Protein AF-A0ABD2CRI9-F1 (afdb_monomer)

Foldseek 3Di:
DVVVVVVVVVVVVVVVVVVVVVVVPPDQDAPCLLCVVLQVLCQVLLLEFDQPPPPRTDLVVSVVVNVVNLVVLVVLVVVLCCVPVVVPDDDPLNVLVVVLVVLLSVLLVVSNVLSSVCNVVVVVLSVLLRVLQVLLVVLPFDRDCVVLSVVLVVLVVVVVVVLVVLVVLLVVLCVVVVDPPVVVVSSVSVSVSVVSSVSSVSSSLSSLLSSLVSLLVSLLSLLVSLLVLLPPALPVLVVVVVVVVVVVVDDDDDDDDDDDDDDDPPPDPDPVVSNVVSVVSLVSSLVSLVSSLVSLVSSLVSLVVSLASCLQSLVSLLVSLLSLLLSLVLVLVVLVVVVPDDDPSSVSSNVSSVSSNVVSLVSLCSQLDSQASSLVSSVVSLVSLVSVVVHPDDPSVVVSSVVSNVVCVVRRRFRHNVPPDTSHVVVSVVSVVSSVVSNVVSVVVVVVVVVVVQPDQPLNLCVVLLVLCLVLLLASVQSPDPDRPVVVSVVVSVVVLVVLVVLLVVCLVCVVLVPPDDDDPVVNVVVNVVLVVLNVLSVVSSVVSNVCVVVVVVVVVVVSVVVVVCVVVVPSQPSVVLSVVLVVVVVVVVVVLVVVLVVLLVVCVVRPDDPVNSVSVSCSPSSSVSSVVSVVSSVVSVVVSVVSVVVSVVVVVVVVVVVVVVVPD

Secondary structure (DSSP, 8-state):
-HHHHHHHHHHHHHHHHHHHHHHHHS-PPPHHHHHHHHHHHHHHTTSS--BSSTT-B-HHHHHHHHHHHHHHHHHHHHHHHHHHHTTS---HHHHHHHHHHHHHHHHHHHHHHHHHHHHHHHHHHHHHHHHHHHHHHHTTPPP-HHHHHHHHHHHHHHHHHHHHHHHHHHHHHHHHTT--HHHHHHHHHHHHHHHHHHHHHHHHHHHHHHHHHHHHHHHHHHHHHHHHHHTS-HHHHHHHHHHHHHHTT------------------PPPHHHHHHHHHHHHHHHHHHHHHHHHHHHHHHHHHHHHHHHHHHHHHHHHHHHHHHHHHHHHHHHHHHHHTTS--THHHHHHHHHHHHHHHHHHHHHHHHHHHHHHHHHHHHHHHHHHHHTTS---HHHHHHHHHHHHHHHHS----EETTTEE-SHHHHHHHHHHHHHHHHHHHHHHHHHHHHHH---HHHHHHHHHHHHHHTTSS-GGGSSSS--HHHHHHHHHHHHHHHHHHHHHHHTTGGGT--SS--HHHHHHHHHHHHHHHHHHHHHHHHHHHHHHHHHHHHHHHHHHHHHHHHTT----HHHHHHHHHHHHHHHHHHHHHHHHHHHHHHTTS---HHHHHHHHHHHHHHHHHHHHHHHHHHHHHHHHHHHHHHHHHHHHHHHHHHHTT--

Organism: Vespula maculifrons (NCBI:txid7453)

Sequence (665 aa):
MRNLIERLRKQENVRDMFRSDKIKYERKKSIRDVLRPIYILGIIFGLRVFEFPRSRSRPILSFLYSMSLFSLYHVGWIYQKERIYGTGIFNLSSTVTYIISITQQVSVFIILIMGLYQSKSSKLFVTKINEIDKTLQVLGSSASFNSIYKKTIMNIIITIFYLFFLFTIIIVQIILLKKIIYESFIIYFSLMIYIYIFMIEFIFIIEFFTIIRCIKSEFRRANELLSDINVLPISSIALELLEHKEADGSLSIERSLPVDSKKIFIARPSNTSRLQVASHKINRSRRLLRTIRQVHLELYRISKSYSNMYGIQISLEMAISVLSNIYLLYNLYITFEEKTENNSNLIFDFIIFILCCLQYILKIFVINYICDKTTKEAERTSEIIHTFYGQNTDFEIKKEVEIFSLQMMQCRTAYTAFGLYNFNCKHICSCIGIITTYMVIMIQKIQNSFKMFRSKELQQSVRPLIIANSIVCTGLLEYFIERPIRTIGFVYIICFLISYTTLIFGFMNKINIFIEVQTTKIAEIISKLYYFLNAFLYIITIFAGFARRKKVKLFMEQLIICTRGFDELNISTNYYSLFRYQCIIGTILIFIILGIIVANVVWLSKINCDNVLKLLLHFCEDYPLIVTIINDFTFVFWIRQVNHFIYNTTSQNLLNNNMWSQIDI

Radius of gyration: 43.71 Å; Cα contacts (8 Å, |Δi|>4): 404; chains: 1; bounding box: 104×65×162 Å

pLDDT: mean 74.83, std 16.06, range [27.27, 95.38]

Nearest PDB structures (foldseek):
  8x84-assembly1_A  TM=8.296E-01  e=2.182E-11  Drosophila melanogaster
  8jm9-assembly1_A  TM=8.268E-01  e=7.823E-11  Drosophila melanogaster
  8zdz-assembly1_A  TM=8.477E-01  e=2.569E-10  Drosophila mojavensis
  8uvu-assembly1_A  TM=7.762E-01  e=8.815E-10  Bombyx mori
  8vv3-assembly1_A  TM=7.686E-01  e=2.194E-08  Bombyx mori

Solvent-accessible surface area (backbone atoms only — not comparable to full-atom values): 36832 Å² total; per-residue (Å²): 111,70,73,56,54,53,51,50,53,52,50,49,53,50,52,49,48,54,50,51,52,55,62,72,65,58,75,82,49,47,73,67,64,49,45,44,67,54,52,54,50,26,40,77,74,27,30,30,56,42,55,72,63,84,92,37,76,36,59,67,64,27,48,54,51,25,51,50,54,51,49,56,48,49,53,51,48,52,56,50,46,50,71,74,58,64,81,74,72,85,45,73,66,59,50,52,54,47,55,52,52,51,53,51,53,54,48,51,52,50,50,34,56,49,32,44,66,41,43,64,56,52,52,56,50,54,51,52,52,51,52,50,51,51,53,43,40,75,76,68,48,80,87,65,42,54,63,53,31,55,54,52,53,49,53,53,51,51,50,54,51,49,52,52,51,53,52,49,52,51,51,51,51,50,61,76,63,69,61,55,73,76,59,49,55,55,53,53,52,52,48,53,50,49,51,52,53,51,48,54,55,47,49,53,48,53,49,54,53,52,52,50,49,50,56,33,52,52,39,46,52,49,41,52,59,53,52,60,54,69,71,52,68,54,42,65,57,50,49,56,53,49,59,50,56,57,58,77,70,66,86,88,82,90,84,84,90,88,82,89,78,97,71,82,88,71,81,69,83,57,70,68,59,57,55,50,52,51,51,52,50,53,53,48,49,49,52,50,52,55,51,44,50,50,49,51,51,51,52,37,52,51,49,47,54,49,24,61,72,48,14,63,62,53,48,51,52,47,53,51,33,48,55,50,38,40,52,38,54,50,51,48,50,52,55,56,67,62,58,83,54,100,53,80,67,58,57,58,55,46,52,51,40,51,55,53,39,50,51,36,53,50,50,53,46,54,59,16,49,54,38,33,55,32,32,53,45,55,52,46,46,53,59,57,55,57,58,55,74,80,45,72,59,58,71,69,52,49,52,51,50,51,54,46,51,53,46,49,71,73,55,65,64,65,45,27,40,83,77,77,48,58,44,21,66,68,46,49,54,49,53,51,49,54,38,52,53,54,44,51,54,53,51,54,52,49,54,55,52,50,53,61,62,74,61,56,55,69,70,67,59,49,42,66,60,41,52,55,36,37,75,59,50,36,53,48,55,66,76,82,40,103,62,70,61,67,63,60,57,51,50,49,44,50,54,47,51,52,52,51,53,52,49,49,55,58,44,68,75,50,48,73,77,70,64,76,73,86,75,57,76,64,52,57,52,50,51,55,49,50,56,51,52,44,54,50,52,41,54,49,48,30,52,51,28,53,72,42,38,67,58,55,50,53,53,50,55,51,49,53,52,53,49,52,54,35,56,76,66,69,50,86,71,68,54,63,61,58,37,51,50,50,52,55,51,50,51,53,52,51,51,50,53,50,49,52,52,50,53,49,51,60,60,54,66,76,49,100,65,59,67,70,59,53,55,54,49,52,52,65,66,50,45,45,54,54,43,50,54,52,51,53,51,51,51,54,49,53,54,49,51,53,50,53,52,50,51,55,53,49,54,48,51,52,53,49,51,52,53,55,64,67,68,79,119

Mean predicted aligned error: 18.67 Å

Structure (mmCIF, N/CA/C/O backbone):
data_AF-A0ABD2CRI9-F1
#
_entry.id   AF-A0ABD2CRI9-F1
#
loop_
_atom_site.group_PDB
_atom_site.id
_atom_site.type_symbol
_atom_site.label_atom_id
_atom_site.label_alt_id
_atom_site.label_comp_id
_atom_site.label_asym_id
_atom_site.label_entity_id
_atom_site.label_seq_id
_atom_site.pdbx_PDB_ins_code
_atom_site.Cartn_x
_atom_site.Cartn_y
_atom_site.Cartn_z
_atom_site.occupancy
_atom_site.B_iso_or_equiv
_atom_site.auth_seq_id
_atom_site.auth_comp_id
_atom_site.auth_asym_id
_atom_site.auth_atom_id
_atom_site.pdbx_PDB_model_num
ATOM 1 N N . MET A 1 1 ? 17.116 34.432 51.203 1.00 52.91 1 MET A N 1
ATOM 2 C CA . MET A 1 1 ? 16.705 33.045 50.878 1.00 52.91 1 MET A CA 1
ATOM 3 C C . MET A 1 1 ? 15.185 32.828 50.988 1.00 52.91 1 MET A C 1
ATOM 5 O O . MET A 1 1 ? 14.593 32.461 49.983 1.00 52.91 1 MET A O 1
ATOM 9 N N . ARG A 1 2 ? 14.516 33.145 52.117 1.00 60.41 2 ARG A N 1
ATOM 10 C CA . ARG A 1 2 ? 13.034 33.055 52.259 1.00 60.41 2 ARG A CA 1
ATOM 11 C C . ARG A 1 2 ? 12.238 33.766 51.152 1.00 60.41 2 ARG A C 1
ATOM 13 O O . ARG A 1 2 ? 11.397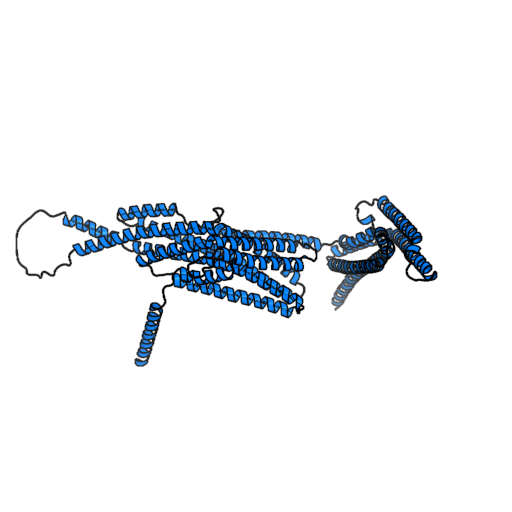 33.138 50.523 1.00 60.41 2 ARG A O 1
ATOM 20 N N . ASN A 1 3 ? 12.585 35.015 50.832 1.00 59.34 3 ASN A N 1
ATOM 21 C CA . ASN A 1 3 ? 11.898 35.782 49.778 1.00 59.34 3 ASN A CA 1
ATOM 22 C C . ASN A 1 3 ? 12.065 35.187 48.367 1.00 59.34 3 ASN A C 1
AT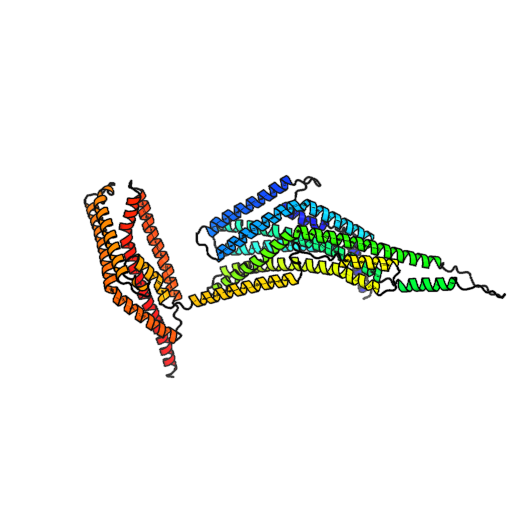OM 24 O O . ASN A 1 3 ? 11.233 35.424 47.495 1.00 59.34 3 ASN A O 1
ATOM 28 N N . LEU A 1 4 ? 13.133 34.418 48.126 1.00 58.12 4 LEU A N 1
ATOM 29 C CA . LEU A 1 4 ? 13.359 33.744 46.845 1.00 58.12 4 LEU A CA 1
ATOM 30 C C . LEU A 1 4 ? 12.463 32.502 46.729 1.00 58.12 4 LEU A C 1
ATOM 32 O O . LEU A 1 4 ? 11.813 32.303 45.708 1.00 58.12 4 LEU A O 1
ATOM 36 N N . ILE A 1 5 ? 12.366 31.724 47.812 1.00 67.56 5 ILE A N 1
ATOM 37 C CA . ILE A 1 5 ? 11.506 30.536 47.908 1.00 67.56 5 ILE A CA 1
ATOM 38 C C . ILE A 1 5 ? 10.031 30.924 47.747 1.00 67.56 5 ILE A C 1
ATOM 40 O O . ILE A 1 5 ? 9.283 30.257 47.040 1.00 67.56 5 ILE A O 1
ATOM 44 N N . GLU A 1 6 ? 9.611 32.041 48.336 1.00 74.50 6 GLU A N 1
ATOM 45 C CA . GLU A 1 6 ? 8.224 32.505 48.263 1.00 74.50 6 GLU A CA 1
ATOM 46 C C . GLU A 1 6 ? 7.835 33.016 46.863 1.00 74.50 6 GLU A C 1
ATOM 48 O O . GLU A 1 6 ? 6.714 32.790 46.399 1.00 74.50 6 GLU A O 1
ATOM 53 N N . ARG A 1 7 ? 8.781 33.629 46.135 1.00 64.88 7 ARG A N 1
ATOM 54 C CA . ARG A 1 7 ? 8.595 34.010 44.723 1.00 64.88 7 ARG A CA 1
ATOM 55 C C . ARG A 1 7 ? 8.519 32.793 43.802 1.00 64.88 7 ARG A C 1
ATOM 57 O O . ARG A 1 7 ? 7.672 32.779 42.912 1.00 64.88 7 ARG A O 1
ATOM 64 N N . LEU A 1 8 ? 9.344 31.771 44.038 1.00 60.62 8 LEU A N 1
ATOM 65 C CA . LEU A 1 8 ? 9.296 30.513 43.285 1.00 60.62 8 LEU A CA 1
ATOM 66 C C . LEU A 1 8 ? 7.974 29.769 43.522 1.00 60.62 8 LEU A C 1
ATOM 68 O O . LEU A 1 8 ? 7.332 29.355 42.561 1.00 60.62 8 LEU A O 1
ATOM 72 N N . ARG A 1 9 ? 7.493 29.724 44.771 1.00 68.12 9 ARG A N 1
ATOM 73 C CA . ARG A 1 9 ? 6.205 29.107 45.129 1.00 68.12 9 ARG A CA 1
ATOM 74 C C . ARG A 1 9 ? 5.009 29.836 44.508 1.00 68.12 9 ARG A C 1
ATOM 76 O O . ARG A 1 9 ? 4.066 29.201 44.045 1.00 68.12 9 ARG A O 1
ATOM 83 N N . LYS A 1 10 ? 5.052 31.174 44.442 1.00 70.31 10 LYS A N 1
ATOM 84 C CA . LYS A 1 10 ? 4.047 31.968 43.711 1.00 70.31 10 LYS A CA 1
ATOM 85 C C . LYS A 1 10 ? 4.099 31.711 42.204 1.00 70.31 10 LYS A C 1
ATOM 87 O O . LYS A 1 10 ? 3.044 31.609 41.590 1.00 70.31 10 LYS A O 1
ATOM 92 N N . GLN A 1 11 ? 5.285 31.578 41.607 1.00 63.31 11 GLN A N 1
ATOM 93 C CA . GLN A 1 11 ? 5.413 31.257 40.181 1.00 63.31 11 GLN A CA 1
ATOM 94 C C . GLN A 1 11 ? 4.920 29.845 39.842 1.00 63.31 11 GLN A C 1
ATOM 96 O O . GLN A 1 11 ? 4.283 29.682 38.804 1.00 63.31 11 GLN A O 1
ATOM 101 N N . GLU A 1 12 ? 5.162 28.851 40.699 1.00 64.69 12 GLU A N 1
ATOM 102 C CA . GLU A 1 12 ? 4.596 27.502 40.554 1.00 64.69 12 GLU A CA 1
ATOM 103 C C . GLU A 1 12 ? 3.073 27.516 40.658 1.00 64.69 12 GLU A C 1
ATOM 105 O O . GLU A 1 12 ? 2.405 27.063 39.733 1.00 64.69 12 GLU A O 1
ATOM 110 N N . ASN A 1 13 ? 2.513 28.153 41.690 1.00 61.12 13 ASN A N 1
ATOM 111 C CA . ASN A 1 13 ? 1.061 28.247 41.859 1.00 61.12 13 ASN A CA 1
ATOM 112 C C . ASN A 1 13 ? 0.376 28.967 40.687 1.00 61.12 13 ASN A C 1
ATOM 114 O O . ASN A 1 13 ? -0.692 28.554 40.242 1.00 61.12 13 ASN A O 1
ATOM 118 N N . VAL A 1 14 ? 0.992 30.024 40.149 1.00 64.75 14 VAL A N 1
ATOM 119 C CA . VAL A 1 14 ? 0.485 30.724 38.959 1.00 64.75 14 VAL A CA 1
ATOM 120 C C . VAL A 1 14 ? 0.580 29.827 37.721 1.00 64.75 14 VAL A C 1
ATOM 122 O O . VAL A 1 14 ? -0.360 29.766 36.931 1.00 64.75 14 VAL A O 1
ATOM 125 N N . ARG A 1 15 ? 1.678 29.080 37.558 1.00 58.00 15 ARG A N 1
ATOM 126 C CA . ARG A 1 15 ? 1.865 28.139 36.445 1.00 58.00 15 ARG A CA 1
ATOM 127 C C . ARG A 1 15 ? 0.855 26.988 36.503 1.00 58.00 15 ARG A C 1
ATOM 129 O O . ARG A 1 15 ? 0.317 26.621 35.460 1.00 58.00 15 ARG A O 1
ATOM 136 N N . ASP A 1 16 ? 0.543 26.482 37.691 1.00 57.41 16 ASP A N 1
ATOM 137 C CA . ASP A 1 16 ? -0.462 25.440 37.910 1.00 57.41 16 ASP A CA 1
ATOM 138 C C . ASP A 1 16 ? -1.893 25.958 37.739 1.00 57.41 16 ASP A C 1
ATOM 140 O O . ASP A 1 16 ? -2.729 25.255 37.172 1.00 57.41 16 ASP A O 1
ATOM 144 N N . MET A 1 17 ? -2.164 27.215 38.103 1.00 49.19 17 MET A N 1
ATOM 145 C CA . MET A 1 17 ? -3.438 27.882 37.820 1.00 49.19 17 MET A CA 1
ATOM 146 C C . MET A 1 17 ? -3.659 28.045 36.308 1.00 49.19 17 MET A C 1
ATOM 148 O O . MET A 1 17 ? -4.700 27.642 35.794 1.00 49.19 17 MET A O 1
ATOM 152 N N . PHE A 1 18 ? -2.644 28.491 35.557 1.00 50.50 18 PHE A N 1
ATOM 153 C CA . PHE A 1 18 ? -2.713 28.540 34.090 1.00 50.50 18 PHE A CA 1
ATOM 154 C C . PHE A 1 18 ? -2.834 27.151 33.453 1.00 50.50 18 PHE A C 1
ATOM 156 O O . PHE A 1 18 ? -3.486 27.001 32.420 1.00 50.50 18 PHE A O 1
ATOM 163 N N . ARG A 1 19 ? -2.227 26.114 34.044 1.00 48.66 19 ARG A N 1
ATOM 164 C CA . ARG A 1 19 ? -2.348 24.727 33.568 1.00 48.66 19 ARG A CA 1
ATOM 165 C C . ARG A 1 19 ? -3.753 24.175 33.819 1.00 48.66 19 ARG A C 1
ATOM 167 O O . ARG A 1 19 ? -4.321 23.558 32.922 1.00 48.66 19 ARG A O 1
ATOM 174 N N . SER A 1 20 ? -4.320 24.458 34.991 1.00 46.19 20 SER A N 1
ATOM 175 C CA . SER A 1 20 ? -5.695 24.136 35.384 1.00 46.19 20 SER A CA 1
ATOM 176 C C . SER A 1 20 ? -6.719 24.822 34.472 1.00 46.19 20 SER A C 1
ATOM 178 O O . SER A 1 20 ? -7.580 24.151 33.900 1.00 46.19 20 SER A O 1
ATOM 180 N N . ASP A 1 21 ? -6.562 26.123 34.213 1.00 42.28 21 ASP A N 1
ATOM 181 C CA . ASP A 1 21 ? -7.460 26.882 33.334 1.00 42.28 21 ASP A CA 1
ATOM 182 C C . ASP A 1 21 ? -7.342 26.457 31.863 1.00 42.28 21 ASP A C 1
ATOM 184 O O . ASP A 1 21 ? -8.349 26.337 31.160 1.00 42.28 21 ASP A O 1
ATOM 188 N N . LYS A 1 22 ? -6.135 26.116 31.390 1.00 46.31 22 LYS A N 1
ATOM 189 C CA . LYS A 1 22 ? -5.924 25.594 30.028 1.00 46.31 22 LYS A CA 1
ATOM 190 C C . LYS A 1 22 ? -6.540 24.202 29.829 1.00 46.31 22 LYS A C 1
ATOM 192 O O . LYS A 1 22 ? -6.989 23.891 28.728 1.00 46.31 22 LYS A O 1
ATOM 197 N N . ILE A 1 23 ? -6.615 23.384 30.884 1.00 51.00 23 ILE A N 1
ATOM 198 C CA . ILE A 1 23 ? -7.319 22.089 30.885 1.00 51.00 23 ILE A CA 1
ATOM 199 C C . ILE A 1 23 ? -8.846 22.288 30.950 1.00 51.00 23 ILE A C 1
ATOM 201 O O . ILE A 1 23 ? -9.586 21.513 30.344 1.00 51.00 23 ILE A O 1
ATOM 205 N N . LYS A 1 24 ? -9.330 23.349 31.612 1.00 40.88 24 LYS A N 1
ATOM 206 C CA . LYS A 1 24 ? -10.765 23.669 31.741 1.00 40.88 24 LYS A CA 1
ATOM 207 C C . LYS A 1 24 ? -11.405 24.202 30.446 1.00 40.88 24 LYS A C 1
ATOM 209 O O . LYS A 1 24 ? -12.600 23.999 30.248 1.00 40.88 24 LYS A O 1
ATOM 214 N N . TYR A 1 25 ? -10.624 24.825 29.555 1.00 42.97 25 TYR A N 1
ATOM 215 C CA . TYR A 1 25 ? -11.108 25.444 28.307 1.00 42.97 25 TYR A CA 1
ATOM 216 C C . TYR A 1 25 ? -10.835 24.655 27.006 1.00 42.97 25 TYR A C 1
ATOM 218 O O . TYR A 1 25 ? -11.314 25.059 25.941 1.00 42.97 25 TYR A O 1
ATOM 226 N N . GLU A 1 26 ? -10.127 23.515 27.027 1.00 51.91 26 GLU A N 1
ATOM 227 C CA . GLU A 1 26 ? -10.058 22.644 25.839 1.00 51.91 26 GLU A CA 1
ATOM 228 C C . GLU A 1 26 ? -11.438 21.995 25.597 1.00 51.91 26 GLU A C 1
ATOM 230 O O . GLU A 1 26 ? -11.795 20.988 26.210 1.00 51.91 26 GLU A O 1
ATOM 235 N N . ARG A 1 27 ? -12.228 22.557 24.669 1.00 60.06 27 ARG A N 1
ATOM 236 C CA . ARG A 1 27 ? -13.497 21.968 24.203 1.00 60.06 27 ARG A CA 1
ATOM 237 C C . ARG A 1 27 ? -13.283 20.488 23.859 1.00 60.06 27 ARG A C 1
ATOM 239 O O . ARG A 1 27 ? -12.561 20.185 22.906 1.00 60.06 27 ARG A O 1
ATOM 246 N N . LYS A 1 28 ? -13.933 19.587 24.609 1.00 73.06 28 LYS A N 1
ATOM 247 C CA . LYS A 1 28 ? -13.901 18.135 24.365 1.00 73.06 28 LYS A CA 1
ATOM 248 C C . LYS A 1 28 ? -14.275 17.859 22.909 1.00 73.06 28 LYS A C 1
ATOM 250 O O . LYS A 1 28 ? -15.356 18.247 22.460 1.00 73.06 28 LYS A O 1
ATOM 255 N N . LYS A 1 29 ? -13.359 17.242 22.162 1.00 82.56 29 LYS A N 1
ATOM 256 C CA . LYS A 1 29 ? -13.569 16.897 20.754 1.00 82.56 29 LYS A CA 1
ATOM 257 C C . LYS A 1 29 ? -14.448 15.659 20.648 1.00 82.56 29 LYS A C 1
ATOM 259 O O . LYS A 1 29 ? -14.282 14.708 21.405 1.00 82.56 29 LYS A O 1
ATOM 264 N N . SER A 1 30 ? -15.357 15.675 19.682 1.00 86.56 30 SER A N 1
ATOM 265 C CA . SER A 1 30 ? -16.149 14.510 19.288 1.00 86.56 30 SER A CA 1
ATOM 266 C C . SER A 1 30 ? -15.435 13.713 18.194 1.00 86.56 30 SER A C 1
ATOM 268 O O . SER A 1 30 ? -14.551 14.234 17.509 1.00 86.56 30 SER A O 1
ATOM 270 N N . ILE A 1 31 ? -15.872 12.477 17.941 1.00 88.50 31 ILE A N 1
ATOM 271 C CA . ILE A 1 31 ? -15.417 11.701 16.775 1.00 88.50 31 ILE A CA 1
ATOM 272 C C . ILE A 1 31 ? -15.608 12.466 15.452 1.00 88.50 31 ILE A C 1
ATOM 274 O O . ILE A 1 31 ? -14.775 12.383 14.549 1.00 88.50 31 ILE A O 1
ATOM 278 N N . ARG A 1 32 ? -16.669 13.277 15.345 1.00 87.88 32 ARG A N 1
ATOM 279 C CA . ARG A 1 32 ? -16.924 14.098 14.158 1.00 87.88 32 ARG A CA 1
ATOM 280 C C . ARG A 1 32 ? -15.825 15.140 13.959 1.00 87.88 32 ARG A C 1
ATOM 282 O O . ARG A 1 32 ? -15.440 15.387 12.823 1.00 87.88 32 ARG A O 1
ATOM 289 N N . ASP A 1 33 ? -15.287 15.708 15.037 1.00 89.25 33 ASP A N 1
ATOM 290 C CA . ASP A 1 33 ? -14.174 16.658 14.958 1.00 89.25 33 ASP A CA 1
ATOM 291 C C . ASP A 1 33 ? -12.861 15.980 14.539 1.00 89.25 33 ASP A C 1
ATOM 293 O O . ASP A 1 33 ? -12.071 16.590 13.821 1.00 89.25 33 ASP A O 1
ATOM 297 N N . VAL A 1 34 ? -12.648 14.720 14.943 1.00 91.94 34 VAL A N 1
ATOM 298 C CA . VAL A 1 34 ? -11.491 13.896 14.541 1.00 91.94 34 VAL A CA 1
ATOM 299 C C . VAL A 1 34 ? -11.490 13.626 13.037 1.00 91.94 34 VAL A C 1
ATOM 301 O O . VAL A 1 34 ? -10.457 13.780 12.391 1.00 91.94 34 VAL A O 1
ATOM 304 N N . LEU A 1 35 ? -12.642 13.256 12.474 1.00 91.81 35 LEU A N 1
ATOM 305 C CA . LEU A 1 35 ? -12.757 12.864 11.065 1.00 91.81 35 LEU A CA 1
ATOM 306 C C . LEU A 1 35 ? -12.982 14.043 10.114 1.00 91.81 35 LEU A C 1
ATOM 308 O O . LEU A 1 35 ? -12.724 13.925 8.921 1.00 91.81 35 LEU A O 1
ATOM 31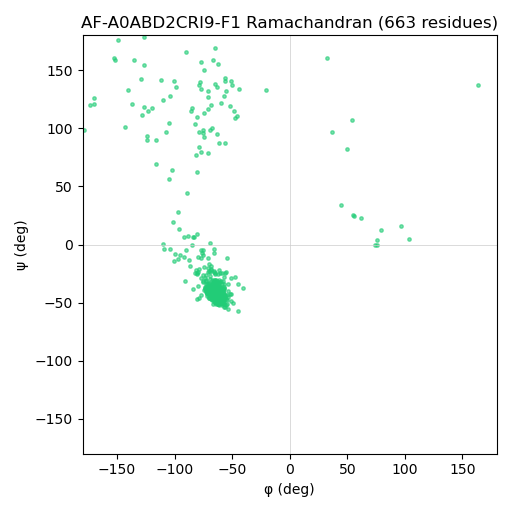2 N N . ARG A 1 36 ? -13.419 15.201 10.620 1.00 90.44 36 ARG A N 1
ATOM 313 C CA . ARG A 1 36 ? -13.678 16.399 9.811 1.00 90.44 36 ARG A CA 1
ATOM 314 C C . ARG A 1 36 ? -12.536 16.792 8.858 1.00 90.44 36 ARG A C 1
ATOM 316 O O . ARG A 1 36 ? -12.851 17.007 7.690 1.00 90.44 36 ARG A O 1
ATOM 323 N N . PRO A 1 37 ? -11.259 16.907 9.276 1.00 92.88 37 PRO A N 1
ATOM 324 C CA . PRO A 1 37 ? -10.182 17.254 8.345 1.00 92.88 37 PRO A CA 1
ATOM 325 C C . PRO A 1 37 ? -10.012 16.205 7.236 1.00 92.88 37 PRO A C 1
ATOM 327 O O . PRO A 1 37 ? -9.817 16.570 6.081 1.00 92.88 37 PRO A O 1
ATOM 330 N N . ILE A 1 38 ? -10.173 14.919 7.562 1.00 93.06 38 ILE A N 1
ATOM 331 C CA . ILE A 1 38 ? -10.099 13.818 6.593 1.00 93.06 38 ILE A CA 1
ATOM 332 C C . ILE A 1 38 ? -11.262 13.901 5.600 1.00 93.06 38 ILE A C 1
ATOM 334 O O . ILE A 1 38 ? -11.051 13.771 4.403 1.00 93.06 38 ILE A O 1
ATOM 338 N N . TYR A 1 39 ? -12.482 14.176 6.069 1.00 91.19 39 TYR A N 1
ATOM 339 C CA . TYR A 1 39 ? -13.653 14.301 5.197 1.00 91.19 39 TYR A CA 1
ATOM 340 C C . TYR A 1 39 ? -13.573 15.520 4.284 1.00 91.19 39 TYR A C 1
ATOM 342 O O . TYR A 1 39 ? -13.979 15.426 3.133 1.00 91.19 39 TYR A O 1
ATOM 350 N N . ILE A 1 40 ? -13.030 16.645 4.761 1.00 90.88 40 ILE A N 1
ATOM 351 C CA . ILE A 1 40 ? -12.794 17.823 3.915 1.00 90.88 40 ILE A CA 1
ATOM 352 C C . ILE A 1 40 ? -11.811 17.470 2.794 1.00 90.88 40 ILE A C 1
ATOM 354 O O . ILE A 1 40 ? -12.110 17.729 1.632 1.00 90.88 40 ILE A O 1
ATOM 358 N N . LEU A 1 41 ? -10.688 16.821 3.121 1.00 92.06 41 LEU A N 1
ATOM 359 C CA . LEU A 1 41 ? -9.739 16.340 2.113 1.00 92.06 41 LEU A CA 1
ATOM 360 C C . LEU A 1 41 ? -10.396 15.327 1.163 1.00 92.06 41 LEU A C 1
ATOM 362 O O . LEU A 1 41 ? -10.268 15.450 -0.049 1.00 92.06 41 LEU A O 1
ATOM 366 N N . GLY A 1 42 ? -11.175 14.382 1.687 1.00 91.00 42 GLY A N 1
ATOM 367 C CA . GLY A 1 42 ? -11.909 13.409 0.879 1.00 91.00 42 GLY A CA 1
ATOM 368 C C . GLY A 1 42 ? -12.923 14.049 -0.070 1.00 91.00 42 GLY A C 1
ATOM 369 O O . GLY A 1 42 ? -13.129 13.540 -1.163 1.00 91.00 42 GLY A O 1
ATOM 370 N N . ILE A 1 43 ? -13.530 15.178 0.300 1.00 90.50 43 ILE A N 1
ATOM 371 C CA . ILE A 1 43 ? -14.398 15.949 -0.597 1.00 90.50 43 ILE A CA 1
ATOM 372 C C . ILE A 1 43 ? -13.569 16.627 -1.700 1.00 90.50 43 ILE A C 1
ATOM 374 O O . ILE A 1 43 ? -13.939 16.531 -2.867 1.00 90.50 43 ILE A O 1
ATOM 378 N N . ILE A 1 44 ? -12.443 17.262 -1.351 1.00 91.06 44 ILE A N 1
ATOM 379 C CA . ILE A 1 44 ? -11.550 17.950 -2.306 1.00 91.06 44 ILE A CA 1
ATOM 380 C C . ILE A 1 44 ? -11.009 16.984 -3.367 1.00 91.06 44 ILE A C 1
ATOM 382 O O . ILE A 1 44 ? -10.955 17.330 -4.539 1.00 91.06 44 ILE A O 1
ATOM 386 N N . PHE A 1 45 ? -10.636 15.765 -2.976 1.00 90.62 45 PHE A N 1
ATOM 387 C CA . PHE A 1 45 ? -10.071 14.768 -3.894 1.00 90.62 45 PHE A CA 1
ATOM 388 C C . PHE A 1 45 ? -11.122 13.834 -4.524 1.00 90.62 45 PHE A C 1
ATOM 390 O O . PHE A 1 45 ? -10.764 12.892 -5.226 1.00 90.62 45 PHE A O 1
ATOM 397 N N . GLY A 1 46 ? -12.419 14.080 -4.299 1.00 88.62 46 GLY A N 1
ATOM 398 C CA . GLY A 1 46 ? -13.507 13.331 -4.943 1.00 88.62 46 GLY A CA 1
ATOM 399 C C . GLY A 1 46 ? -13.816 11.951 -4.342 1.00 88.62 46 GLY A C 1
ATOM 400 O O . GLY A 1 46 ? -14.561 11.182 -4.944 1.00 88.62 46 GLY A O 1
ATOM 401 N N . LEU A 1 47 ? -13.290 11.633 -3.156 1.00 90.31 47 LEU A N 1
ATOM 402 C CA . LEU A 1 47 ? -13.541 10.384 -2.422 1.00 90.31 47 LEU A CA 1
ATOM 403 C C . LEU A 1 47 ? -14.881 10.386 -1.659 1.00 90.31 47 LEU A C 1
ATOM 405 O O . LEU A 1 47 ? -15.422 9.330 -1.331 1.00 90.31 47 LEU A O 1
ATOM 409 N N . ARG A 1 48 ? -15.416 11.566 -1.315 1.00 89.62 48 ARG A N 1
ATOM 410 C CA . ARG A 1 48 ? -16.608 11.720 -0.460 1.00 89.62 48 ARG A CA 1
ATOM 411 C C . ARG A 1 48 ? -17.684 12.591 -1.106 1.00 89.62 48 ARG A C 1
ATOM 413 O O . ARG A 1 48 ? -17.416 13.452 -1.935 1.00 89.62 48 ARG A O 1
ATOM 420 N N . VAL A 1 49 ? -18.929 12.363 -0.684 1.00 86.38 49 VAL A N 1
ATOM 421 C CA . VAL A 1 49 ? -20.106 13.081 -1.197 1.00 86.38 49 VAL A CA 1
ATOM 422 C C . VAL A 1 49 ? -20.203 14.489 -0.597 1.00 86.38 49 VAL A C 1
ATOM 424 O O . VAL A 1 49 ? -20.109 14.659 0.618 1.00 86.38 49 VAL A O 1
ATOM 427 N N . PHE A 1 50 ? -20.464 15.475 -1.453 1.00 82.38 50 PHE A N 1
ATOM 428 C CA . PHE A 1 50 ? -20.726 16.870 -1.129 1.00 82.38 50 PHE A CA 1
ATOM 429 C C . PHE A 1 50 ? -21.993 17.002 -0.289 1.00 82.38 50 PHE A C 1
ATOM 431 O O . PHE A 1 50 ? -23.052 16.451 -0.609 1.00 82.38 50 PHE A O 1
ATOM 438 N N . GLU A 1 51 ? -21.898 17.830 0.743 1.00 72.25 51 GLU A N 1
ATOM 439 C CA . GLU A 1 51 ? -23.043 18.304 1.507 1.00 72.25 51 GLU A CA 1
ATOM 440 C C . GLU A 1 51 ? -23.160 19.814 1.333 1.00 72.25 51 GLU A C 1
ATOM 442 O O . GLU A 1 51 ? -22.557 20.587 2.081 1.00 72.25 51 GLU A O 1
ATOM 447 N N . PHE A 1 52 ? -23.911 20.237 0.315 1.00 59.00 52 PHE A N 1
ATOM 448 C CA . PHE A 1 52 ? -24.148 21.653 0.057 1.00 59.00 52 PHE A CA 1
ATOM 449 C C . PHE A 1 52 ? -25.622 21.930 -0.296 1.00 59.00 52 PHE A C 1
ATOM 451 O O . PHE A 1 52 ? -26.129 21.388 -1.292 1.00 59.00 52 PHE A O 1
ATOM 458 N N . PRO A 1 53 ? -26.323 22.790 0.479 1.00 56.19 53 PRO A N 1
ATOM 459 C CA . PRO A 1 53 ? -25.958 23.337 1.802 1.00 56.19 53 PRO A CA 1
ATOM 460 C C . PRO A 1 53 ? -25.887 22.248 2.898 1.00 56.19 53 PRO A C 1
ATOM 462 O O . PRO A 1 53 ? -26.291 21.109 2.658 1.00 56.19 53 PRO A O 1
ATOM 465 N N . ARG A 1 54 ? -25.352 22.574 4.092 1.00 62.28 54 ARG A N 1
ATOM 466 C CA . ARG A 1 54 ? -25.151 21.614 5.206 1.00 62.28 54 ARG A CA 1
ATOM 467 C C . ARG A 1 54 ? -26.378 20.715 5.403 1.00 62.28 54 ARG A C 1
ATOM 469 O O . ARG A 1 54 ? -27.504 21.203 5.429 1.00 62.28 54 ARG A O 1
ATOM 476 N N . SER A 1 55 ? -26.136 19.412 5.553 1.00 66.75 55 SER A N 1
ATOM 477 C CA . SER A 1 55 ? -27.157 18.360 5.702 1.00 66.75 55 SER A CA 1
ATOM 478 C C . SER A 1 55 ? -27.934 17.973 4.432 1.00 66.75 55 SER A C 1
ATOM 480 O O . SER A 1 55 ? -28.742 17.049 4.495 1.00 66.75 55 SER A O 1
ATOM 482 N N . ARG A 1 56 ? -27.678 18.590 3.264 1.00 70.00 56 ARG A N 1
ATOM 483 C CA . ARG A 1 56 ? -28.215 18.131 1.968 1.00 70.00 56 ARG A CA 1
ATOM 484 C C . ARG A 1 56 ? -27.131 17.447 1.137 1.00 70.00 56 ARG A C 1
ATOM 486 O O . ARG A 1 56 ? -26.266 18.099 0.560 1.00 70.00 56 ARG A O 1
ATOM 493 N N . SER A 1 57 ? -27.200 16.119 1.069 1.00 79.75 57 SER A N 1
ATOM 494 C CA . SER A 1 57 ? -26.290 15.286 0.275 1.00 79.75 57 SER A CA 1
ATOM 495 C C . SER A 1 57 ? -26.552 15.459 -1.225 1.00 79.75 57 SER A C 1
ATOM 497 O O . SER A 1 57 ? -27.696 15.348 -1.663 1.00 79.75 57 SER A O 1
ATOM 499 N N . ARG A 1 58 ? -25.501 15.674 -2.026 1.00 83.38 58 ARG A N 1
ATOM 500 C CA . ARG A 1 58 ? -25.574 15.795 -3.496 1.00 83.38 58 ARG A CA 1
ATOM 501 C C . ARG A 1 58 ? -24.793 14.659 -4.183 1.00 83.38 58 ARG A C 1
ATOM 503 O O . ARG A 1 58 ? -23.755 14.918 -4.784 1.00 83.38 58 ARG A O 1
ATOM 510 N N . PRO A 1 59 ? -25.265 13.398 -4.106 1.00 83.94 59 PRO A N 1
ATOM 511 C CA . PRO A 1 59 ? -24.500 12.234 -4.561 1.00 83.94 59 PRO A CA 1
ATOM 512 C C . PRO A 1 59 ? -24.205 12.254 -6.065 1.00 83.94 59 PRO A C 1
ATOM 514 O O . PRO A 1 59 ? -23.094 11.924 -6.455 1.00 83.94 59 PRO A O 1
ATOM 517 N N . ILE A 1 60 ? -25.156 12.704 -6.892 1.00 84.69 60 ILE A N 1
ATOM 518 C CA . ILE A 1 60 ? -24.989 12.775 -8.354 1.00 84.69 60 ILE A CA 1
ATOM 519 C C . ILE A 1 60 ? -23.895 13.784 -8.725 1.00 84.69 60 ILE A C 1
ATOM 521 O O . ILE A 1 60 ? -22.997 13.462 -9.493 1.00 84.69 60 ILE A O 1
ATOM 525 N N . LEU A 1 61 ? -23.919 14.983 -8.132 1.00 86.44 61 LEU A N 1
ATOM 526 C CA . LEU A 1 61 ? -22.910 16.012 -8.400 1.00 86.44 61 LEU A CA 1
ATOM 527 C C . LEU A 1 61 ? -21.513 15.562 -7.947 1.00 86.44 61 LEU A C 1
ATOM 529 O O . LEU A 1 61 ? -20.532 15.791 -8.644 1.00 86.44 61 LEU A O 1
ATOM 533 N N . SER A 1 62 ? -21.421 14.887 -6.798 1.00 88.62 62 SER A N 1
ATOM 534 C CA . SER A 1 62 ? -20.160 14.308 -6.320 1.00 88.62 62 SER A CA 1
ATOM 535 C C . SER A 1 62 ? -19.645 13.187 -7.200 1.00 88.62 62 SER A C 1
ATOM 537 O O . SER A 1 62 ? -18.441 13.094 -7.404 1.00 88.62 62 SER A O 1
ATOM 539 N N . PHE A 1 63 ? -20.543 12.355 -7.723 1.00 88.88 63 PHE A N 1
ATOM 540 C CA . PHE A 1 63 ? -20.189 11.315 -8.673 1.00 88.88 63 PHE A CA 1
ATOM 541 C C . PHE A 1 63 ? -19.631 11.922 -9.961 1.00 88.88 63 PHE A C 1
ATOM 543 O O . PHE A 1 63 ? -18.532 11.559 -10.364 1.00 88.88 63 PHE A O 1
ATOM 550 N N . LEU A 1 64 ? -20.320 12.908 -10.546 1.00 90.06 64 LEU A N 1
ATOM 551 C CA . LEU A 1 64 ? -19.841 13.618 -11.736 1.00 90.06 64 LEU A CA 1
ATOM 552 C C . LEU A 1 64 ? -18.483 14.289 -11.492 1.00 90.06 64 LEU A C 1
ATOM 554 O O . LEU A 1 64 ? -17.582 14.166 -12.315 1.00 90.06 64 LEU A O 1
ATOM 558 N N . TYR A 1 65 ? -18.306 14.937 -10.339 1.00 90.94 65 TYR A N 1
ATOM 559 C CA . TYR A 1 65 ? -17.032 15.545 -9.957 1.00 90.94 65 TYR A CA 1
ATOM 560 C C . TYR A 1 65 ? -15.906 14.510 -9.829 1.00 90.94 65 TYR A C 1
ATOM 562 O O . TYR A 1 65 ? -14.852 14.666 -10.442 1.00 90.94 65 TYR A O 1
ATOM 570 N N . SER A 1 66 ? -16.141 13.425 -9.091 1.00 90.25 66 SER A N 1
ATOM 571 C CA . SER A 1 66 ? -15.169 12.342 -8.906 1.00 90.25 66 SER A CA 1
ATOM 572 C C . SER A 1 66 ? -14.776 11.695 -10.239 1.00 90.25 66 SER A C 1
ATOM 574 O O . SER A 1 66 ? -13.590 11.537 -10.526 1.00 90.25 66 SER A O 1
ATOM 576 N N . MET A 1 67 ? -15.756 11.426 -11.110 1.00 91.06 67 MET A N 1
ATOM 577 C CA . MET A 1 67 ? -15.516 10.893 -12.453 1.00 91.06 67 MET A CA 1
ATOM 578 C C . MET A 1 67 ? -14.765 11.882 -13.346 1.00 91.06 67 MET A C 1
ATOM 580 O O . MET A 1 67 ? -13.907 11.462 -14.118 1.00 91.06 67 MET A O 1
ATOM 584 N N . SER A 1 68 ? -15.021 13.189 -13.223 1.00 89.88 68 SER A N 1
ATOM 585 C CA . SER A 1 68 ? -14.270 14.207 -13.968 1.00 89.88 68 SER A CA 1
ATOM 586 C C . SER A 1 68 ? -12.795 14.258 -13.553 1.00 89.88 68 SER A C 1
ATOM 588 O O . SER A 1 68 ? -11.921 14.269 -14.419 1.00 89.88 68 SER A O 1
ATOM 590 N N . LEU A 1 69 ? -12.500 14.191 -12.247 1.00 88.31 69 LEU A N 1
ATOM 591 C CA . LEU A 1 69 ? -11.128 14.148 -11.738 1.00 88.31 69 LEU A CA 1
ATOM 592 C C . LEU A 1 69 ? -10.404 12.870 -12.174 1.00 88.31 69 LEU A C 1
ATOM 594 O O . LEU A 1 69 ? -9.271 12.939 -12.647 1.00 88.31 69 LEU A O 1
ATOM 598 N N . PHE A 1 70 ? -11.074 11.718 -12.076 1.00 90.12 70 PHE A N 1
ATOM 599 C CA . PHE A 1 70 ? -10.521 10.450 -12.544 1.00 90.12 70 PHE A CA 1
ATOM 600 C C . PHE A 1 70 ? -10.273 10.452 -14.058 1.00 90.12 70 PHE A C 1
ATOM 602 O O . PHE A 1 70 ? -9.244 9.958 -14.506 1.00 90.12 70 PHE A O 1
ATOM 609 N N . SER A 1 71 ? -11.170 11.049 -14.848 1.00 88.50 71 SER A N 1
ATOM 610 C CA . SER A 1 71 ? -11.005 11.154 -16.303 1.00 88.50 71 SER A CA 1
ATOM 611 C C . SER A 1 71 ? -9.804 12.024 -16.670 1.00 88.50 71 SER A C 1
ATOM 613 O O . SER A 1 71 ? -8.994 11.618 -17.497 1.00 88.50 71 SER A O 1
ATOM 615 N N . LEU A 1 72 ? -9.635 13.180 -16.016 1.00 86.81 72 LEU A N 1
ATOM 616 C CA . LEU A 1 72 ? -8.459 14.042 -16.199 1.00 86.81 72 LEU A CA 1
ATOM 617 C C . LEU A 1 72 ? -7.162 13.305 -15.846 1.00 86.81 72 LEU A C 1
ATOM 619 O O . LEU A 1 72 ? -6.187 13.358 -16.595 1.00 86.81 72 LEU A O 1
ATOM 623 N N . TYR A 1 73 ? -7.172 12.575 -14.732 1.00 86.75 73 TYR A N 1
ATOM 624 C CA . TYR A 1 73 ? -6.069 11.717 -14.317 1.00 86.75 73 TYR A CA 1
ATOM 625 C C . TYR A 1 73 ? -5.753 10.626 -15.357 1.00 86.75 73 TYR A C 1
ATOM 627 O O . TYR A 1 73 ? -4.596 10.450 -15.742 1.00 86.75 73 TYR A O 1
ATOM 635 N N . HIS A 1 74 ? -6.773 9.917 -15.844 1.00 86.50 74 HIS A N 1
ATOM 636 C CA . HIS A 1 74 ? -6.612 8.813 -16.785 1.00 86.50 74 HIS A CA 1
ATOM 637 C C . HIS A 1 74 ? -6.098 9.293 -18.147 1.00 86.50 74 HIS A C 1
ATOM 639 O O . HIS A 1 74 ? -5.150 8.715 -18.677 1.00 86.50 74 HIS A O 1
ATOM 645 N N . VAL A 1 75 ? -6.647 10.394 -18.672 1.00 85.56 75 VAL A N 1
ATOM 646 C CA . VAL A 1 75 ? -6.144 11.056 -19.888 1.00 85.56 75 VAL A CA 1
ATOM 647 C C . VAL A 1 75 ? -4.680 11.442 -19.713 1.00 85.56 75 VAL A C 1
ATOM 649 O O . VAL A 1 75 ? -3.862 11.203 -20.602 1.00 85.56 75 VAL A O 1
ATOM 652 N N . GLY A 1 76 ? -4.327 11.984 -18.546 1.00 81.56 76 GLY A N 1
ATOM 653 C CA . GLY A 1 76 ? -2.954 12.366 -18.274 1.00 81.56 76 GLY A CA 1
ATOM 654 C C . GLY A 1 76 ? -1.978 11.187 -18.268 1.00 81.56 76 GLY A C 1
ATOM 655 O O . GLY A 1 76 ? -0.871 11.292 -18.800 1.00 81.56 76 GLY A O 1
ATOM 656 N N . TRP A 1 77 ? -2.403 10.040 -17.739 1.00 83.62 77 TRP A N 1
ATOM 657 C CA . TRP A 1 77 ? -1.617 8.810 -17.792 1.00 83.62 77 TRP A CA 1
ATOM 658 C C . TRP A 1 77 ? -1.497 8.240 -19.211 1.00 83.62 77 TRP A C 1
ATOM 660 O O . TRP A 1 77 ? -0.414 7.791 -19.578 1.00 83.62 77 TRP A O 1
ATOM 670 N N . ILE A 1 78 ? -2.558 8.283 -20.033 1.00 82.38 78 ILE A N 1
ATOM 671 C CA . ILE A 1 78 ? -2.489 7.855 -21.445 1.00 82.38 78 ILE A CA 1
ATOM 672 C C . ILE A 1 78 ? -1.452 8.697 -22.195 1.00 82.38 78 ILE A C 1
ATOM 674 O O . ILE A 1 78 ? -0.580 8.145 -22.864 1.00 82.38 78 ILE A O 1
ATOM 678 N N . TYR A 1 79 ? -1.495 10.019 -22.018 1.00 79.25 79 TYR A N 1
ATOM 679 C CA . TYR A 1 79 ? -0.530 10.931 -22.630 1.00 79.25 79 TYR A CA 1
ATOM 680 C C . TYR A 1 79 ? 0.914 10.612 -22.206 1.00 79.25 79 TYR A C 1
ATOM 682 O O . TYR A 1 79 ? 1.829 10.569 -23.032 1.00 79.25 79 TYR A O 1
ATOM 690 N N . GLN A 1 80 ? 1.128 10.326 -20.918 1.00 73.38 80 GLN A N 1
ATOM 691 C CA . GLN A 1 80 ? 2.432 9.909 -20.406 1.00 73.38 80 GLN A CA 1
ATOM 692 C C . GLN A 1 80 ? 2.872 8.561 -21.001 1.00 73.38 80 GLN A C 1
ATOM 694 O O . GLN A 1 80 ? 4.031 8.407 -21.390 1.00 73.38 80 GLN A O 1
ATOM 699 N N . LYS A 1 81 ? 1.955 7.593 -21.102 1.00 75.44 81 LYS A N 1
ATOM 700 C CA . LYS A 1 81 ? 2.218 6.267 -21.665 1.00 75.44 81 LYS A CA 1
ATOM 701 C C . LYS A 1 81 ? 2.712 6.367 -23.107 1.00 75.44 81 LYS A C 1
ATOM 703 O O . LYS A 1 81 ? 3.727 5.758 -23.429 1.00 75.44 81 LYS A O 1
ATOM 708 N N . GLU A 1 82 ? 2.029 7.125 -23.962 1.00 72.00 82 GLU A N 1
ATOM 709 C CA . GLU A 1 82 ? 2.419 7.279 -25.370 1.00 72.00 82 GLU A CA 1
ATOM 710 C C . GLU A 1 82 ? 3.807 7.912 -25.520 1.00 72.00 82 GLU A C 1
ATOM 712 O O . GLU A 1 82 ? 4.606 7.468 -26.340 1.00 72.00 82 GLU A O 1
ATOM 717 N N . ARG A 1 83 ? 4.145 8.894 -24.677 1.00 69.12 83 ARG A N 1
ATOM 718 C CA . ARG A 1 83 ? 5.460 9.554 -24.691 1.00 69.12 83 ARG A CA 1
ATOM 719 C C . ARG A 1 83 ? 6.598 8.683 -24.154 1.00 69.12 83 ARG A C 1
ATOM 721 O O . ARG A 1 83 ? 7.703 8.771 -24.677 1.00 69.12 83 ARG A O 1
ATOM 728 N N . ILE A 1 84 ? 6.355 7.883 -23.111 1.00 62.75 84 ILE A N 1
ATOM 729 C CA . ILE A 1 84 ? 7.390 7.050 -22.469 1.00 62.75 84 ILE A CA 1
ATOM 730 C C . ILE A 1 84 ? 7.588 5.720 -23.211 1.00 62.75 84 ILE A C 1
ATOM 732 O O . ILE A 1 84 ? 8.719 5.261 -23.340 1.00 62.75 84 ILE A O 1
ATOM 736 N N . TYR A 1 85 ? 6.510 5.105 -23.708 1.00 58.91 85 TYR A N 1
ATOM 737 C CA . TYR A 1 85 ? 6.533 3.762 -24.305 1.00 58.91 85 TYR A CA 1
ATOM 738 C C . TYR A 1 85 ? 6.334 3.747 -25.831 1.00 58.91 85 TYR A C 1
ATOM 740 O O . TYR A 1 85 ? 6.442 2.688 -26.447 1.00 58.91 85 TYR A O 1
ATOM 748 N N . GLY A 1 86 ? 6.080 4.898 -26.466 1.00 51.38 86 GLY A N 1
ATOM 749 C CA . GLY A 1 86 ? 5.889 5.020 -27.919 1.00 51.38 86 GLY A CA 1
ATOM 750 C C . GLY A 1 86 ? 7.126 4.718 -28.774 1.00 51.38 86 GLY A C 1
ATOM 751 O O . GLY A 1 86 ? 7.025 4.688 -29.995 1.00 51.38 86 GLY A O 1
ATOM 752 N N . THR A 1 87 ? 8.287 4.452 -28.167 1.00 48.34 87 THR A N 1
ATOM 753 C CA . THR A 1 87 ? 9.528 4.073 -28.867 1.00 48.34 87 THR A CA 1
ATOM 754 C C . THR A 1 87 ? 9.627 2.575 -29.199 1.00 48.34 87 THR A C 1
ATOM 756 O O . THR A 1 87 ? 10.648 2.128 -29.713 1.00 48.34 87 THR A O 1
ATOM 759 N N . GLY A 1 88 ? 8.567 1.789 -28.966 1.00 45.22 88 GLY A N 1
ATOM 760 C CA . GLY A 1 88 ? 8.377 0.469 -29.588 1.00 45.22 88 GLY A CA 1
ATOM 761 C C . GLY A 1 88 ? 9.215 -0.690 -29.033 1.00 45.22 88 GLY A C 1
ATOM 762 O O . GLY A 1 88 ? 9.109 -1.802 -29.543 1.00 45.22 88 GLY A O 1
ATOM 763 N N . ILE A 1 89 ? 10.008 -0.483 -27.978 1.00 44.12 89 ILE A N 1
ATOM 764 C CA . ILE A 1 89 ? 10.812 -1.549 -27.359 1.00 44.12 89 ILE A CA 1
ATOM 765 C C . ILE A 1 89 ? 10.192 -1.933 -26.009 1.00 44.12 89 ILE A C 1
ATOM 767 O O . ILE A 1 89 ? 10.432 -1.294 -24.984 1.00 44.12 89 ILE A O 1
ATOM 771 N N . PHE A 1 90 ? 9.385 -2.997 -25.996 1.00 49.59 90 PHE A N 1
ATOM 772 C CA . PHE A 1 90 ? 8.893 -3.602 -24.756 1.00 49.59 90 PHE A CA 1
ATOM 773 C C . PHE A 1 90 ? 10.011 -4.404 -24.080 1.00 49.59 90 PHE A C 1
ATOM 775 O O . PHE A 1 90 ? 10.197 -5.590 -24.341 1.00 49.59 90 PHE A O 1
ATOM 782 N N . ASN A 1 91 ? 10.743 -3.763 -23.170 1.00 63.22 91 ASN A N 1
ATOM 783 C CA . ASN A 1 91 ? 11.603 -4.473 -22.226 1.00 63.22 91 ASN A CA 1
ATOM 784 C C . ASN A 1 91 ? 10.763 -5.088 -21.088 1.00 63.22 91 ASN A C 1
ATOM 786 O O . ASN A 1 91 ? 9.667 -4.614 -20.768 1.00 63.22 91 ASN A O 1
ATOM 790 N N . LEU A 1 92 ? 11.291 -6.132 -20.433 1.00 64.62 92 LEU A N 1
ATOM 791 C CA . LEU A 1 92 ? 10.637 -6.778 -19.284 1.00 64.62 92 LEU A CA 1
ATOM 792 C C . LEU A 1 92 ? 10.310 -5.761 -18.177 1.00 64.62 92 LEU A C 1
ATOM 794 O O . LEU A 1 92 ? 9.195 -5.762 -17.664 1.00 64.62 92 LEU A O 1
ATOM 798 N N . SER A 1 93 ? 11.251 -4.859 -17.866 1.00 66.44 93 SER A N 1
ATOM 799 C CA . SER A 1 93 ? 11.051 -3.790 -16.876 1.00 66.44 93 SER A CA 1
ATOM 800 C C . SER A 1 93 ? 9.868 -2.893 -17.255 1.00 66.44 93 SER A C 1
ATOM 802 O O . SER A 1 93 ? 8.912 -2.798 -16.492 1.00 66.44 93 SER A O 1
ATOM 804 N N . SER A 1 94 ? 9.847 -2.374 -18.488 1.00 68.94 94 SER A N 1
ATOM 805 C CA . SER A 1 94 ? 8.762 -1.540 -19.025 1.00 68.94 94 SER A CA 1
ATOM 806 C C . SER A 1 94 ? 7.393 -2.227 -18.975 1.00 68.94 94 SER A C 1
ATOM 808 O O . SER A 1 94 ? 6.384 -1.593 -18.669 1.00 68.94 94 SER A O 1
ATOM 810 N N . THR A 1 95 ? 7.351 -3.537 -19.232 1.00 73.12 95 THR A N 1
ATOM 811 C CA . THR A 1 95 ? 6.117 -4.336 -19.170 1.00 73.12 95 THR A CA 1
ATOM 812 C C . THR A 1 95 ? 5.607 -4.465 -17.733 1.00 73.12 95 THR A C 1
ATOM 814 O O . THR A 1 95 ? 4.413 -4.306 -17.480 1.00 73.12 95 THR A O 1
ATOM 817 N N . VAL A 1 96 ? 6.502 -4.699 -16.770 1.00 76.06 96 VAL A N 1
ATOM 818 C CA . VAL A 1 96 ? 6.145 -4.769 -15.346 1.00 76.06 96 VAL A CA 1
ATOM 819 C C . VAL A 1 96 ? 5.676 -3.405 -14.834 1.00 76.06 96 VAL A C 1
ATOM 821 O O . VAL A 1 96 ? 4.637 -3.333 -14.176 1.00 76.06 96 VAL A O 1
ATOM 824 N N . THR A 1 97 ? 6.367 -2.314 -15.186 1.00 76.19 97 THR A N 1
ATOM 825 C CA . THR A 1 97 ? 5.943 -0.943 -14.852 1.00 76.19 97 THR A CA 1
ATOM 826 C C . THR A 1 97 ? 4.540 -0.658 -15.381 1.00 76.19 97 THR A C 1
ATOM 828 O O . THR A 1 97 ? 3.700 -0.107 -14.667 1.00 76.19 97 THR A O 1
ATOM 831 N N . TYR A 1 98 ? 4.262 -1.078 -16.617 1.00 80.56 98 TYR A N 1
ATOM 832 C CA . TYR A 1 98 ? 2.956 -0.918 -17.240 1.00 80.56 98 TYR A CA 1
ATOM 833 C C . TYR A 1 98 ? 1.858 -1.662 -16.467 1.00 80.56 98 TYR A C 1
ATOM 835 O O . TYR A 1 98 ? 0.849 -1.052 -16.107 1.00 80.56 98 TYR A O 1
ATOM 843 N N . ILE A 1 99 ? 2.077 -2.936 -16.127 1.00 82.38 99 ILE A N 1
ATOM 844 C CA . ILE A 1 99 ? 1.118 -3.749 -15.360 1.00 82.38 99 ILE A CA 1
ATOM 845 C C . ILE A 1 99 ? 0.838 -3.131 -13.984 1.00 82.38 99 ILE A C 1
ATOM 847 O O . ILE A 1 99 ? -0.325 -3.014 -13.589 1.00 82.38 99 ILE A O 1
ATOM 851 N N . ILE A 1 100 ? 1.876 -2.693 -13.265 1.00 83.56 100 ILE A N 1
ATOM 852 C CA . ILE A 1 100 ? 1.720 -2.048 -11.951 1.00 83.56 100 ILE A CA 1
ATOM 853 C C . ILE A 1 100 ? 0.910 -0.761 -12.088 1.00 83.56 100 ILE A C 1
ATOM 855 O O . ILE A 1 100 ? -0.024 -0.546 -11.317 1.00 83.56 100 ILE A O 1
ATOM 859 N N . SER A 1 101 ? 1.210 0.054 -13.102 1.00 82.62 101 SER A N 1
ATOM 860 C CA . SER A 1 101 ? 0.499 1.312 -13.319 1.00 82.62 101 SER A CA 1
ATOM 861 C C . SER A 1 101 ? -0.987 1.102 -13.634 1.00 82.62 101 SER A C 1
ATOM 863 O O . SER A 1 101 ? -1.822 1.776 -13.038 1.00 82.62 101 SER A O 1
ATOM 865 N N . ILE A 1 102 ? -1.352 0.114 -14.465 1.00 85.19 102 ILE A N 1
ATOM 866 C CA . ILE A 1 102 ? -2.764 -0.239 -14.701 1.00 85.19 102 ILE A CA 1
ATOM 867 C C . ILE A 1 102 ? -3.424 -0.716 -13.408 1.00 85.19 102 ILE A C 1
ATOM 869 O O . ILE A 1 102 ? -4.541 -0.310 -13.095 1.00 85.19 102 ILE A O 1
ATOM 873 N N . THR A 1 103 ? -2.737 -1.564 -12.642 1.00 87.00 103 THR A N 1
ATOM 874 C CA . THR A 1 103 ? -3.283 -2.106 -11.391 1.00 87.00 103 THR A CA 1
ATOM 875 C C . THR A 1 103 ? -3.583 -0.983 -10.389 1.00 87.00 103 THR A C 1
ATOM 877 O O . THR A 1 103 ? -4.633 -1.002 -9.750 1.00 87.00 103 THR A O 1
ATOM 880 N N . GLN A 1 104 ? -2.717 0.034 -10.310 1.00 86.06 104 GLN A N 1
ATOM 881 C CA . GLN A 1 104 ? -2.939 1.243 -9.509 1.00 86.06 104 GLN A CA 1
ATOM 882 C C . GLN A 1 104 ? -4.106 2.094 -10.032 1.00 86.06 104 GLN A C 1
ATOM 884 O O . GLN A 1 104 ? -4.905 2.596 -9.247 1.00 86.06 104 GLN A O 1
ATOM 889 N N . GLN A 1 105 ? -4.274 2.233 -11.351 1.00 86.94 105 GLN A N 1
ATOM 890 C CA . GLN A 1 105 ? -5.440 2.940 -11.897 1.00 86.94 105 GLN A CA 1
ATOM 891 C C . GLN A 1 105 ? -6.752 2.269 -11.502 1.00 86.94 105 GLN A C 1
ATOM 893 O O . GLN A 1 105 ? -7.700 2.935 -11.079 1.00 86.94 105 GLN A O 1
ATOM 898 N N . VAL A 1 106 ? -6.797 0.943 -11.626 1.00 90.19 106 VAL A N 1
ATOM 899 C CA . VAL A 1 106 ? -7.965 0.146 -11.254 1.00 90.19 106 VAL A CA 1
ATOM 900 C C . VAL A 1 106 ? -8.235 0.265 -9.752 1.00 90.19 106 VAL A C 1
ATOM 902 O O . VAL A 1 106 ? -9.392 0.423 -9.363 1.00 90.19 106 VAL A O 1
ATOM 905 N N . SER A 1 107 ? -7.204 0.259 -8.897 1.00 91.19 107 SER A N 1
ATOM 906 C CA . SER A 1 107 ? -7.400 0.413 -7.450 1.00 91.19 107 SER A CA 1
ATOM 907 C C . SER A 1 107 ? -7.940 1.788 -7.075 1.00 91.19 107 SER A C 1
ATOM 909 O O . SER A 1 107 ? -8.916 1.864 -6.329 1.00 91.19 107 SER A O 1
ATOM 911 N N . VAL A 1 108 ? -7.393 2.863 -7.648 1.00 90.50 108 VAL A N 1
ATOM 912 C CA . VAL A 1 108 ? -7.880 4.233 -7.431 1.00 90.50 108 VAL A CA 1
ATOM 913 C C . VAL A 1 108 ? -9.337 4.365 -7.867 1.00 90.50 108 VAL A C 1
ATOM 915 O O . VAL A 1 108 ? -10.154 4.914 -7.125 1.00 90.50 108 VAL A O 1
ATOM 918 N N . PHE A 1 109 ? -9.693 3.810 -9.027 1.00 91.44 109 PHE A N 1
ATOM 919 C CA . PHE A 1 109 ? -11.070 3.809 -9.514 1.00 91.44 109 PHE A CA 1
ATOM 920 C C . PHE A 1 109 ? -12.025 3.100 -8.541 1.00 91.44 109 PHE A C 1
ATOM 922 O O . PHE A 1 109 ? -13.068 3.648 -8.172 1.00 91.44 109 PHE A O 1
ATOM 929 N N . ILE A 1 110 ? -11.640 1.912 -8.057 1.00 92.19 110 ILE A N 1
ATOM 930 C CA . ILE A 1 110 ? -12.408 1.159 -7.056 1.00 92.19 110 ILE A CA 1
ATOM 931 C C . ILE A 1 110 ? -12.534 1.961 -5.755 1.00 92.19 110 ILE A C 1
ATOM 933 O O . ILE A 1 110 ? -13.626 2.034 -5.188 1.00 92.19 110 ILE A O 1
ATOM 937 N N . ILE A 1 111 ? -11.452 2.588 -5.280 1.00 92.81 111 ILE A N 1
ATOM 938 C CA . ILE A 1 111 ? -11.444 3.403 -4.057 1.00 92.81 111 ILE A CA 1
ATOM 939 C C . ILE A 1 111 ? -12.403 4.590 -4.177 1.00 92.81 111 ILE A C 1
ATOM 941 O O . ILE A 1 111 ? -13.170 4.829 -3.244 1.00 92.81 111 ILE A O 1
ATOM 945 N N . LEU A 1 112 ? -12.418 5.292 -5.313 1.00 91.56 112 LEU A N 1
ATOM 946 C CA . LEU A 1 112 ? -13.317 6.423 -5.551 1.00 91.56 112 LEU A CA 1
ATOM 947 C C . LEU A 1 112 ? -14.790 5.993 -5.549 1.00 91.56 112 LEU A C 1
ATOM 949 O O . LEU A 1 112 ? -15.591 6.553 -4.796 1.00 91.56 112 LEU A O 1
ATOM 953 N N . ILE A 1 113 ? -15.149 4.962 -6.322 1.00 91.25 113 ILE A N 1
ATOM 954 C CA . ILE A 1 113 ? -16.536 4.467 -6.394 1.00 91.25 113 ILE A CA 1
ATOM 955 C C . ILE A 1 113 ? -17.016 3.992 -5.023 1.00 91.25 113 ILE A C 1
ATOM 957 O O . ILE A 1 113 ? -18.086 4.390 -4.550 1.00 91.25 113 ILE A O 1
ATOM 961 N N . MET A 1 114 ? -16.213 3.164 -4.359 1.00 91.00 114 MET A N 1
ATOM 962 C CA . MET A 1 114 ? -16.559 2.627 -3.049 1.00 91.00 114 MET A CA 1
ATOM 963 C C . MET A 1 114 ? -16.588 3.724 -1.979 1.00 91.00 114 MET A C 1
ATOM 965 O O . MET A 1 114 ? -17.457 3.693 -1.112 1.00 91.00 114 MET A O 1
ATOM 969 N N . GLY A 1 115 ? -15.715 4.732 -2.055 1.00 89.31 115 GLY A N 1
ATOM 970 C CA . GLY A 1 115 ? -15.717 5.890 -1.157 1.00 89.31 115 GLY A CA 1
ATOM 971 C C . GLY A 1 115 ? -17.015 6.701 -1.238 1.00 89.31 115 GLY A C 1
ATOM 972 O O . GLY A 1 115 ? -17.592 7.064 -0.201 1.00 89.31 115 GLY A O 1
ATOM 973 N N . LEU A 1 116 ? -17.533 6.907 -2.454 1.00 89.31 116 LEU A N 1
ATOM 974 C CA . LEU A 1 116 ? -18.833 7.541 -2.679 1.00 89.31 116 LEU A CA 1
ATOM 975 C C . LEU A 1 116 ? -19.980 6.676 -2.140 1.00 89.31 116 LEU A C 1
ATOM 977 O O . LEU A 1 116 ? -20.820 7.180 -1.387 1.00 89.31 116 LEU A O 1
ATOM 981 N N . TYR A 1 117 ? -19.977 5.377 -2.452 1.00 89.44 117 TYR A N 1
ATOM 982 C CA . TYR A 1 117 ? -20.983 4.418 -1.982 1.00 89.44 117 TYR A CA 1
ATOM 983 C C . TYR A 1 117 ? -21.038 4.335 -0.446 1.00 89.44 117 TYR A C 1
ATOM 985 O O . TYR A 1 117 ? -22.103 4.415 0.170 1.00 89.44 117 TYR A O 1
ATOM 993 N N . GLN A 1 118 ? -19.876 4.266 0.203 1.00 88.38 118 GLN A N 1
ATOM 994 C CA . GLN A 1 118 ? -19.744 4.134 1.655 1.00 88.38 118 GLN A CA 1
ATOM 995 C C . GLN A 1 118 ? -20.003 5.441 2.419 1.00 88.38 118 GLN A C 1
ATOM 997 O O . GLN A 1 118 ? -20.068 5.414 3.647 1.00 88.38 118 GLN A O 1
ATOM 1002 N N . SER A 1 119 ? -20.175 6.587 1.749 1.00 86.00 119 SER A N 1
ATOM 1003 C CA . SER A 1 119 ? -20.357 7.893 2.407 1.00 86.00 119 SER A CA 1
ATOM 1004 C C . SER A 1 119 ? -21.547 7.912 3.382 1.00 86.00 119 SER A C 1
ATOM 1006 O O . SER A 1 119 ? -21.459 8.469 4.479 1.00 86.00 119 SER A O 1
ATOM 1008 N N . LYS A 1 120 ? -22.657 7.243 3.035 1.00 85.88 120 LYS A N 1
ATOM 1009 C CA . LYS A 1 120 ? -23.824 7.107 3.927 1.00 85.88 120 LYS A CA 1
ATOM 1010 C C . LYS A 1 120 ? -23.521 6.194 5.120 1.00 85.88 120 LYS A C 1
ATOM 1012 O O . LYS A 1 120 ? -23.818 6.553 6.259 1.00 85.88 120 LYS A O 1
ATOM 1017 N N . SER A 1 121 ? -22.893 5.048 4.866 1.00 86.25 121 SER A N 1
ATOM 1018 C CA . SER A 1 121 ? -22.515 4.071 5.895 1.00 86.25 121 SER A CA 1
ATOM 1019 C C . SER A 1 121 ? -21.504 4.640 6.892 1.00 86.25 121 SER A C 1
ATOM 1021 O O . SER A 1 121 ? -21.643 4.431 8.094 1.00 86.25 121 SER A O 1
ATOM 1023 N N . SER A 1 122 ? -20.543 5.437 6.418 1.00 84.31 122 SER A N 1
ATOM 1024 C CA . SER A 1 122 ? -19.549 6.106 7.263 1.00 84.31 122 SER A CA 1
ATOM 1025 C C . SER A 1 122 ? -20.204 7.093 8.245 1.00 84.31 122 SER A C 1
ATOM 1027 O O . SER A 1 122 ? -19.842 7.151 9.419 1.00 84.31 122 SER A O 1
ATOM 1029 N N . LYS A 1 123 ? -21.266 7.805 7.840 1.00 84.94 123 LYS A N 1
ATOM 1030 C CA . LYS A 1 123 ? -22.029 8.678 8.756 1.00 84.94 123 LYS A CA 1
ATOM 1031 C C . LYS A 1 123 ? -22.752 7.892 9.846 1.00 84.94 123 LYS A C 1
ATOM 1033 O O . LYS A 1 123 ? -22.669 8.278 11.009 1.00 84.94 123 LYS A O 1
ATOM 1038 N N . LEU A 1 124 ? -23.422 6.798 9.476 1.00 87.50 124 LEU A N 1
ATOM 1039 C CA . LEU A 1 124 ? -24.099 5.901 10.424 1.00 87.50 124 LEU A CA 1
ATOM 1040 C C . LEU A 1 124 ? -23.115 5.304 11.436 1.00 87.50 124 LEU A C 1
ATOM 1042 O O . LEU A 1 124 ? -23.423 5.140 12.613 1.00 87.50 124 LEU A O 1
ATOM 1046 N N . PHE A 1 125 ? -21.905 4.999 10.983 1.00 87.12 125 PHE A N 1
ATOM 1047 C CA . PHE A 1 125 ? -20.842 4.517 11.845 1.00 87.12 125 PHE A CA 1
ATOM 1048 C C . PHE A 1 125 ? -20.416 5.582 12.872 1.00 87.12 125 PHE A C 1
ATOM 1050 O O . PHE A 1 125 ? -20.343 5.309 14.071 1.00 87.12 125 PHE A O 1
ATOM 1057 N N . VAL A 1 126 ? -20.206 6.823 12.420 1.00 89.00 126 VAL A N 1
ATOM 1058 C CA . VAL A 1 126 ? -19.852 7.950 13.296 1.00 89.00 126 VAL A CA 1
ATOM 1059 C C . VAL A 1 126 ? -20.944 8.231 14.328 1.00 89.00 126 VAL A C 1
ATOM 1061 O O . VAL A 1 126 ? -20.619 8.531 15.476 1.00 89.00 126 VAL A O 1
ATOM 1064 N N . THR A 1 127 ? -22.227 8.123 13.964 1.00 90.44 127 THR A N 1
ATOM 1065 C CA . THR A 1 127 ? -23.327 8.312 14.924 1.00 90.44 127 THR A CA 1
ATOM 1066 C C . THR A 1 127 ? -23.344 7.218 15.985 1.00 90.44 127 THR A C 1
ATOM 1068 O O . THR A 1 127 ? -23.415 7.552 17.164 1.00 90.44 127 THR A O 1
ATOM 1071 N N . LYS A 1 128 ? -23.168 5.947 15.598 1.00 92.19 128 LYS A N 1
ATOM 1072 C CA . LYS A 1 128 ? -23.123 4.822 16.546 1.00 92.19 128 LYS A CA 1
ATOM 1073 C C . LYS A 1 128 ? -21.963 4.923 17.538 1.00 92.19 128 LYS A C 1
ATOM 1075 O O . LYS A 1 128 ? -22.162 4.739 18.733 1.00 92.19 128 LYS A O 1
ATOM 1080 N N . ILE A 1 129 ? -20.756 5.274 17.083 1.00 91.19 129 ILE A N 1
ATOM 1081 C CA . ILE A 1 129 ? -19.634 5.490 18.016 1.00 91.19 129 ILE A CA 1
ATOM 1082 C C . ILE A 1 129 ? -19.898 6.686 18.933 1.00 91.19 129 ILE A C 1
ATOM 1084 O O . ILE A 1 129 ? -19.559 6.640 20.109 1.00 91.19 129 ILE A O 1
ATOM 1088 N N . ASN A 1 130 ? -20.515 7.751 18.426 1.00 91.00 130 ASN A N 1
ATOM 1089 C CA . ASN A 1 130 ? -20.849 8.908 19.251 1.00 91.00 130 ASN A CA 1
ATOM 1090 C C . ASN A 1 130 ? -21.908 8.580 20.324 1.00 91.00 130 ASN A C 1
ATOM 1092 O O . ASN A 1 130 ? -21.887 9.163 21.403 1.00 91.00 130 ASN A O 1
ATOM 1096 N N . GLU A 1 131 ? -22.831 7.657 20.050 1.00 91.88 131 GLU A N 1
ATOM 1097 C CA . GLU A 1 131 ? -23.768 7.123 21.049 1.00 91.88 131 GLU A CA 1
ATOM 1098 C C . GLU A 1 131 ? -23.048 6.288 22.114 1.00 91.88 131 GLU A C 1
ATOM 1100 O O . GLU A 1 131 ? -23.305 6.466 23.305 1.00 91.88 131 GLU A O 1
ATOM 1105 N N . ILE A 1 132 ? -22.096 5.443 21.712 1.00 92.06 132 ILE A N 1
ATOM 1106 C CA . ILE A 1 132 ? -21.255 4.681 22.647 1.00 92.06 132 ILE A CA 1
ATOM 1107 C C . ILE A 1 132 ? -20.429 5.618 23.531 1.00 92.06 132 ILE A C 1
ATOM 1109 O O . ILE A 1 132 ? -20.428 5.456 24.749 1.00 92.06 132 ILE A O 1
ATOM 1113 N N . ASP A 1 133 ? -19.799 6.639 22.946 1.00 91.44 133 ASP A N 1
ATOM 1114 C CA . ASP A 1 133 ? -19.020 7.630 23.690 1.00 91.44 133 ASP A CA 1
ATOM 1115 C C . ASP A 1 133 ? -19.877 8.334 24.749 1.00 91.44 133 ASP A C 1
ATOM 1117 O O . ASP A 1 133 ? -19.461 8.445 25.903 1.00 91.44 133 ASP A O 1
ATOM 1121 N N . LYS A 1 134 ? -21.104 8.748 24.399 1.00 90.19 134 LYS A N 1
ATOM 1122 C CA . LYS A 1 134 ? -22.053 9.321 25.367 1.00 90.19 134 LYS A CA 1
ATOM 1123 C C . LYS A 1 134 ? -22.363 8.342 26.497 1.00 90.19 134 LYS A C 1
ATOM 1125 O O . LYS A 1 134 ? -22.320 8.740 27.658 1.00 90.19 134 LYS A O 1
ATOM 1130 N N . THR A 1 135 ? -22.630 7.077 26.175 1.00 91.12 135 THR A N 1
ATOM 1131 C CA . THR A 1 135 ? -22.888 6.033 27.176 1.00 91.12 135 THR A CA 1
ATOM 1132 C C . THR A 1 135 ? -21.692 5.858 28.116 1.00 91.12 135 THR A C 1
ATOM 1134 O O . THR A 1 135 ? -21.862 5.870 29.332 1.00 91.12 135 THR A O 1
ATOM 1137 N N . LEU A 1 136 ? -20.464 5.790 27.590 1.00 88.69 136 LEU A N 1
ATOM 1138 C CA . LEU A 1 136 ? -19.253 5.677 28.410 1.00 88.69 136 LEU A CA 1
ATOM 1139 C C . LEU A 1 136 ? -18.985 6.935 29.253 1.00 88.69 136 LEU A C 1
ATOM 1141 O O . LEU A 1 136 ? -18.492 6.823 30.375 1.00 88.69 136 LEU A O 1
ATOM 1145 N N . GLN A 1 137 ? -19.326 8.127 28.756 1.00 88.44 137 GLN A N 1
ATOM 1146 C CA . GLN A 1 137 ? -19.236 9.370 29.532 1.00 88.44 137 GLN A CA 1
ATOM 1147 C C . GLN A 1 137 ? -20.229 9.394 30.698 1.00 88.44 137 GLN A C 1
ATOM 1149 O O . GLN A 1 137 ? -19.852 9.787 31.800 1.00 88.44 137 GLN A O 1
ATOM 1154 N N . VAL A 1 138 ? -21.466 8.929 30.486 1.00 88.56 138 VAL A N 1
ATOM 1155 C CA . VAL A 1 138 ? -22.476 8.791 31.553 1.00 88.56 138 VAL A CA 1
ATOM 1156 C C . VAL A 1 138 ? -22.009 7.813 32.637 1.00 88.56 138 VAL A C 1
ATOM 1158 O O . VAL A 1 138 ? -22.280 8.028 33.816 1.00 88.56 138 VAL A O 1
ATOM 1161 N N . LEU A 1 139 ? -21.247 6.780 32.267 1.00 84.94 139 LEU A N 1
ATOM 1162 C CA . LEU A 1 139 ? -20.647 5.832 33.214 1.00 84.94 139 LEU A CA 1
ATOM 1163 C C . LEU A 1 139 ? -19.429 6.386 33.980 1.00 84.94 139 LEU A C 1
ATOM 1165 O O . LEU A 1 139 ? -18.930 5.714 34.880 1.00 84.94 139 LEU A O 1
ATOM 1169 N N . GLY A 1 140 ? -18.969 7.604 33.671 1.00 80.62 140 GLY A N 1
ATOM 1170 C CA . GLY A 1 140 ? -17.870 8.279 34.369 1.00 80.62 140 GLY A CA 1
ATOM 1171 C C . GLY A 1 140 ? -16.528 8.281 33.630 1.00 80.62 140 GLY A C 1
ATOM 1172 O O . GLY A 1 140 ? -15.545 8.780 34.171 1.00 80.62 140 GLY A O 1
ATOM 1173 N N . SER A 1 141 ? -16.458 7.774 32.393 1.00 84.69 141 SER A N 1
ATOM 1174 C CA . SER A 1 141 ? -15.219 7.791 31.603 1.00 84.69 141 SER A CA 1
ATOM 1175 C C . SER A 1 141 ? -14.953 9.164 30.972 1.00 84.69 141 SER A C 1
ATOM 1177 O O . SER A 1 141 ? -15.844 9.796 30.398 1.00 84.69 141 SER A O 1
ATOM 1179 N N . SER A 1 142 ? -13.700 9.623 31.016 1.00 80.69 142 SER A N 1
ATOM 1180 C CA . SER A 1 142 ? -13.288 10.872 30.365 1.00 80.69 142 SER A CA 1
ATOM 1181 C C . SER A 1 142 ? -13.178 10.729 28.835 1.00 80.69 142 SER A C 1
ATOM 1183 O O . SER A 1 142 ? -12.906 9.654 28.301 1.00 80.69 142 SER A O 1
ATOM 1185 N N . ALA A 1 143 ? -13.413 11.822 28.101 1.00 74.62 143 ALA A N 1
ATOM 1186 C CA . ALA A 1 143 ? -13.376 11.814 26.637 1.00 74.62 143 ALA A CA 1
ATOM 1187 C C . ALA A 1 143 ? -11.936 11.659 26.113 1.00 74.62 143 ALA A C 1
ATOM 1189 O O . ALA A 1 143 ? -11.055 12.451 26.445 1.00 74.62 143 ALA A O 1
ATOM 1190 N N . SER A 1 144 ? -11.708 10.675 25.240 1.00 77.94 144 SER A N 1
ATOM 1191 C CA . SER A 1 144 ? -10.362 10.294 24.771 1.00 77.94 144 SER A CA 1
ATOM 1192 C C . SER A 1 144 ? -9.952 10.905 23.417 1.00 77.94 144 SER A C 1
ATOM 1194 O O . SER A 1 144 ? -8.770 10.893 23.043 1.00 77.94 144 SER A O 1
ATOM 1196 N N . PHE A 1 145 ? -10.906 11.487 22.679 1.00 86.94 145 PHE A N 1
ATOM 1197 C CA . PHE A 1 145 ? -10.724 11.886 21.279 1.00 86.94 145 PHE A CA 1
ATOM 1198 C C . PHE A 1 145 ? -9.748 13.048 21.051 1.00 86.94 145 PHE A C 1
ATOM 1200 O O . PHE A 1 145 ? -9.192 13.143 19.957 1.00 86.94 145 PHE A O 1
ATOM 1207 N N . ASN A 1 146 ? -9.453 13.888 22.052 1.00 87.62 146 ASN A N 1
ATOM 1208 C CA . ASN A 1 146 ? -8.459 14.966 21.906 1.00 87.62 146 ASN A CA 1
ATOM 1209 C C . ASN A 1 146 ? -7.078 14.413 21.510 1.00 87.62 146 ASN A C 1
ATOM 1211 O O . ASN A 1 146 ? -6.390 14.982 20.660 1.00 87.62 146 ASN A O 1
ATOM 1215 N N . SER A 1 147 ? -6.684 13.278 22.095 1.00 88.12 147 SER A N 1
ATOM 1216 C CA . SER A 1 147 ? -5.403 12.631 21.794 1.00 88.12 147 SER A CA 1
ATOM 1217 C C . SER A 1 147 ? -5.360 12.073 20.365 1.00 88.12 147 SER A C 1
ATOM 1219 O O . SER A 1 147 ? -4.340 12.178 19.681 1.00 88.12 147 SER A O 1
ATOM 1221 N N . ILE A 1 148 ? -6.483 11.526 19.889 1.00 91.75 148 ILE A N 1
ATOM 1222 C CA . ILE A 1 148 ? -6.623 10.969 18.539 1.00 91.75 148 ILE A CA 1
ATOM 1223 C C . ILE A 1 148 ? -6.640 12.100 17.507 1.00 91.75 148 ILE A C 1
ATOM 1225 O O . ILE A 1 148 ? -5.946 12.005 16.496 1.00 91.75 148 ILE A O 1
ATOM 1229 N N . TYR A 1 149 ? -7.347 13.197 17.788 1.00 91.62 149 TYR A N 1
ATOM 1230 C CA . TYR A 1 149 ? -7.358 14.399 16.953 1.00 91.62 149 TYR A CA 1
ATOM 1231 C C . TYR A 1 149 ? -5.939 14.937 16.731 1.00 91.62 149 TYR A C 1
ATOM 1233 O O . TYR A 1 149 ? -5.519 15.095 15.586 1.00 91.62 149 TYR A O 1
ATOM 1241 N N . LYS A 1 150 ? -5.163 15.140 17.811 1.00 90.81 150 LYS A N 1
ATOM 1242 C CA . LYS A 1 150 ? -3.776 15.639 17.731 1.00 90.81 150 LYS A CA 1
ATOM 1243 C C . LYS A 1 150 ? -2.898 14.730 16.855 1.00 90.81 150 LYS A C 1
ATOM 1245 O O . LYS A 1 150 ? -2.204 15.225 15.973 1.00 90.81 150 LYS A O 1
ATOM 1250 N N . LYS A 1 151 ? -2.994 13.403 17.017 1.00 91.44 151 LYS A N 1
ATOM 1251 C CA . LYS A 1 151 ? -2.273 12.423 16.175 1.00 91.44 151 LYS A CA 1
ATOM 1252 C C . LYS A 1 151 ? -2.719 12.444 14.711 1.00 91.44 151 LYS A C 1
ATOM 1254 O O . LYS A 1 151 ? -1.894 12.266 13.824 1.00 91.44 151 LYS A O 1
ATOM 1259 N N . THR A 1 152 ? -4.008 12.648 14.457 1.00 92.06 152 THR A N 1
ATOM 1260 C CA . THR A 1 152 ? -4.568 12.697 13.097 1.00 92.06 152 THR A CA 1
ATOM 1261 C C . THR A 1 152 ? -4.070 13.932 12.351 1.00 92.06 152 THR A C 1
ATOM 1263 O O . THR A 1 152 ? -3.573 13.813 11.236 1.00 92.06 152 THR A O 1
ATOM 1266 N N . ILE A 1 153 ? -4.112 15.103 12.994 1.00 92.75 153 ILE A N 1
ATOM 1267 C CA . ILE A 1 153 ? -3.570 16.347 12.433 1.00 92.75 153 ILE A CA 1
ATOM 1268 C C . ILE A 1 153 ? -2.061 16.238 12.201 1.00 92.75 153 ILE A C 1
ATOM 1270 O O . ILE A 1 153 ? -1.587 16.606 11.132 1.00 92.75 153 ILE A O 1
ATOM 1274 N N . MET A 1 154 ? -1.313 15.681 13.158 1.00 93.12 154 MET A N 1
ATOM 1275 C CA . MET A 1 154 ? 0.126 15.457 13.004 1.00 93.12 154 MET A CA 1
ATOM 1276 C C . MET A 1 154 ? 0.436 14.575 11.787 1.00 93.12 154 MET A C 1
ATOM 1278 O O . MET A 1 154 ? 1.315 14.916 11.006 1.00 93.12 154 MET A O 1
ATOM 1282 N N . ASN A 1 155 ? -0.321 13.494 11.575 1.00 91.25 155 ASN A N 1
ATOM 1283 C CA . ASN A 1 155 ? -0.151 12.638 10.401 1.00 91.25 155 ASN A CA 1
ATOM 1284 C C . ASN A 1 155 ? -0.427 13.389 9.088 1.00 91.25 155 ASN A C 1
ATOM 1286 O O . ASN A 1 155 ? 0.322 13.215 8.136 1.00 91.25 155 ASN A O 1
ATOM 1290 N N . ILE A 1 156 ? -1.455 14.245 9.037 1.00 92.69 156 ILE A N 1
ATOM 1291 C CA . ILE A 1 156 ? -1.739 15.075 7.853 1.00 92.69 156 ILE A CA 1
ATOM 1292 C C . ILE A 1 156 ? -0.581 16.049 7.583 1.00 92.69 156 ILE A C 1
ATOM 1294 O O . ILE A 1 156 ? -0.143 16.170 6.444 1.00 92.69 156 ILE A O 1
ATOM 1298 N N . ILE A 1 157 ? -0.052 16.706 8.621 1.00 93.44 157 ILE A N 1
ATOM 1299 C CA . ILE A 1 157 ? 1.080 17.638 8.496 1.00 93.44 157 ILE A CA 1
ATOM 1300 C C . ILE A 1 157 ? 2.337 16.913 8.000 1.00 93.44 157 ILE A C 1
ATOM 1302 O O . ILE A 1 157 ? 2.995 17.401 7.084 1.00 93.44 157 ILE A O 1
ATOM 1306 N N . ILE A 1 158 ? 2.648 15.740 8.563 1.00 92.00 158 ILE A N 1
ATOM 1307 C CA . ILE A 1 158 ? 3.789 14.916 8.136 1.00 92.00 158 ILE A CA 1
ATOM 1308 C C . ILE A 1 158 ? 3.664 14.557 6.653 1.00 92.00 158 ILE A C 1
ATOM 1310 O O . ILE A 1 158 ? 4.642 14.662 5.921 1.00 92.00 158 ILE A O 1
ATOM 1314 N N . THR A 1 159 ? 2.469 14.191 6.188 1.00 90.38 159 THR A N 1
ATOM 1315 C CA . THR A 1 159 ? 2.242 13.867 4.775 1.00 90.38 159 THR A CA 1
ATOM 1316 C C . THR A 1 159 ? 2.411 15.073 3.859 1.00 90.38 159 THR A C 1
ATOM 1318 O O . THR A 1 159 ? 3.014 14.947 2.798 1.00 90.38 159 THR A O 1
ATOM 1321 N N . ILE A 1 160 ? 1.929 16.252 4.263 1.00 90.06 160 ILE A N 1
ATOM 1322 C CA . ILE A 1 160 ? 2.140 17.489 3.496 1.00 90.06 160 ILE A CA 1
ATOM 1323 C C . ILE A 1 160 ? 3.639 17.798 3.393 1.00 90.06 160 ILE A C 1
ATOM 1325 O O . ILE A 1 160 ? 4.129 18.106 2.309 1.00 90.06 160 ILE A O 1
ATOM 1329 N N . PHE A 1 161 ? 4.381 17.664 4.496 1.00 91.00 161 PHE A N 1
ATOM 1330 C CA . PHE A 1 161 ? 5.829 17.866 4.501 1.00 91.00 161 PHE A CA 1
ATOM 1331 C C . PHE A 1 161 ? 6.561 16.833 3.630 1.00 91.00 161 PHE A C 1
ATOM 1333 O O . PHE A 1 161 ? 7.456 17.192 2.871 1.00 91.00 161 PHE A O 1
ATOM 1340 N N . TYR A 1 162 ? 6.146 15.565 3.682 1.00 87.69 162 TYR A N 1
ATOM 1341 C CA . TYR A 1 162 ? 6.676 14.499 2.831 1.00 87.69 162 TYR A CA 1
ATOM 1342 C C . TYR A 1 162 ? 6.462 14.788 1.339 1.00 87.69 162 TYR A C 1
ATOM 1344 O O . TYR A 1 162 ? 7.395 14.661 0.549 1.00 87.69 162 TYR A O 1
ATOM 1352 N N . LEU A 1 163 ? 5.265 15.238 0.953 1.00 87.75 163 LEU A N 1
ATOM 1353 C CA . LEU A 1 163 ? 4.966 15.628 -0.426 1.00 87.75 163 LEU A CA 1
ATOM 1354 C C . LEU A 1 163 ? 5.800 16.820 -0.887 1.00 87.75 163 LEU A C 1
ATOM 1356 O O . LEU A 1 163 ? 6.320 16.808 -1.999 1.00 87.75 163 LEU A O 1
ATOM 1360 N N . PHE A 1 164 ? 5.964 17.826 -0.028 1.00 87.19 164 PHE A N 1
ATOM 1361 C CA . PHE A 1 164 ? 6.825 18.969 -0.313 1.00 87.19 164 PHE A CA 1
ATOM 1362 C C . PHE A 1 164 ? 8.290 18.546 -0.504 1.00 87.19 164 PHE A C 1
ATOM 1364 O O . PHE A 1 164 ? 8.962 19.004 -1.430 1.00 87.19 164 PHE A O 1
ATOM 1371 N N . PHE A 1 165 ? 8.777 17.627 0.331 1.00 86.56 165 PHE A N 1
ATOM 1372 C CA . PHE A 1 165 ? 10.123 17.076 0.224 1.00 86.56 165 PHE A CA 1
ATOM 1373 C C . PHE A 1 165 ? 10.325 16.289 -1.081 1.00 86.56 165 PHE A C 1
ATOM 1375 O O . PHE A 1 165 ? 11.291 16.547 -1.799 1.00 86.56 165 PHE A O 1
ATOM 1382 N N . LEU A 1 166 ? 9.386 15.405 -1.445 1.00 82.00 166 LEU A N 1
ATOM 1383 C CA . LEU A 1 166 ? 9.411 14.690 -2.728 1.00 82.00 166 LEU A CA 1
ATOM 1384 C C . LEU A 1 166 ? 9.405 15.651 -3.922 1.00 82.00 166 LEU A C 1
ATOM 1386 O O . LEU A 1 166 ? 10.200 15.500 -4.847 1.00 82.00 166 LEU A O 1
ATOM 1390 N N . PHE A 1 167 ? 8.535 16.661 -3.884 1.00 82.44 167 PHE A N 1
ATOM 1391 C CA . PHE A 1 167 ? 8.443 17.683 -4.924 1.00 82.44 167 PHE A CA 1
ATOM 1392 C C . PHE A 1 167 ? 9.770 18.436 -5.092 1.00 82.44 167 PHE A C 1
ATOM 1394 O O . PHE A 1 167 ? 10.233 18.643 -6.213 1.00 82.44 167 PHE A O 1
ATOM 1401 N N . THR A 1 168 ? 10.427 18.771 -3.979 1.00 83.31 168 THR A N 1
ATOM 1402 C CA . THR A 1 168 ? 11.728 19.451 -3.979 1.00 83.31 168 THR A CA 1
ATOM 1403 C C . THR A 1 168 ? 12.824 18.582 -4.597 1.00 83.31 168 THR A C 1
ATOM 1405 O O . THR A 1 168 ? 13.573 19.074 -5.439 1.00 83.31 168 THR A O 1
ATOM 1408 N N . ILE A 1 169 ? 12.900 17.291 -4.245 1.00 80.81 169 ILE A N 1
ATOM 1409 C CA . ILE A 1 169 ? 13.878 16.354 -4.828 1.00 80.81 169 ILE A CA 1
ATOM 1410 C C . ILE A 1 169 ? 13.727 16.287 -6.350 1.00 80.81 169 ILE A C 1
ATOM 1412 O O . ILE A 1 169 ? 14.718 16.378 -7.072 1.00 80.81 169 ILE A O 1
ATOM 1416 N N . ILE A 1 170 ? 12.490 16.176 -6.836 1.00 76.50 170 ILE A N 1
ATOM 1417 C CA . ILE A 1 170 ? 12.209 16.055 -8.269 1.00 76.50 170 ILE A CA 1
ATOM 1418 C C . ILE A 1 170 ? 12.557 17.351 -9.006 1.00 76.50 170 ILE A C 1
ATOM 1420 O O . ILE A 1 170 ? 13.167 17.304 -10.071 1.00 76.50 170 ILE A O 1
ATOM 1424 N N . ILE A 1 171 ? 12.246 18.519 -8.435 1.00 76.62 171 ILE A N 1
ATOM 1425 C CA . ILE A 1 171 ? 12.654 19.806 -9.016 1.00 76.62 171 ILE A CA 1
ATOM 1426 C C . ILE A 1 171 ? 14.175 19.916 -9.104 1.00 76.62 171 ILE A C 1
ATOM 1428 O O . ILE A 1 171 ? 14.700 20.290 -10.152 1.00 76.62 171 ILE A O 1
ATOM 1432 N N . VAL A 1 172 ? 14.887 19.576 -8.028 1.00 77.69 172 VAL A N 1
ATOM 1433 C CA . VAL A 1 172 ? 16.354 19.610 -8.005 1.00 77.69 172 VAL A CA 1
ATOM 1434 C C . VAL A 1 172 ? 16.926 18.674 -9.070 1.00 77.69 172 VAL A C 1
ATOM 1436 O O . VAL A 1 172 ? 17.824 19.078 -9.807 1.00 77.69 172 VAL A O 1
ATOM 1439 N N . GLN A 1 173 ? 16.361 17.473 -9.224 1.00 73.56 173 GLN A N 1
ATOM 1440 C CA . GLN A 1 173 ? 16.741 16.538 -10.280 1.00 73.56 173 GLN A CA 1
ATOM 1441 C C . GLN A 1 173 ? 16.546 17.149 -11.680 1.00 73.56 173 GLN A C 1
ATOM 1443 O O . GLN A 1 173 ? 17.460 17.093 -12.497 1.00 73.56 173 GLN A O 1
ATOM 1448 N N . ILE A 1 174 ? 15.404 17.790 -11.961 1.00 71.62 174 ILE A N 1
ATOM 1449 C CA . ILE A 1 174 ? 15.142 18.442 -13.260 1.00 71.62 174 ILE A CA 1
ATOM 1450 C C . ILE A 1 174 ? 16.157 19.560 -13.541 1.00 71.62 174 ILE A C 1
ATOM 1452 O O . ILE A 1 174 ? 16.690 19.635 -14.650 1.00 71.62 174 ILE A O 1
ATOM 1456 N N . ILE A 1 175 ? 16.433 20.412 -12.547 1.00 71.44 175 ILE A N 1
ATOM 1457 C CA . ILE A 1 175 ? 17.359 21.549 -12.678 1.00 71.44 175 ILE A CA 1
ATOM 1458 C C . ILE A 1 175 ? 18.785 21.056 -12.951 1.00 71.44 175 ILE A C 1
ATOM 1460 O O . ILE A 1 175 ? 19.443 21.549 -13.868 1.00 71.44 175 ILE A O 1
ATOM 1464 N N . LEU A 1 176 ? 19.258 20.066 -12.187 1.00 68.62 176 LEU A N 1
ATOM 1465 C CA . LEU A 1 176 ? 20.613 19.524 -12.325 1.00 68.62 176 LEU A CA 1
ATOM 1466 C C . LEU A 1 176 ? 20.830 18.809 -13.664 1.00 68.62 176 LEU A C 1
ATOM 1468 O O . LEU A 1 176 ? 21.932 18.853 -14.207 1.00 68.62 176 LEU A O 1
ATOM 1472 N N . LEU A 1 177 ? 19.782 18.204 -14.227 1.00 64.25 177 LEU A N 1
ATOM 1473 C CA . LEU A 1 177 ? 19.845 17.484 -15.499 1.00 64.25 177 LEU A CA 1
ATOM 1474 C C . LEU A 1 177 ? 19.862 18.385 -16.743 1.00 64.25 177 LEU A C 1
ATOM 1476 O O . LEU A 1 177 ? 19.976 17.858 -17.848 1.00 64.25 177 LEU A O 1
ATOM 1480 N N . LYS A 1 178 ? 19.725 19.716 -16.598 1.00 60.66 178 LYS A N 1
ATOM 1481 C CA . LYS A 1 178 ? 19.612 20.682 -17.716 1.00 60.66 178 LYS A CA 1
ATOM 1482 C C . LYS A 1 178 ? 18.652 20.216 -18.829 1.00 60.66 178 LYS A C 1
ATOM 1484 O O . LYS A 1 178 ? 18.881 20.486 -20.009 1.00 60.66 178 LYS A O 1
ATOM 1489 N N . LYS A 1 179 ? 17.577 19.502 -18.475 1.00 56.94 179 LYS A N 1
ATOM 1490 C CA . LYS A 1 179 ? 16.582 19.042 -19.452 1.00 56.94 179 LYS A CA 1
ATOM 1491 C C . LYS A 1 179 ? 15.867 20.245 -20.078 1.00 56.94 179 LYS A C 1
ATOM 1493 O O . LYS A 1 179 ? 15.535 21.208 -19.389 1.00 56.94 179 LYS A O 1
ATOM 1498 N N . ILE A 1 180 ? 15.653 20.187 -21.395 1.00 54.69 180 ILE A N 1
ATOM 1499 C CA . ILE A 1 180 ? 14.996 21.237 -22.192 1.00 54.69 180 ILE A CA 1
ATOM 1500 C C . ILE A 1 180 ? 13.599 21.532 -21.617 1.00 54.69 180 ILE A C 1
ATOM 1502 O O . ILE A 1 180 ? 12.884 20.611 -21.231 1.00 54.69 180 ILE A O 1
ATOM 1506 N N . ILE A 1 181 ? 13.187 22.807 -21.639 1.00 55.38 181 ILE A N 1
ATOM 1507 C CA . ILE A 1 181 ? 11.913 23.344 -21.107 1.00 55.38 181 ILE A CA 1
ATOM 1508 C C . ILE A 1 181 ? 10.674 22.492 -21.478 1.00 55.38 181 ILE A C 1
ATOM 1510 O O . ILE A 1 181 ? 9.752 22.354 -20.675 1.00 55.38 181 ILE A O 1
ATOM 1514 N N . TYR A 1 182 ? 10.658 21.874 -22.664 1.00 53.53 182 TYR A N 1
ATOM 1515 C CA . TYR A 1 182 ? 9.564 21.012 -23.128 1.00 53.53 182 TYR A CA 1
ATOM 1516 C C . TYR A 1 182 ? 9.484 19.644 -22.421 1.00 53.53 182 TYR A C 1
ATOM 1518 O O . TYR A 1 182 ? 8.383 19.130 -22.227 1.00 53.53 182 TYR A O 1
ATOM 1526 N N . GLU A 1 183 ? 10.607 19.055 -21.993 1.00 60.38 183 GLU A N 1
ATOM 1527 C CA . GLU A 1 183 ? 10.588 17.845 -21.153 1.00 60.38 183 GLU A CA 1
ATOM 1528 C C . GLU A 1 183 ? 10.159 18.167 -19.714 1.00 60.38 183 GLU A C 1
ATOM 1530 O O . GLU A 1 183 ? 9.517 17.344 -19.059 1.00 60.38 183 GLU A O 1
ATOM 1535 N N . SER A 1 184 ? 10.430 19.386 -19.239 1.00 62.75 184 SER A N 1
ATOM 1536 C CA . SER A 1 184 ? 10.076 19.852 -17.893 1.00 62.75 184 SER A CA 1
ATOM 1537 C C . SER A 1 184 ? 8.563 19.863 -17.649 1.00 62.75 184 SER A C 1
ATOM 1539 O O . SER A 1 184 ? 8.112 19.476 -16.571 1.00 62.75 184 SER A O 1
ATOM 1541 N N . PHE A 1 185 ? 7.765 20.247 -18.655 1.00 68.19 185 PHE A N 1
ATOM 1542 C CA . PHE A 1 185 ? 6.300 20.259 -18.552 1.00 68.19 185 PHE A CA 1
ATOM 1543 C C . PHE A 1 185 ? 5.718 18.850 -18.360 1.00 68.19 185 PHE A C 1
ATOM 1545 O O . PHE A 1 185 ? 4.844 18.643 -17.519 1.00 68.19 185 PHE A O 1
ATOM 1552 N N . ILE A 1 186 ? 6.246 17.859 -19.086 1.00 69.44 186 ILE A N 1
ATOM 1553 C CA . ILE A 1 186 ? 5.812 16.456 -18.984 1.00 69.44 186 ILE A CA 1
ATOM 1554 C C . ILE A 1 186 ? 6.139 15.891 -17.600 1.00 69.44 186 ILE A C 1
ATOM 1556 O O . ILE A 1 186 ? 5.310 15.200 -17.003 1.00 69.44 186 ILE A O 1
ATOM 1560 N N . ILE A 1 187 ? 7.320 16.204 -17.062 1.00 68.94 187 ILE A N 1
ATOM 1561 C CA . ILE A 1 187 ? 7.728 15.752 -15.727 1.00 68.94 187 ILE A CA 1
ATOM 1562 C C . ILE A 1 187 ? 6.843 16.394 -14.649 1.00 68.94 187 ILE A C 1
ATOM 1564 O O . ILE A 1 187 ? 6.368 15.694 -13.756 1.00 68.94 187 ILE A O 1
ATOM 1568 N N . TYR A 1 188 ? 6.549 17.694 -14.761 1.00 71.44 188 TYR A N 1
ATOM 1569 C CA . TYR A 1 188 ? 5.657 18.388 -13.827 1.00 71.44 188 TYR A CA 1
ATOM 1570 C C . TYR A 1 188 ? 4.248 17.788 -13.831 1.00 71.44 188 TYR A C 1
ATOM 1572 O O . TYR A 1 188 ? 3.661 17.525 -12.782 1.00 71.44 188 TYR A O 1
ATOM 1580 N N . PHE A 1 189 ? 3.716 17.514 -15.018 1.00 73.44 189 PHE A N 1
ATOM 1581 C CA . PHE A 1 189 ? 2.405 16.902 -15.168 1.00 73.44 189 PHE A CA 1
ATOM 1582 C C . PHE A 1 189 ? 2.373 15.459 -14.626 1.00 73.44 189 PHE A C 1
ATOM 1584 O O . PHE A 1 189 ? 1.446 15.092 -13.905 1.00 73.44 189 PHE A O 1
ATOM 1591 N N . SER A 1 190 ? 3.432 14.676 -14.856 1.00 72.00 190 SER A N 1
ATOM 1592 C CA . SER A 1 190 ? 3.601 13.329 -14.279 1.00 72.00 190 SER A CA 1
ATOM 1593 C C . SER A 1 190 ? 3.639 13.358 -12.745 1.00 72.00 190 SER A C 1
ATOM 1595 O O . SER A 1 190 ? 3.076 12.489 -12.080 1.00 72.00 190 SER A O 1
ATOM 1597 N N . LEU A 1 191 ? 4.259 14.389 -12.169 1.00 75.25 191 LEU A N 1
ATOM 1598 C CA . LEU A 1 191 ? 4.302 14.601 -10.727 1.00 75.25 191 LEU A CA 1
ATOM 1599 C C . LEU A 1 191 ? 2.922 14.936 -10.153 1.00 75.25 191 LEU A C 1
ATOM 1601 O O . LEU A 1 191 ? 2.548 14.397 -9.115 1.00 75.25 191 LEU A O 1
ATOM 1605 N N . MET A 1 192 ? 2.136 15.772 -10.834 1.00 79.56 192 MET A N 1
ATOM 1606 C CA . MET A 1 192 ? 0.760 16.071 -10.418 1.00 79.56 192 MET A CA 1
ATOM 1607 C C . MET A 1 192 ? -0.125 14.817 -10.424 1.00 79.56 192 MET A C 1
ATOM 1609 O O . MET A 1 192 ? -0.883 14.596 -9.480 1.00 79.56 192 MET A O 1
ATOM 1613 N N . ILE A 1 193 ? 0.021 13.965 -11.444 1.00 81.06 193 ILE A N 1
ATOM 1614 C CA . ILE A 1 193 ? -0.653 12.661 -11.536 1.00 81.06 193 ILE A CA 1
ATOM 1615 C C . ILE A 1 193 ? -0.267 11.772 -10.347 1.00 81.06 193 ILE A C 1
ATOM 1617 O O . ILE A 1 193 ? -1.147 11.224 -9.682 1.00 81.06 193 ILE A O 1
ATOM 1621 N N . TYR A 1 194 ? 1.029 11.662 -10.038 1.00 80.62 194 TYR A N 1
ATOM 1622 C CA . TYR A 1 194 ? 1.511 10.887 -8.892 1.00 80.62 194 TYR A CA 1
ATOM 1623 C C . TYR A 1 194 ? 0.954 11.412 -7.560 1.00 80.62 194 TYR A C 1
ATOM 1625 O O . TYR A 1 194 ? 0.444 10.635 -6.752 1.00 80.62 194 TYR A O 1
ATOM 1633 N N . ILE A 1 195 ? 0.997 12.732 -7.345 1.00 84.38 195 ILE A N 1
ATOM 1634 C CA . ILE A 1 195 ? 0.473 13.375 -6.132 1.00 84.38 195 ILE A CA 1
ATOM 1635 C C . ILE A 1 195 ? -1.020 13.085 -5.977 1.00 84.38 195 ILE A C 1
ATOM 1637 O O . ILE A 1 195 ? -1.468 12.790 -4.872 1.00 84.38 195 ILE A O 1
ATOM 1641 N N . TYR A 1 196 ? -1.789 13.134 -7.065 1.00 87.62 196 TYR A N 1
ATOM 1642 C CA . TYR A 1 196 ? -3.219 12.845 -7.025 1.00 87.62 196 TYR A CA 1
ATOM 1643 C C . TYR A 1 196 ? -3.511 11.411 -6.552 1.00 87.62 196 TYR A C 1
ATOM 1645 O O . TYR A 1 196 ? -4.284 11.239 -5.607 1.00 87.62 196 TYR A O 1
ATOM 1653 N N . ILE A 1 197 ? -2.845 10.400 -7.133 1.00 87.44 197 ILE A N 1
ATOM 1654 C CA . ILE A 1 197 ? -2.966 8.991 -6.702 1.00 87.44 197 ILE A CA 1
ATOM 1655 C C . ILE A 1 197 ? -2.613 8.864 -5.223 1.00 87.44 197 ILE A C 1
ATOM 1657 O O . ILE A 1 197 ? -3.400 8.356 -4.421 1.00 87.44 197 ILE A O 1
ATOM 1661 N N . PHE A 1 198 ? -1.433 9.369 -4.859 1.00 88.62 198 PHE A N 1
ATOM 1662 C CA . PHE A 1 198 ? -0.913 9.263 -3.507 1.00 88.62 198 PHE A CA 1
ATOM 1663 C C . PHE A 1 198 ? -1.868 9.888 -2.488 1.00 88.62 198 PHE A C 1
ATOM 1665 O O . PHE A 1 198 ? -2.098 9.316 -1.424 1.00 88.62 198 PHE A O 1
ATOM 1672 N N . MET A 1 199 ? -2.463 11.038 -2.813 1.00 90.50 199 MET A N 1
ATOM 1673 C CA . MET A 1 199 ? -3.415 11.709 -1.933 1.00 90.50 199 MET A CA 1
ATOM 1674 C C . MET A 1 199 ? -4.697 10.902 -1.744 1.00 90.50 199 MET A C 1
ATOM 1676 O O . MET A 1 199 ? -5.171 10.810 -0.612 1.00 90.50 199 MET A O 1
ATOM 1680 N N . ILE A 1 200 ? -5.244 10.281 -2.793 1.00 92.06 200 ILE A N 1
ATOM 1681 C CA . ILE A 1 200 ? -6.429 9.419 -2.661 1.00 92.06 200 ILE A CA 1
ATOM 1682 C C . ILE A 1 200 ? -6.132 8.239 -1.739 1.00 92.06 200 ILE A C 1
ATOM 1684 O O . ILE A 1 200 ? -6.866 8.013 -0.773 1.00 92.06 200 ILE A O 1
ATOM 1688 N N . GLU A 1 201 ? -5.046 7.513 -2.006 1.00 91.00 201 GLU A N 1
ATOM 1689 C CA . GLU A 1 201 ? -4.641 6.362 -1.200 1.00 91.00 201 GLU A CA 1
ATOM 1690 C C . GLU A 1 201 ? -4.368 6.768 0.251 1.00 91.00 201 GLU A C 1
ATOM 1692 O O . GLU A 1 201 ? -4.816 6.109 1.193 1.00 91.00 201 GLU A O 1
ATOM 1697 N N . PHE A 1 202 ? -3.670 7.888 0.453 1.00 92.38 202 PHE A N 1
ATOM 1698 C CA . PHE A 1 202 ? -3.386 8.415 1.778 1.00 92.38 202 PHE A CA 1
ATOM 1699 C C . PHE A 1 202 ? -4.669 8.762 2.533 1.00 92.38 202 PHE A C 1
ATOM 1701 O O . PHE A 1 202 ? -4.812 8.340 3.680 1.00 92.38 202 PHE A O 1
ATOM 1708 N N . ILE A 1 203 ? -5.603 9.496 1.911 1.00 93.75 203 ILE A N 1
ATOM 1709 C CA . ILE A 1 203 ? -6.882 9.890 2.525 1.00 93.75 203 ILE A CA 1
ATOM 1710 C C . ILE A 1 203 ? -7.701 8.647 2.894 1.00 93.75 203 ILE A C 1
ATOM 1712 O O . ILE A 1 203 ? -8.249 8.566 3.996 1.00 93.75 203 ILE A O 1
ATOM 1716 N N . PHE A 1 204 ? -7.746 7.657 2.005 1.00 93.94 204 PHE A N 1
ATOM 1717 C CA . PHE A 1 204 ? -8.421 6.389 2.255 1.00 93.94 204 PHE A CA 1
ATOM 1718 C C . PHE A 1 204 ? -7.837 5.665 3.481 1.00 93.94 204 PHE A C 1
ATOM 1720 O O . PHE A 1 204 ? -8.566 5.263 4.392 1.00 93.94 204 PHE A O 1
ATOM 1727 N N . ILE A 1 205 ? -6.510 5.562 3.563 1.00 93.62 205 ILE A N 1
ATOM 1728 C CA . ILE A 1 205 ? -5.825 4.835 4.639 1.00 93.62 205 ILE A CA 1
ATOM 1729 C C . ILE A 1 205 ? -5.878 5.595 5.961 1.00 93.62 205 ILE A C 1
ATOM 1731 O O . ILE A 1 205 ? -6.066 4.973 7.013 1.00 93.62 205 ILE A O 1
ATOM 1735 N N . ILE A 1 206 ? -5.746 6.928 5.937 1.00 93.94 206 ILE A N 1
ATOM 1736 C CA . ILE A 1 206 ? -5.879 7.746 7.146 1.00 93.94 206 ILE A CA 1
ATOM 1737 C C . ILE A 1 206 ? -7.279 7.674 7.719 1.00 93.94 206 ILE A C 1
ATOM 1739 O O . ILE A 1 206 ? -7.422 7.566 8.938 1.00 93.94 206 ILE A O 1
ATOM 1743 N N . GLU A 1 207 ? -8.305 7.656 6.871 1.00 93.06 207 GLU A N 1
ATOM 1744 C CA . GLU A 1 207 ? -9.667 7.432 7.327 1.00 93.06 207 GLU A CA 1
ATOM 1745 C C . GLU A 1 207 ? -9.805 6.053 7.974 1.00 93.06 207 GLU A C 1
ATOM 1747 O O . GLU A 1 207 ? -10.242 5.952 9.127 1.00 93.06 207 GLU A O 1
ATOM 1752 N N . PHE A 1 208 ? -9.347 5.013 7.269 1.00 93.19 208 PHE A N 1
ATOM 1753 C CA . PHE A 1 208 ? -9.421 3.637 7.735 1.00 93.19 208 PHE A CA 1
ATOM 1754 C C . PHE A 1 208 ? -8.797 3.460 9.120 1.00 93.19 208 PHE A C 1
ATOM 1756 O O . PHE A 1 208 ? -9.471 3.019 10.057 1.00 93.19 208 PHE A O 1
ATOM 1763 N N . PHE A 1 209 ? -7.530 3.851 9.286 1.00 92.69 209 PHE A N 1
ATOM 1764 C CA . PHE A 1 209 ? -6.852 3.646 10.562 1.00 92.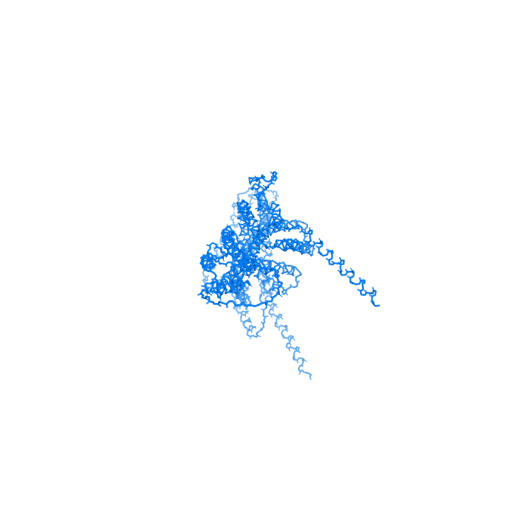69 209 PHE A CA 1
ATOM 1765 C C . PHE A 1 209 ? -7.418 4.556 11.662 1.00 92.69 209 PHE A C 1
ATOM 1767 O O . PHE A 1 209 ? -7.402 4.166 12.832 1.00 92.69 209 PHE A O 1
ATOM 1774 N N . THR A 1 210 ? -7.872 5.776 11.341 1.00 93.88 210 THR A N 1
ATOM 1775 C CA . THR A 1 210 ? -8.369 6.727 12.354 1.00 93.88 210 THR A CA 1
ATOM 1776 C C . THR A 1 210 ? -9.655 6.211 12.978 1.00 93.88 210 THR A C 1
ATOM 1778 O O . THR A 1 210 ? -9.804 6.250 14.199 1.00 93.88 210 THR A O 1
ATOM 1781 N N . ILE A 1 211 ? -10.537 5.633 12.165 1.00 93.38 211 ILE A N 1
ATOM 1782 C CA . ILE A 1 211 ? -11.741 4.966 12.648 1.00 93.38 211 ILE A CA 1
ATOM 1783 C C . ILE A 1 211 ? -11.392 3.780 13.557 1.00 93.38 211 ILE A C 1
ATOM 1785 O O . ILE A 1 211 ? -11.933 3.681 14.659 1.00 93.38 211 ILE A O 1
ATOM 1789 N N . ILE A 1 212 ? -10.441 2.928 13.166 1.00 94.31 212 ILE A N 1
ATOM 1790 C CA . ILE A 1 212 ? -10.005 1.805 14.013 1.00 94.31 212 ILE A CA 1
ATOM 1791 C C . ILE A 1 212 ? -9.398 2.305 15.332 1.00 94.31 212 ILE A C 1
ATOM 1793 O O . ILE A 1 212 ? -9.687 1.749 16.389 1.00 94.31 212 ILE A O 1
ATOM 1797 N N . ARG A 1 213 ? -8.625 3.400 15.316 1.00 94.12 213 ARG A N 1
ATOM 1798 C CA . ARG A 1 213 ? -8.125 4.046 16.545 1.00 94.12 213 ARG A CA 1
ATOM 1799 C C . ARG A 1 213 ? -9.260 4.516 17.453 1.00 94.12 213 ARG A C 1
ATOM 1801 O O . ARG A 1 213 ? -9.130 4.376 18.666 1.00 94.12 213 ARG A O 1
ATOM 1808 N N . CYS A 1 214 ? -10.345 5.051 16.893 1.00 93.75 214 CYS A N 1
ATOM 1809 C CA . CYS A 1 214 ? -11.531 5.425 17.663 1.00 93.75 214 CYS A CA 1
ATOM 1810 C C . CYS A 1 214 ? -12.181 4.194 18.307 1.00 93.75 214 CYS A C 1
ATOM 1812 O O . CYS A 1 214 ? -12.357 4.195 19.520 1.00 93.75 214 CYS A O 1
ATOM 1814 N N . ILE A 1 215 ? -12.441 3.127 17.537 1.00 94.56 215 ILE A N 1
ATOM 1815 C CA . ILE A 1 215 ? -12.982 1.858 18.067 1.00 94.56 215 ILE A CA 1
ATOM 1816 C C . ILE A 1 215 ? -12.099 1.339 19.209 1.00 94.56 215 ILE A C 1
ATOM 1818 O O . ILE A 1 215 ? -12.594 1.007 20.285 1.00 94.56 215 ILE A O 1
ATOM 1822 N N . LYS A 1 216 ? -10.778 1.321 19.000 1.00 95.12 216 LYS A N 1
ATOM 1823 C CA . LYS A 1 216 ? -9.811 0.898 20.012 1.00 95.12 216 LYS A CA 1
ATOM 1824 C C . LYS A 1 216 ? -9.935 1.701 21.304 1.00 95.12 216 LYS A C 1
ATOM 1826 O O . LYS A 1 216 ? -9.862 1.137 22.392 1.00 95.12 216 LYS A O 1
ATOM 1831 N N . SER A 1 217 ? -10.052 3.020 21.182 1.00 94.19 217 SER A N 1
ATOM 1832 C CA . SER A 1 217 ? -10.157 3.916 22.331 1.00 94.19 217 SER A CA 1
ATOM 1833 C C . SER A 1 217 ? -11.400 3.617 23.163 1.00 94.19 217 SER A C 1
ATOM 1835 O O . SER A 1 217 ? -11.326 3.591 24.387 1.00 94.19 217 SER A O 1
ATOM 1837 N N . GLU A 1 218 ? -12.520 3.325 22.506 1.00 93.69 218 GLU A N 1
ATOM 1838 C CA . GLU A 1 218 ? -13.764 2.969 23.187 1.00 93.69 218 GLU A CA 1
ATOM 1839 C C . GLU A 1 218 ? -13.682 1.590 23.860 1.00 93.69 218 GLU A C 1
ATOM 1841 O O . GLU A 1 218 ? -14.092 1.469 25.013 1.00 93.69 218 GLU A O 1
ATOM 1846 N N . PHE A 1 219 ? -13.062 0.581 23.224 1.00 94.81 219 PHE A N 1
ATOM 1847 C CA . PHE A 1 219 ? -12.766 -0.701 23.891 1.00 94.81 219 PHE A CA 1
ATOM 1848 C C . PHE A 1 219 ? -11.905 -0.505 25.138 1.00 94.81 219 PHE A C 1
ATOM 1850 O O . PHE A 1 219 ? -12.216 -1.028 26.204 1.00 94.81 219 PHE A O 1
ATOM 1857 N N . ARG A 1 220 ? -10.847 0.303 25.027 1.00 94.56 220 ARG A N 1
ATOM 1858 C CA . ARG A 1 220 ? -9.967 0.610 26.153 1.00 94.56 220 ARG A CA 1
ATOM 1859 C C . ARG A 1 220 ? -10.725 1.274 27.306 1.00 94.56 220 ARG A C 1
ATOM 1861 O O . ARG A 1 220 ? -10.543 0.879 28.449 1.00 94.56 220 ARG A O 1
ATOM 1868 N N . ARG A 1 221 ? -11.590 2.248 27.018 1.00 92.94 221 ARG A N 1
ATOM 1869 C CA . ARG A 1 221 ? -12.408 2.928 28.039 1.00 92.94 221 ARG A CA 1
ATOM 1870 C C . ARG A 1 221 ? -13.398 1.981 28.709 1.00 92.94 221 ARG A C 1
ATOM 1872 O O . ARG A 1 221 ? -13.577 2.053 29.921 1.00 92.94 221 ARG A O 1
ATOM 1879 N N . ALA A 1 222 ? -14.023 1.094 27.935 1.00 92.75 222 ALA A N 1
ATOM 1880 C CA . ALA A 1 222 ? -14.885 0.050 28.476 1.00 92.75 222 ALA A CA 1
ATOM 1881 C C . ALA A 1 222 ? -14.097 -0.892 29.405 1.00 92.75 222 ALA A C 1
ATOM 1883 O O . ALA A 1 222 ? -14.564 -1.197 30.498 1.00 92.75 222 ALA A O 1
ATOM 1884 N N . ASN A 1 223 ? -12.878 -1.277 29.017 1.00 93.06 223 ASN A N 1
ATOM 1885 C CA . ASN A 1 223 ? -11.984 -2.098 29.834 1.00 93.06 223 ASN A CA 1
ATOM 1886 C C . ASN A 1 223 ? -11.533 -1.398 31.121 1.00 93.06 223 ASN A C 1
ATOM 1888 O O . ASN A 1 223 ? -11.497 -2.042 32.161 1.00 93.06 223 ASN A O 1
ATOM 1892 N N . GLU A 1 224 ? -11.198 -0.106 31.064 1.00 91.50 224 GLU A N 1
ATOM 1893 C CA . GLU A 1 224 ? -10.811 0.691 32.239 1.00 91.50 224 GLU A CA 1
ATOM 1894 C C . GLU A 1 224 ? -11.964 0.757 33.257 1.00 91.50 224 GLU A C 1
ATOM 1896 O O . GLU A 1 224 ? -11.781 0.402 34.421 1.00 91.50 224 GLU A O 1
ATOM 1901 N N . LEU A 1 225 ? -13.183 1.073 32.800 1.00 89.56 225 LEU A N 1
ATOM 1902 C CA . LEU A 1 225 ? -14.374 1.060 33.659 1.00 89.56 225 LEU A CA 1
ATOM 1903 C C . LEU A 1 225 ? -14.675 -0.332 34.231 1.00 89.56 225 LEU A C 1
ATOM 1905 O O . LEU A 1 225 ? -15.126 -0.445 35.368 1.00 89.56 225 LEU A O 1
ATOM 1909 N N . LEU A 1 226 ? -14.447 -1.391 33.452 1.00 88.38 226 LEU A N 1
ATOM 1910 C CA . LEU A 1 226 ? -14.652 -2.767 33.898 1.00 88.38 226 LEU A CA 1
ATOM 1911 C C . LEU A 1 226 ? -13.626 -3.172 34.965 1.00 88.38 226 LEU A C 1
ATOM 1913 O O . LEU A 1 226 ? -13.993 -3.803 35.954 1.00 88.38 226 LEU A O 1
ATOM 1917 N N . SER A 1 227 ? -12.357 -2.784 34.796 1.00 85.62 227 SER A N 1
ATOM 1918 C CA . SER A 1 227 ? -11.316 -3.037 35.795 1.00 85.62 227 SER A CA 1
ATOM 1919 C C . SER A 1 227 ? -11.562 -2.285 37.101 1.00 85.62 227 SER A C 1
ATOM 1921 O O . SER A 1 227 ? -11.300 -2.844 38.162 1.00 85.62 227 SER A O 1
ATOM 1923 N N . ASP A 1 228 ? -12.136 -1.081 37.050 1.00 81.12 228 ASP A N 1
ATOM 1924 C CA . ASP A 1 228 ? -12.477 -0.315 38.255 1.00 81.12 228 ASP A CA 1
ATOM 1925 C C . ASP A 1 228 ? -13.553 -1.015 39.107 1.00 81.12 228 ASP A C 1
ATOM 1927 O O . ASP A 1 228 ? -13.536 -0.903 40.334 1.00 81.12 228 ASP A O 1
ATOM 1931 N N . ILE A 1 229 ? -14.465 -1.786 38.492 1.00 75.62 229 ILE A N 1
ATOM 1932 C CA . ILE A 1 229 ? -15.429 -2.618 39.239 1.00 75.62 229 ILE A CA 1
ATOM 1933 C C . ILE A 1 229 ? -14.699 -3.708 40.027 1.00 75.62 229 ILE A C 1
ATOM 1935 O O . ILE A 1 229 ? -15.043 -3.955 41.179 1.00 75.62 229 ILE A O 1
ATOM 1939 N N . ASN A 1 230 ? -13.709 -4.356 39.409 1.00 62.75 230 ASN A N 1
ATOM 1940 C CA . ASN A 1 230 ? -12.991 -5.499 39.979 1.00 62.75 230 ASN A CA 1
ATOM 1941 C C . ASN A 1 230 ? -12.183 -5.141 41.242 1.00 62.75 230 ASN A C 1
ATOM 1943 O O . ASN A 1 230 ? -11.925 -5.993 42.087 1.00 62.75 230 ASN A O 1
ATOM 1947 N N . VAL A 1 231 ? -11.785 -3.872 41.386 1.00 54.59 231 VAL A N 1
ATOM 1948 C CA . VAL A 1 231 ? -11.044 -3.368 42.557 1.00 54.59 231 VAL A CA 1
ATOM 1949 C C . VAL A 1 231 ? -11.958 -3.161 43.773 1.00 54.59 231 VAL A C 1
ATOM 1951 O O . VAL A 1 231 ? -11.473 -2.970 44.884 1.00 54.59 231 VAL A O 1
ATOM 1954 N N . LEU A 1 232 ? -13.284 -3.211 43.613 1.00 55.66 232 LEU A N 1
ATOM 1955 C CA . LEU A 1 232 ? -14.213 -3.147 44.739 1.00 55.66 232 LEU A CA 1
ATOM 1956 C C . LEU A 1 232 ? -14.306 -4.539 45.390 1.00 55.66 232 LEU A C 1
ATOM 1958 O O . LEU A 1 232 ? -14.917 -5.417 44.786 1.00 55.66 232 LEU A O 1
ATOM 1962 N N . PRO A 1 233 ? -13.775 -4.772 46.611 1.00 53.06 233 PRO A N 1
ATOM 1963 C CA . PRO A 1 233 ? -13.939 -6.059 47.273 1.00 53.06 233 PRO A CA 1
ATOM 1964 C C . PRO A 1 233 ? -15.418 -6.238 47.628 1.00 53.06 233 PRO A C 1
ATOM 1966 O O . PRO A 1 233 ? -15.935 -5.657 48.580 1.00 53.06 233 PRO A O 1
ATOM 1969 N N . ILE A 1 234 ? -16.125 -7.015 46.808 1.00 54.34 234 ILE A N 1
ATOM 1970 C CA . ILE A 1 234 ? -17.515 -7.414 47.059 1.00 54.34 234 ILE A CA 1
ATOM 1971 C C . ILE A 1 234 ? -17.552 -8.388 48.245 1.00 54.34 234 ILE A C 1
ATOM 1973 O O . ILE A 1 234 ? -18.509 -8.378 49.013 1.00 54.34 234 ILE A O 1
ATOM 1977 N N . SER A 1 235 ? -16.476 -9.160 48.442 1.00 51.47 235 SER A N 1
ATOM 1978 C CA . SER A 1 235 ? -16.356 -10.178 49.485 1.00 51.47 235 SER A CA 1
ATOM 1979 C C . SER A 1 235 ? -16.370 -9.614 50.902 1.00 51.47 235 SER A C 1
ATOM 1981 O O . SER A 1 235 ? -17.054 -10.191 51.731 1.00 51.47 235 SER A O 1
ATOM 1983 N N . SER A 1 236 ? -15.689 -8.496 51.192 1.00 51.09 236 SER A N 1
ATOM 1984 C CA . SER A 1 236 ? -15.677 -7.927 52.551 1.00 51.09 236 SER A CA 1
ATOM 1985 C C . SER A 1 236 ? -17.050 -7.382 52.940 1.00 51.09 236 SER A C 1
ATOM 1987 O O . SER A 1 236 ? -17.501 -7.574 54.058 1.00 51.09 236 SER A O 1
ATOM 1989 N N . ILE A 1 237 ? -17.752 -6.777 51.980 1.00 53.19 237 ILE A N 1
ATOM 1990 C CA . ILE A 1 237 ? -19.096 -6.230 52.173 1.00 53.19 237 ILE A CA 1
ATOM 1991 C C . ILE A 1 237 ? -20.127 -7.364 52.282 1.00 53.19 237 ILE A C 1
ATOM 1993 O O . ILE A 1 237 ? -21.032 -7.291 53.101 1.00 53.19 237 ILE A O 1
ATOM 1997 N N . ALA A 1 238 ? -20.009 -8.416 51.467 1.00 49.97 238 ALA A N 1
ATOM 1998 C CA . ALA A 1 238 ? -20.907 -9.568 51.517 1.00 49.97 238 ALA A CA 1
ATOM 1999 C C . ALA A 1 238 ? -20.694 -10.434 52.773 1.00 49.97 238 ALA A C 1
ATOM 2001 O O . ALA A 1 238 ? -21.683 -10.909 53.325 1.00 49.97 238 ALA A O 1
ATOM 2002 N N . LEU A 1 239 ? -19.446 -10.599 53.244 1.00 50.97 239 LEU A N 1
ATOM 2003 C CA . LEU A 1 239 ? -19.150 -11.240 54.534 1.00 50.97 239 LEU A CA 1
ATOM 2004 C C . LEU A 1 239 ? -19.742 -10.429 55.689 1.00 50.97 239 LEU A C 1
ATOM 2006 O O . LEU A 1 239 ? -20.471 -10.992 56.495 1.00 50.97 239 LEU A O 1
ATOM 2010 N N . GLU A 1 240 ? -19.517 -9.109 55.713 1.00 55.03 240 GLU A N 1
ATOM 2011 C CA . GLU A 1 240 ? -20.091 -8.217 56.733 1.00 55.03 240 GLU A CA 1
ATOM 2012 C C . GLU A 1 240 ? -21.629 -8.262 56.741 1.00 55.03 240 GLU A C 1
ATOM 2014 O O . GLU A 1 240 ? -22.248 -8.143 57.795 1.00 55.03 240 GLU A O 1
ATOM 2019 N N . LEU A 1 241 ? -22.264 -8.446 55.578 1.00 54.12 241 LEU A N 1
ATOM 2020 C CA . LEU A 1 241 ? -23.719 -8.573 55.446 1.00 54.12 241 LEU A CA 1
ATOM 2021 C C . LEU A 1 241 ? -24.261 -9.940 55.892 1.00 54.12 241 LEU A C 1
ATOM 2023 O O . LEU A 1 241 ? -25.401 -10.000 56.348 1.00 54.12 241 LEU A O 1
ATOM 2027 N N . LEU A 1 242 ? -23.490 -11.019 55.733 1.00 52.09 242 LEU A N 1
ATOM 2028 C CA . LEU A 1 242 ? -23.869 -12.369 56.166 1.00 52.09 242 LEU A CA 1
ATOM 2029 C C . LEU A 1 242 ? -23.663 -12.548 57.675 1.00 52.09 242 LEU A C 1
ATOM 2031 O O . LEU A 1 242 ? -24.600 -12.969 58.349 1.00 52.09 242 LEU A O 1
ATOM 2035 N N . GLU A 1 243 ? -22.516 -12.120 58.213 1.00 55.53 243 GLU A N 1
ATOM 2036 C CA . GLU A 1 243 ? -22.230 -12.152 59.657 1.00 55.53 243 GLU A CA 1
ATOM 2037 C C . GLU A 1 243 ? -23.256 -11.332 60.459 1.00 55.53 243 GLU A C 1
ATOM 2039 O O . GLU A 1 243 ? -23.713 -11.760 61.518 1.00 55.53 243 GLU A O 1
ATOM 2044 N N . HIS A 1 244 ? -23.705 -10.182 59.938 1.00 52.78 244 HIS A N 1
ATOM 2045 C CA . HIS A 1 244 ? -24.729 -9.378 60.616 1.00 52.78 244 HIS A CA 1
ATOM 2046 C C . HIS A 1 244 ? -26.138 -9.981 60.567 1.00 52.78 244 HIS A C 1
ATOM 2048 O O . HIS A 1 244 ? -26.926 -9.753 61.483 1.00 52.78 244 HIS A O 1
ATOM 2054 N N . LYS A 1 245 ? -26.475 -10.734 59.513 1.00 50.81 245 LYS A N 1
ATOM 2055 C CA . LYS A 1 245 ? -27.803 -11.351 59.365 1.00 50.81 245 LYS A CA 1
ATOM 2056 C C . LYS A 1 245 ? -27.959 -12.587 60.253 1.00 50.81 245 LYS A C 1
ATOM 2058 O O . LYS A 1 245 ? -29.070 -12.879 60.683 1.00 50.81 245 LYS A O 1
ATOM 2063 N N . GLU A 1 246 ? -26.856 -13.279 60.537 1.00 49.38 246 GLU A N 1
ATOM 2064 C CA . GLU A 1 246 ? -26.801 -14.357 61.530 1.00 49.38 246 GLU A CA 1
ATOM 2065 C C . GLU A 1 246 ? -26.852 -13.807 62.966 1.00 49.38 246 GLU A C 1
ATOM 2067 O O . GLU A 1 246 ? -27.551 -14.373 63.802 1.00 49.38 246 GLU A O 1
ATOM 2072 N N . ALA A 1 247 ? -26.223 -12.654 63.234 1.00 52.38 247 ALA A N 1
ATOM 2073 C CA . ALA A 1 247 ? -26.237 -12.016 64.555 1.00 52.38 247 ALA A CA 1
ATOM 2074 C C . ALA A 1 247 ? -27.618 -11.472 64.988 1.00 52.38 247 ALA A C 1
ATOM 2076 O O . ALA A 1 247 ? -27.962 -11.561 66.165 1.00 52.38 247 ALA A O 1
ATOM 2077 N N . ASP A 1 248 ? -28.431 -10.951 64.060 1.00 49.62 248 ASP A N 1
ATOM 2078 C CA . ASP A 1 248 ? -29.790 -10.457 64.363 1.00 49.62 248 ASP A CA 1
ATOM 2079 C C . ASP A 1 248 ? -30.836 -11.595 64.479 1.00 49.62 248 ASP A C 1
ATOM 2081 O O . ASP A 1 248 ? -31.959 -11.366 64.931 1.00 49.62 248 ASP A O 1
ATOM 2085 N N . GLY A 1 249 ? -30.484 -12.827 64.083 1.00 45.75 249 GLY A N 1
ATOM 2086 C CA . GLY A 1 249 ? -31.357 -14.007 64.135 1.00 45.75 249 GLY A CA 1
ATOM 2087 C C . GLY A 1 249 ? -31.260 -14.833 65.423 1.00 45.75 249 GLY A C 1
ATOM 2088 O O . GLY A 1 249 ? -32.094 -15.712 65.644 1.00 45.75 249 GLY A O 1
ATOM 2089 N N . SER A 1 250 ? -30.277 -14.567 66.286 1.00 41.12 250 SER A N 1
ATOM 2090 C CA . SER A 1 250 ? -30.051 -15.333 67.514 1.00 41.12 250 SER A CA 1
ATOM 2091 C C . SER A 1 250 ? -30.057 -14.434 68.749 1.00 41.12 250 SER A C 1
ATOM 2093 O O . SER A 1 250 ? -29.015 -13.900 69.111 1.00 41.12 250 SER A O 1
ATOM 2095 N N . LEU A 1 251 ? -31.214 -14.289 69.406 1.00 35.97 251 LEU A N 1
ATOM 2096 C CA . LEU A 1 251 ? -31.341 -14.173 70.871 1.00 35.97 251 LEU A CA 1
ATOM 2097 C C . LEU A 1 251 ? -32.819 -14.047 71.273 1.00 35.97 251 LEU A C 1
ATOM 2099 O O . LEU A 1 251 ? -33.400 -12.966 71.296 1.00 35.97 251 LEU A O 1
ATOM 2103 N N . SER A 1 252 ? -33.401 -15.169 71.687 1.00 37.12 252 SER A N 1
ATOM 2104 C CA . SER A 1 252 ? -34.416 -15.158 72.737 1.00 37.12 252 SER A CA 1
ATOM 2105 C C . SER A 1 252 ? -33.990 -16.182 73.779 1.00 37.12 252 SER A C 1
ATOM 2107 O O . SER A 1 252 ? -33.910 -17.361 73.458 1.00 37.12 252 SER A O 1
ATOM 2109 N N . ILE A 1 253 ? -33.609 -15.695 74.962 1.00 33.94 253 ILE A N 1
ATOM 2110 C CA . ILE A 1 253 ? -33.896 -16.246 76.295 1.00 33.94 253 ILE A CA 1
ATOM 2111 C C . ILE A 1 253 ? -33.453 -15.180 77.312 1.00 33.94 253 ILE A C 1
ATOM 2113 O O . ILE A 1 253 ? -32.308 -14.732 77.334 1.00 33.94 253 ILE A O 1
ATOM 2117 N N . GLU A 1 254 ? -34.427 -14.746 78.105 1.00 34.91 254 GLU A N 1
ATOM 2118 C CA . GLU A 1 254 ? -34.353 -13.778 79.199 1.00 34.91 254 GLU A CA 1
ATOM 2119 C C . GLU A 1 254 ? -33.432 -14.217 80.349 1.00 34.91 254 GLU A C 1
ATOM 2121 O O . GLU A 1 254 ? -33.332 -15.411 80.636 1.00 34.91 254 GLU A O 1
ATOM 2126 N N . ARG A 1 255 ? -32.905 -13.236 81.108 1.00 30.56 255 ARG A N 1
ATOM 2127 C CA . ARG A 1 255 ? -33.082 -13.142 82.579 1.00 30.56 255 ARG A CA 1
ATOM 2128 C C . ARG A 1 255 ? -32.519 -11.834 83.186 1.00 30.56 255 ARG A C 1
ATOM 2130 O O . ARG A 1 255 ? -31.331 -11.560 83.098 1.00 30.56 255 ARG A O 1
ATOM 2137 N N . SER A 1 256 ? -33.432 -11.085 83.823 1.00 28.20 256 SER A N 1
ATOM 2138 C CA . SER A 1 256 ? -33.338 -10.309 85.089 1.00 28.20 256 SER A CA 1
ATOM 2139 C C . SER A 1 256 ? -32.243 -9.236 85.346 1.00 28.20 256 SER A C 1
ATOM 2141 O O . SER A 1 256 ? -31.113 -9.587 85.654 1.00 28.20 256 SER A O 1
ATOM 2143 N N . LEU A 1 257 ? -32.674 -7.951 85.326 1.00 27.27 257 LEU A N 1
ATOM 2144 C CA . LEU A 1 257 ? -32.554 -6.815 86.304 1.00 27.27 257 LEU A CA 1
ATOM 2145 C C . LEU A 1 257 ? -31.308 -6.649 87.236 1.00 27.27 257 LEU A C 1
ATOM 2147 O O . LEU A 1 257 ? -30.780 -7.643 87.713 1.00 27.27 257 LEU A O 1
ATOM 2151 N N . PRO A 1 258 ? -31.049 -5.436 87.799 1.00 47.59 258 PRO A N 1
ATOM 2152 C CA . PRO A 1 258 ? -30.698 -4.130 87.204 1.00 47.59 258 PRO A CA 1
ATOM 2153 C C . PRO A 1 258 ? -29.391 -3.553 87.842 1.00 47.59 258 PRO A C 1
ATOM 2155 O O . PRO A 1 258 ? -28.838 -4.176 88.737 1.00 47.59 258 PRO A O 1
ATOM 2158 N N . VAL A 1 259 ? -28.892 -2.380 87.408 1.00 27.81 259 VAL A N 1
ATOM 2159 C CA . VAL A 1 259 ? -28.221 -1.317 88.222 1.00 27.81 259 VAL A CA 1
ATOM 2160 C C . VAL A 1 259 ? -27.442 -0.341 87.320 1.00 27.81 259 VAL A C 1
ATOM 2162 O O . VAL A 1 259 ? -26.783 -0.711 86.353 1.00 27.81 259 VAL A O 1
ATOM 2165 N N . ASP A 1 260 ? -27.599 0.930 87.675 1.00 32.91 260 ASP A N 1
ATOM 2166 C CA . ASP A 1 260 ? -27.045 2.183 87.169 1.00 32.91 260 ASP A CA 1
ATOM 2167 C C . ASP A 1 260 ? -25.748 2.177 86.341 1.00 32.91 260 ASP A C 1
ATOM 2169 O O . ASP A 1 260 ? -24.680 1.752 86.771 1.00 32.91 260 ASP A O 1
ATOM 2173 N N . SER A 1 261 ? -25.784 2.906 85.221 1.00 29.20 261 SER A N 1
ATOM 2174 C CA . SER A 1 261 ? -24.980 4.133 85.105 1.00 29.20 261 SER A CA 1
ATOM 2175 C C . SER A 1 261 ? -25.340 4.941 83.855 1.00 29.20 261 SER A C 1
ATOM 2177 O O . SER A 1 261 ? -25.307 4.474 82.718 1.00 29.20 261 SER A O 1
ATOM 2179 N N . LYS A 1 262 ? -25.650 6.220 84.090 1.00 40.09 262 LYS A N 1
ATOM 2180 C CA . LYS A 1 262 ? -25.699 7.296 83.094 1.00 40.09 262 LYS A CA 1
ATOM 2181 C C . LYS A 1 262 ? -24.462 7.262 82.187 1.00 40.09 262 LYS A C 1
ATOM 2183 O O . LYS A 1 262 ? -23.394 7.692 82.614 1.00 40.09 262 LYS A O 1
ATOM 2188 N N . LYS A 1 263 ? -24.630 6.902 80.912 1.00 33.88 263 LYS A N 1
ATOM 2189 C CA . LYS A 1 263 ? -23.761 7.359 79.814 1.00 33.88 263 LYS A CA 1
ATOM 2190 C C . LYS A 1 263 ? -24.585 7.604 78.550 1.00 33.88 263 LYS A C 1
ATOM 2192 O O . LYS A 1 263 ? -24.967 6.681 77.848 1.00 33.88 263 LYS A O 1
ATOM 2197 N N . ILE A 1 264 ? -24.852 8.890 78.323 1.00 30.22 264 ILE A N 1
ATOM 2198 C CA . ILE A 1 264 ? -24.767 9.594 77.037 1.00 30.22 264 ILE A CA 1
ATOM 2199 C C . ILE A 1 264 ? -25.201 8.749 75.825 1.00 30.22 264 ILE A C 1
ATOM 2201 O O . ILE A 1 264 ? -24.416 8.020 75.220 1.00 30.22 264 ILE A O 1
ATOM 2205 N N . PHE A 1 265 ? -26.461 8.927 75.435 1.00 30.61 265 PHE A N 1
ATOM 2206 C CA . PHE A 1 265 ? -27.000 8.478 74.157 1.00 30.61 265 PHE A CA 1
ATOM 2207 C C . PHE A 1 265 ? -26.413 9.360 73.037 1.00 30.61 265 PHE A C 1
ATOM 2209 O O . PHE A 1 265 ? -27.040 10.307 72.570 1.00 30.61 265 PHE A O 1
ATOM 2216 N N . ILE A 1 266 ? -25.169 9.093 72.627 1.00 35.47 266 ILE A N 1
ATOM 2217 C CA . ILE A 1 266 ? -24.689 9.532 71.312 1.00 35.47 266 ILE A CA 1
ATOM 2218 C C . ILE A 1 266 ? -25.349 8.599 70.305 1.00 35.47 266 ILE A C 1
ATOM 2220 O O . ILE A 1 266 ? -25.086 7.396 70.294 1.00 35.47 266 ILE A O 1
ATOM 2224 N N . ALA A 1 267 ? -26.235 9.162 69.486 1.00 34.28 267 ALA A N 1
ATOM 2225 C CA . ALA A 1 267 ? -26.850 8.485 68.360 1.00 34.28 267 ALA A CA 1
ATOM 2226 C C . ALA A 1 267 ? -25.772 7.760 67.532 1.00 34.28 267 ALA A C 1
ATOM 2228 O O . ALA A 1 267 ? -24.954 8.392 66.859 1.00 34.28 267 ALA A O 1
ATOM 2229 N N . ARG A 1 268 ? -25.756 6.422 67.592 1.00 38.16 268 ARG A N 1
ATOM 2230 C CA . ARG A 1 268 ? -25.013 5.596 66.634 1.00 38.16 268 ARG A CA 1
ATOM 2231 C C . ARG A 1 268 ? -25.535 5.948 65.236 1.00 38.16 268 ARG A C 1
ATOM 2233 O O . ARG A 1 268 ? -26.752 5.890 65.043 1.00 38.16 268 ARG A O 1
ATOM 2240 N N . PRO A 1 269 ? -24.678 6.284 64.255 1.00 37.66 269 PRO A N 1
ATOM 2241 C CA . PRO A 1 269 ? -25.133 6.384 62.879 1.00 37.66 269 PRO A CA 1
ATOM 2242 C C . PRO A 1 269 ? -25.676 5.008 62.494 1.00 37.66 269 PRO A C 1
ATOM 2244 O O . PRO A 1 269 ? -25.008 3.988 62.651 1.00 37.66 269 PRO A O 1
ATOM 2247 N N . SER A 1 270 ? -26.939 4.989 62.100 1.00 45.53 270 SER A N 1
ATOM 2248 C CA . SER A 1 270 ? -27.756 3.796 61.950 1.00 45.53 270 SER A CA 1
ATOM 2249 C C . SER A 1 270 ? -27.120 2.761 61.008 1.00 45.53 270 SER A C 1
ATOM 2251 O O . SER A 1 270 ? -26.716 3.083 59.888 1.00 45.53 270 SER A O 1
ATOM 2253 N N . ASN A 1 271 ? -27.067 1.494 61.435 1.00 50.62 271 ASN A N 1
ATOM 2254 C CA . ASN A 1 271 ? -26.595 0.351 60.634 1.00 50.62 271 ASN A CA 1
ATOM 2255 C C . ASN A 1 271 ? -27.359 0.199 59.300 1.00 50.62 271 ASN A C 1
ATOM 2257 O O . ASN A 1 271 ? -26.812 -0.304 58.318 1.00 50.62 271 ASN A O 1
ATOM 2261 N N . THR A 1 272 ? -28.584 0.729 59.220 1.00 52.22 272 THR A N 1
ATOM 2262 C CA . THR A 1 272 ? -29.375 0.840 57.986 1.00 52.22 272 THR A CA 1
ATOM 2263 C C . THR A 1 272 ? -28.691 1.671 56.898 1.00 52.22 272 THR A C 1
ATOM 2265 O O . THR A 1 272 ? -28.829 1.343 55.722 1.00 52.22 272 THR A O 1
ATOM 2268 N N . SER A 1 273 ? -27.893 2.685 57.248 1.00 58.22 273 SER A N 1
ATOM 2269 C CA . SER A 1 273 ? -27.174 3.513 56.267 1.00 58.22 273 SER A CA 1
ATOM 2270 C C . SER A 1 273 ? -26.039 2.753 55.563 1.00 58.22 273 SER A C 1
ATOM 2272 O O . SER A 1 273 ? -25.872 2.875 54.351 1.00 58.22 273 SER A O 1
ATOM 2274 N N . ARG A 1 274 ? -25.294 1.899 56.282 1.00 51.75 274 ARG A N 1
ATOM 2275 C CA . ARG A 1 274 ? -24.179 1.110 55.719 1.00 51.75 274 ARG A CA 1
ATOM 2276 C C . ARG A 1 274 ? -24.671 -0.009 54.798 1.00 51.75 274 ARG A C 1
ATOM 2278 O O . ARG A 1 274 ? -24.149 -0.162 53.695 1.00 51.75 274 ARG A O 1
ATOM 2285 N N . LEU A 1 275 ? -25.730 -0.712 55.204 1.00 56.84 275 LEU A N 1
ATOM 2286 C CA . LEU A 1 275 ? -26.431 -1.721 54.397 1.00 56.84 275 LEU A CA 1
ATOM 2287 C C . LEU A 1 275 ? -27.011 -1.130 53.100 1.00 56.84 275 LEU A C 1
ATOM 2289 O O . LEU A 1 275 ? -26.877 -1.720 52.026 1.00 56.84 275 LEU A O 1
ATOM 2293 N N . GLN A 1 276 ? -27.603 0.066 53.175 1.00 61.50 276 GLN A N 1
ATOM 2294 C CA . GLN A 1 276 ? -28.110 0.779 51.998 1.00 61.50 276 GLN A CA 1
ATOM 2295 C C . GLN A 1 276 ? -26.982 1.204 51.049 1.00 61.50 276 GLN A C 1
ATOM 2297 O O . GLN A 1 276 ? -27.110 1.032 49.836 1.00 61.50 276 GLN A O 1
ATOM 2302 N N . VAL A 1 277 ? -25.855 1.696 51.575 1.00 63.81 277 VAL A N 1
ATOM 2303 C CA . VAL A 1 277 ? -24.680 2.077 50.770 1.00 63.81 277 VAL A CA 1
ATOM 2304 C C . VAL A 1 277 ? -24.059 0.859 50.073 1.00 63.81 277 VAL A C 1
ATOM 2306 O O . VAL A 1 277 ? -23.736 0.933 48.885 1.00 63.81 277 VAL A O 1
ATOM 2309 N N . ALA A 1 278 ? -23.947 -0.273 50.770 1.00 62.81 278 ALA A N 1
ATOM 2310 C CA . ALA A 1 278 ? -23.465 -1.541 50.226 1.00 62.81 278 ALA A CA 1
ATOM 2311 C C . ALA A 1 278 ? -24.366 -2.080 49.100 1.00 62.81 278 ALA A C 1
ATOM 2313 O O . ALA A 1 278 ? -23.893 -2.339 47.990 1.00 62.81 278 ALA A O 1
ATOM 2314 N N . SER A 1 279 ? -25.676 -2.169 49.351 1.00 66.12 279 SER A N 1
ATOM 2315 C CA . SER A 1 279 ? -26.674 -2.605 48.363 1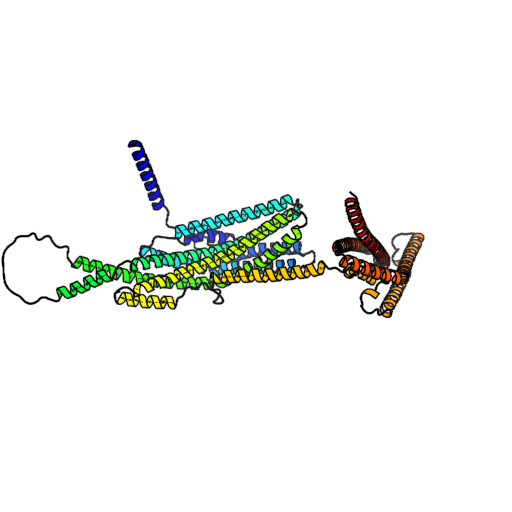.00 66.12 279 SER A CA 1
ATOM 2316 C C . SER A 1 279 ? -26.698 -1.692 47.132 1.00 66.12 279 SER A C 1
ATOM 2318 O O . SER A 1 279 ? -26.703 -2.157 45.988 1.00 66.12 279 SER A O 1
ATOM 2320 N N . HIS A 1 280 ? -26.619 -0.375 47.337 1.00 70.06 280 HIS A N 1
ATOM 2321 C CA . HIS A 1 280 ? -26.547 0.593 46.248 1.00 70.06 280 HIS A CA 1
ATOM 2322 C C . HIS A 1 280 ? -25.268 0.425 45.408 1.00 70.06 280 HIS A C 1
ATOM 2324 O O . HIS A 1 280 ? -25.309 0.532 44.180 1.00 70.06 280 HIS A O 1
ATOM 2330 N N . LYS A 1 281 ? -24.130 0.117 46.042 1.00 70.88 281 LYS A N 1
ATOM 2331 C CA . LYS A 1 281 ? -22.846 -0.118 45.365 1.00 70.88 281 LYS A CA 1
ATOM 2332 C C . LYS A 1 281 ? -22.865 -1.398 44.522 1.00 70.88 281 LYS A C 1
ATOM 2334 O O . LYS A 1 281 ? -22.460 -1.346 43.364 1.00 70.88 281 LYS A O 1
ATOM 2339 N N . ILE A 1 282 ? -23.412 -2.498 45.045 1.00 71.81 282 ILE A N 1
ATOM 2340 C CA . ILE A 1 282 ? -23.584 -3.764 44.306 1.00 71.81 282 ILE A CA 1
ATOM 2341 C C . ILE A 1 282 ? -24.523 -3.566 43.109 1.00 71.81 282 ILE A C 1
ATOM 2343 O O . ILE A 1 282 ? -24.186 -3.931 41.981 1.00 71.81 282 ILE A O 1
ATOM 2347 N N . ASN A 1 283 ? -25.662 -2.897 43.312 1.00 75.75 283 ASN A N 1
ATOM 2348 C CA . ASN A 1 283 ? -26.607 -2.592 42.235 1.00 75.75 283 ASN A CA 1
ATOM 2349 C C . ASN A 1 283 ? -26.007 -1.684 41.154 1.00 75.75 283 ASN A C 1
ATOM 2351 O O . ASN A 1 283 ? -26.284 -1.863 39.965 1.00 75.75 283 ASN A O 1
ATOM 2355 N N . ARG A 1 284 ? -25.148 -0.736 41.540 1.00 79.50 284 ARG A N 1
ATOM 2356 C CA . ARG A 1 284 ? -24.389 0.087 40.594 1.00 79.50 284 ARG A CA 1
ATOM 2357 C C . ARG A 1 284 ? -23.415 -0.758 39.771 1.00 79.50 284 ARG A C 1
ATOM 2359 O O . ARG A 1 284 ? -23.419 -0.623 38.550 1.00 79.50 284 ARG A O 1
ATOM 2366 N N . SER A 1 285 ? -22.644 -1.646 40.400 1.00 79.00 285 SER A N 1
ATOM 2367 C CA . SER A 1 285 ? -21.721 -2.556 39.706 1.00 79.00 285 SER A CA 1
ATOM 2368 C C . SER A 1 285 ? -22.452 -3.485 38.732 1.00 79.00 285 SER A C 1
ATOM 2370 O O . SER A 1 285 ? -22.037 -3.604 37.582 1.00 79.00 285 SER A O 1
ATOM 2372 N N . ARG A 1 286 ? -23.598 -4.057 39.137 1.00 80.62 286 ARG A N 1
ATOM 2373 C CA . ARG A 1 286 ? -24.473 -4.873 38.269 1.00 80.62 286 ARG A CA 1
ATOM 2374 C C . ARG A 1 286 ? -24.926 -4.097 37.024 1.00 80.62 286 ARG A C 1
ATOM 2376 O O . ARG A 1 286 ? -24.807 -4.586 35.900 1.00 80.62 286 ARG A O 1
ATOM 2383 N N . ARG A 1 287 ? -25.433 -2.868 37.203 1.00 83.50 287 ARG A N 1
ATOM 2384 C CA . ARG A 1 287 ? -25.866 -2.004 36.085 1.00 83.50 287 ARG A CA 1
ATOM 2385 C C . ARG A 1 287 ? -24.705 -1.640 35.162 1.00 83.50 287 ARG A C 1
ATOM 2387 O O . ARG A 1 287 ? -24.871 -1.647 33.943 1.00 83.50 287 ARG A O 1
ATOM 2394 N N . LEU A 1 288 ? -23.540 -1.341 35.731 1.00 85.62 288 LEU A N 1
ATOM 2395 C CA . LEU A 1 288 ? -22.356 -0.958 34.972 1.00 85.62 288 LEU A CA 1
ATOM 2396 C C . LEU A 1 288 ? -21.829 -2.136 34.139 1.00 85.62 288 LEU A C 1
ATOM 2398 O O . LEU A 1 288 ? -21.605 -1.964 32.945 1.00 85.62 288 LEU A O 1
ATOM 2402 N N . LEU A 1 289 ? -21.767 -3.344 34.711 1.00 87.75 289 LEU A N 1
ATOM 2403 C CA . LEU A 1 289 ? -21.393 -4.572 34.001 1.00 87.75 289 LEU A CA 1
ATOM 2404 C C . LEU A 1 289 ? -22.332 -4.869 32.818 1.00 87.75 289 LEU A C 1
ATOM 2406 O O . LEU A 1 289 ? -21.862 -5.078 31.699 1.00 87.75 289 LEU A O 1
ATOM 2410 N N . ARG A 1 290 ? -23.656 -4.800 33.028 1.00 89.38 290 ARG A N 1
ATOM 2411 C CA . ARG A 1 290 ? -24.662 -4.961 31.957 1.00 89.38 290 ARG A CA 1
ATOM 2412 C C . ARG A 1 290 ? -24.479 -3.947 30.832 1.00 89.38 290 ARG A C 1
ATOM 2414 O O . ARG A 1 290 ? -24.546 -4.300 29.655 1.00 89.38 290 ARG A O 1
ATOM 2421 N N . THR A 1 291 ? -24.228 -2.690 31.194 1.00 90.88 291 THR A N 1
ATOM 2422 C CA . THR A 1 291 ? -24.042 -1.611 30.217 1.00 90.88 291 THR A CA 1
ATOM 2423 C C . THR A 1 291 ? -22.747 -1.806 29.428 1.00 90.88 291 THR A C 1
ATOM 2425 O O . THR A 1 291 ? -22.756 -1.690 28.206 1.00 90.88 291 THR A O 1
ATOM 2428 N N . ILE A 1 292 ? -21.643 -2.181 30.086 1.00 92.06 292 ILE A N 1
ATOM 2429 C CA . ILE A 1 292 ? -20.369 -2.483 29.417 1.00 92.06 292 ILE A CA 1
ATOM 2430 C C . ILE A 1 292 ? -20.511 -3.675 28.469 1.00 92.06 292 ILE A C 1
ATOM 2432 O O . ILE A 1 292 ? -20.008 -3.613 27.349 1.00 92.06 292 ILE A O 1
ATOM 2436 N N . ARG A 1 293 ? -21.239 -4.728 28.859 1.00 92.94 293 ARG A N 1
ATOM 2437 C CA . ARG A 1 293 ? -21.510 -5.873 27.978 1.00 92.94 293 ARG A CA 1
ATOM 2438 C C . ARG A 1 293 ? -22.229 -5.455 26.694 1.00 92.94 293 ARG A C 1
ATOM 2440 O O . ARG A 1 293 ? -21.858 -5.908 25.607 1.00 92.94 293 ARG A O 1
ATOM 2447 N N . GLN A 1 294 ? -23.234 -4.583 26.809 1.00 93.50 294 GLN A N 1
ATOM 2448 C CA . GLN A 1 294 ? -23.949 -4.022 25.658 1.00 93.50 294 GLN A CA 1
ATOM 2449 C C . GLN A 1 294 ? -23.036 -3.141 24.797 1.00 93.50 294 GLN A C 1
ATOM 2451 O O . GLN A 1 294 ? -23.016 -3.298 23.577 1.00 93.50 294 GLN A O 1
ATOM 2456 N N . VAL A 1 295 ? -22.227 -2.274 25.416 1.00 94.06 295 VAL A N 1
ATOM 2457 C CA . VAL A 1 295 ? -21.241 -1.447 24.706 1.00 94.06 295 VAL A CA 1
ATOM 2458 C C . VAL A 1 295 ? -20.240 -2.317 23.945 1.00 94.06 295 VAL A C 1
ATOM 2460 O O . VAL A 1 295 ? -19.995 -2.065 22.768 1.00 94.06 295 VAL A O 1
ATOM 2463 N N . HIS A 1 296 ? -19.703 -3.370 24.565 1.00 94.25 296 HIS A N 1
ATOM 2464 C CA . HIS A 1 296 ? -18.791 -4.303 23.904 1.00 94.25 296 HIS A CA 1
ATOM 2465 C C . HIS A 1 296 ? -19.459 -4.996 22.708 1.00 94.25 296 HIS A C 1
ATOM 2467 O O . HIS A 1 296 ? -18.840 -5.132 21.653 1.00 94.25 296 HIS A O 1
ATOM 2473 N N . LEU A 1 297 ? -20.724 -5.418 22.836 1.00 94.19 297 LEU A N 1
ATOM 2474 C CA . LEU A 1 297 ? -21.466 -6.038 21.733 1.00 94.19 297 LEU A CA 1
ATOM 2475 C C . LEU A 1 297 ? -21.649 -5.075 20.554 1.00 94.19 297 LEU A C 1
ATOM 2477 O O . LEU A 1 297 ? -21.439 -5.458 19.403 1.00 94.19 297 LEU A O 1
ATOM 2481 N N . GLU A 1 298 ? -22.014 -3.823 20.830 1.00 94.56 298 GLU A N 1
ATOM 2482 C CA . GLU A 1 298 ? -22.150 -2.805 19.789 1.00 94.56 298 GLU A CA 1
ATOM 2483 C C . GLU A 1 298 ? -20.798 -2.464 19.154 1.00 94.56 298 GLU A C 1
ATOM 2485 O O . GLU A 1 298 ? -20.702 -2.419 17.928 1.00 94.56 298 GLU A O 1
ATOM 2490 N N . LEU A 1 299 ? -19.724 -2.331 19.940 1.00 94.44 299 LEU A N 1
ATOM 2491 C CA . LEU A 1 299 ? -18.367 -2.147 19.415 1.00 94.44 299 LEU A CA 1
ATOM 2492 C C . LEU A 1 299 ? -17.926 -3.323 18.533 1.00 94.44 299 LEU A C 1
ATOM 2494 O O . LEU A 1 299 ? -17.338 -3.102 17.472 1.00 94.44 299 LEU A O 1
ATOM 2498 N N . TYR A 1 300 ? -18.253 -4.561 18.913 1.00 94.50 300 TYR A N 1
ATOM 2499 C CA . TYR A 1 300 ? -18.021 -5.746 18.086 1.00 94.50 300 TYR A CA 1
ATOM 2500 C C . TYR A 1 300 ? -18.788 -5.669 16.758 1.00 94.50 300 TYR A C 1
ATOM 2502 O O . TYR A 1 300 ? -18.184 -5.825 15.694 1.00 94.50 300 TYR A O 1
ATOM 2510 N N . ARG A 1 301 ? -20.096 -5.371 16.789 1.00 93.56 301 ARG A N 1
ATOM 2511 C CA . ARG A 1 301 ? -20.936 -5.244 15.580 1.00 93.56 301 ARG A CA 1
ATOM 2512 C C . ARG A 1 301 ? -20.408 -4.164 14.641 1.00 93.56 301 ARG A C 1
ATOM 2514 O O . ARG A 1 301 ? -20.307 -4.382 13.433 1.00 93.56 301 ARG A O 1
ATOM 2521 N N . ILE A 1 302 ? -20.040 -3.017 15.203 1.00 92.94 302 ILE A N 1
ATOM 2522 C CA . ILE A 1 302 ? -19.439 -1.880 14.503 1.00 92.94 302 ILE A CA 1
ATOM 2523 C C . ILE A 1 302 ? -18.110 -2.294 13.862 1.00 92.94 302 ILE A C 1
ATOM 2525 O O . ILE A 1 302 ? -17.915 -2.068 12.669 1.00 92.94 302 ILE A O 1
ATOM 2529 N N . SER A 1 303 ? -17.231 -2.955 14.616 1.00 93.00 303 SER A N 1
ATOM 2530 C CA . SER A 1 303 ? -15.938 -3.448 14.132 1.00 93.00 303 SER A CA 1
ATOM 2531 C C . SER A 1 303 ? -16.091 -4.456 12.988 1.00 93.00 303 SER A C 1
ATOM 2533 O O . SER A 1 303 ? -15.476 -4.294 11.932 1.00 93.00 303 SER A O 1
ATOM 2535 N N . LYS A 1 304 ? -16.979 -5.448 13.139 1.00 91.69 304 LYS A N 1
ATOM 2536 C CA . LYS A 1 304 ? -17.230 -6.471 12.116 1.00 91.69 304 LYS A CA 1
ATOM 2537 C C . LYS A 1 304 ? -17.829 -5.875 10.844 1.00 91.69 304 LYS A C 1
ATOM 2539 O O . LYS A 1 304 ? -17.371 -6.181 9.745 1.00 91.69 304 LYS A O 1
ATOM 2544 N N . SER A 1 305 ? -18.820 -4.997 10.991 1.00 90.38 305 SER A N 1
ATOM 2545 C CA . SER A 1 305 ? -19.447 -4.297 9.868 1.00 90.38 305 SER A CA 1
ATOM 2546 C C . SER A 1 305 ? -18.426 -3.443 9.109 1.00 90.38 305 SER A C 1
ATOM 2548 O O . SER A 1 305 ? -18.351 -3.513 7.884 1.00 90.38 305 SER A O 1
ATOM 2550 N N . TYR A 1 306 ? -17.571 -2.718 9.834 1.00 90.62 306 TYR A N 1
ATOM 2551 C CA . TYR A 1 306 ? -16.519 -1.893 9.247 1.00 90.62 306 TYR A CA 1
ATOM 2552 C C . TYR A 1 306 ? -15.454 -2.719 8.516 1.00 90.62 306 TYR A C 1
ATOM 2554 O O . TYR A 1 306 ? -15.094 -2.400 7.383 1.00 90.62 306 TYR A O 1
ATOM 2562 N N . SER A 1 307 ? -15.006 -3.823 9.125 1.00 90.88 307 SER A N 1
ATOM 2563 C CA . SER A 1 307 ? -14.064 -4.754 8.498 1.00 90.88 307 SER A CA 1
ATOM 2564 C C . SER A 1 307 ? -14.610 -5.332 7.194 1.00 90.88 307 SER A C 1
ATOM 2566 O O . SER A 1 307 ? -13.858 -5.461 6.234 1.00 90.88 307 SER A O 1
ATOM 2568 N N . ASN A 1 308 ? -15.900 -5.669 7.137 1.00 88.56 308 ASN A N 1
ATOM 2569 C CA . ASN A 1 308 ? -16.508 -6.206 5.922 1.00 88.56 308 ASN A CA 1
ATOM 2570 C C . ASN A 1 308 ? -16.635 -5.139 4.819 1.00 88.56 308 ASN A C 1
ATOM 2572 O O . ASN A 1 308 ? -16.428 -5.451 3.651 1.00 88.56 308 ASN A O 1
ATOM 2576 N N . MET A 1 309 ? -16.935 -3.882 5.171 1.00 88.44 309 MET A N 1
ATOM 2577 C CA . MET A 1 309 ? -17.063 -2.796 4.187 1.00 88.44 309 MET A CA 1
ATOM 2578 C C . MET A 1 309 ? -15.730 -2.429 3.527 1.00 88.44 309 MET A C 1
ATOM 2580 O O . MET A 1 309 ? -15.682 -2.265 2.311 1.00 88.44 309 MET A O 1
ATOM 2584 N N . TYR A 1 310 ? -14.663 -2.298 4.321 1.00 90.12 310 TYR A N 1
ATOM 2585 C CA . TYR A 1 310 ? -13.351 -1.837 3.849 1.00 90.12 310 TYR A CA 1
ATOM 2586 C C . TYR A 1 310 ? -12.393 -2.984 3.495 1.00 90.12 310 TYR A C 1
ATOM 2588 O O . TYR A 1 310 ? -11.335 -2.742 2.917 1.00 90.12 310 TYR A O 1
ATOM 2596 N N . GLY A 1 311 ? -12.757 -4.231 3.818 1.00 89.31 311 GLY A N 1
ATOM 2597 C CA . GLY A 1 311 ? -11.890 -5.402 3.694 1.00 89.31 311 GLY A CA 1
ATOM 2598 C C . GLY A 1 311 ? -11.293 -5.589 2.298 1.00 89.31 311 GLY A C 1
ATOM 2599 O O . GLY A 1 311 ? -10.078 -5.689 2.192 1.00 89.31 311 GLY A O 1
ATOM 2600 N N . ILE A 1 312 ? -12.111 -5.564 1.232 1.00 86.94 312 ILE A N 1
ATOM 2601 C CA . ILE A 1 312 ? -11.634 -5.728 -0.161 1.00 86.94 312 ILE A CA 1
ATOM 2602 C C . ILE A 1 312 ? -10.659 -4.614 -0.528 1.00 86.94 312 ILE A C 1
ATOM 2604 O O . ILE A 1 312 ? -9.593 -4.889 -1.065 1.00 86.94 312 ILE A O 1
ATOM 2608 N N . GLN A 1 313 ? -11.016 -3.362 -0.238 1.00 91.75 313 GLN A N 1
ATOM 2609 C CA . GLN A 1 313 ? -10.205 -2.214 -0.636 1.00 91.75 313 GLN A CA 1
ATOM 2610 C C . GLN A 1 313 ? -8.841 -2.251 0.058 1.00 91.75 313 GLN A C 1
ATOM 2612 O O . GLN A 1 313 ? -7.818 -2.090 -0.595 1.00 91.75 313 GLN A O 1
ATOM 2617 N N . ILE A 1 314 ? -8.815 -2.542 1.363 1.00 93.12 314 ILE A N 1
ATOM 2618 C CA . ILE A 1 314 ? -7.563 -2.684 2.110 1.00 93.12 314 ILE A CA 1
ATOM 2619 C C . ILE A 1 314 ? -6.753 -3.876 1.594 1.00 93.12 314 ILE A C 1
ATOM 2621 O O . ILE A 1 314 ? -5.544 -3.759 1.443 1.00 93.12 314 ILE A O 1
ATOM 2625 N N . SER A 1 315 ? -7.386 -5.004 1.270 1.00 91.50 315 SER A N 1
ATOM 2626 C CA . SER A 1 315 ? -6.686 -6.160 0.702 1.00 91.50 315 SER A CA 1
ATOM 2627 C C . SER A 1 315 ? -6.061 -5.889 -0.661 1.00 91.50 315 SER A C 1
ATOM 2629 O O . SER A 1 315 ? -4.929 -6.312 -0.895 1.00 91.50 315 SER A O 1
ATOM 2631 N N . LEU A 1 316 ? -6.768 -5.177 -1.541 1.00 91.12 316 LEU A N 1
ATOM 2632 C CA . LEU A 1 316 ? -6.237 -4.745 -2.833 1.00 91.12 316 LEU A CA 1
ATOM 2633 C C . LEU A 1 316 ? -5.041 -3.807 -2.637 1.00 91.12 316 LEU A C 1
ATOM 2635 O O . LEU A 1 316 ? -3.983 -4.035 -3.217 1.00 91.12 316 LEU A O 1
ATOM 2639 N N . GLU A 1 317 ? -5.166 -2.823 -1.745 1.00 91.81 317 GLU A N 1
ATOM 2640 C CA . GLU A 1 317 ? -4.076 -1.902 -1.409 1.00 91.81 317 GLU A CA 1
ATOM 2641 C C . GLU A 1 317 ? -2.853 -2.620 -0.821 1.00 91.81 317 GLU A C 1
ATOM 2643 O O . GLU A 1 317 ? -1.710 -2.289 -1.147 1.00 91.81 317 GLU A O 1
ATOM 2648 N N . MET A 1 318 ? -3.068 -3.638 0.013 1.00 92.44 318 MET A N 1
ATOM 2649 C CA . MET A 1 318 ? -1.997 -4.471 0.562 1.00 92.44 318 MET A CA 1
ATOM 2650 C C . MET A 1 318 ? -1.280 -5.267 -0.535 1.00 92.44 318 MET A C 1
ATOM 2652 O O . MET A 1 318 ? -0.049 -5.286 -0.564 1.00 92.44 318 MET A O 1
ATOM 2656 N N . ALA A 1 319 ? -2.024 -5.876 -1.463 1.00 92.06 319 ALA A N 1
ATOM 2657 C CA . ALA A 1 319 ? -1.449 -6.616 -2.586 1.00 92.06 319 ALA A CA 1
ATOM 2658 C C . ALA A 1 319 ? -0.620 -5.704 -3.505 1.00 92.06 319 ALA A C 1
ATOM 2660 O O . ALA A 1 319 ? 0.522 -6.027 -3.833 1.00 92.06 319 ALA A O 1
ATOM 2661 N N . ILE A 1 320 ? -1.149 -4.525 -3.847 1.00 91.69 320 ILE A N 1
ATOM 2662 C CA . ILE A 1 320 ? -0.445 -3.522 -4.659 1.00 91.69 320 ILE A CA 1
ATOM 2663 C C . ILE A 1 320 ? 0.811 -3.028 -3.948 1.00 91.69 320 ILE A C 1
ATOM 2665 O O . ILE A 1 320 ? 1.849 -2.864 -4.586 1.00 91.69 320 ILE A O 1
ATOM 2669 N N . SER A 1 321 ? 0.758 -2.848 -2.627 1.00 93.19 321 SER A N 1
ATOM 2670 C CA . SER A 1 321 ? 1.924 -2.446 -1.836 1.00 93.19 321 SER A CA 1
ATOM 2671 C C . SER A 1 321 ? 3.027 -3.505 -1.859 1.00 93.19 321 SER A C 1
ATOM 2673 O O . SER A 1 321 ? 4.201 -3.157 -1.960 1.00 93.19 321 SER A O 1
ATOM 2675 N N . VAL A 1 322 ? 2.678 -4.794 -1.794 1.00 93.56 322 VAL A N 1
ATOM 2676 C CA . VAL A 1 322 ? 3.650 -5.896 -1.909 1.00 93.56 322 VAL A CA 1
ATOM 2677 C C . VAL A 1 322 ? 4.264 -5.935 -3.310 1.00 93.56 322 VAL A C 1
ATOM 2679 O O . VAL A 1 322 ? 5.487 -5.938 -3.430 1.00 93.56 322 VAL A O 1
ATOM 2682 N N . LEU A 1 323 ? 3.443 -5.889 -4.364 1.00 91.56 323 LEU A N 1
ATOM 2683 C CA . LEU A 1 323 ? 3.917 -5.898 -5.756 1.00 91.56 323 LEU A CA 1
ATOM 2684 C C . LEU A 1 323 ? 4.803 -4.685 -6.076 1.00 91.56 323 LEU A C 1
ATOM 2686 O O . LEU A 1 323 ? 5.864 -4.832 -6.681 1.00 91.56 323 LEU A O 1
ATOM 2690 N N . SER A 1 324 ? 4.404 -3.497 -5.617 1.00 90.81 324 SER A N 1
ATOM 2691 C CA . SER A 1 324 ? 5.166 -2.261 -5.816 1.00 90.81 324 SER A CA 1
ATOM 2692 C C . SER A 1 324 ? 6.510 -2.308 -5.089 1.00 90.81 324 SER A C 1
ATOM 2694 O O . SER A 1 324 ? 7.515 -1.899 -5.660 1.00 90.81 324 SER A O 1
ATOM 2696 N N . ASN A 1 325 ? 6.565 -2.859 -3.869 1.00 92.38 325 ASN A N 1
ATOM 2697 C CA . ASN A 1 325 ? 7.832 -3.060 -3.156 1.00 92.38 325 ASN A CA 1
ATOM 2698 C C . ASN A 1 325 ? 8.775 -4.005 -3.901 1.00 92.38 325 ASN A C 1
ATOM 2700 O O . ASN A 1 325 ? 9.954 -3.696 -4.035 1.00 92.38 325 ASN A O 1
ATOM 2704 N N . ILE A 1 326 ? 8.263 -5.135 -4.398 1.00 90.81 326 ILE A N 1
ATOM 2705 C CA . ILE A 1 326 ? 9.054 -6.104 -5.169 1.00 90.81 326 ILE A CA 1
ATOM 2706 C C . ILE A 1 326 ? 9.681 -5.423 -6.395 1.00 90.81 326 ILE A C 1
ATOM 2708 O O . ILE A 1 326 ? 10.879 -5.549 -6.637 1.00 90.81 326 ILE A O 1
ATOM 2712 N N . TYR A 1 327 ? 8.891 -4.647 -7.137 1.00 87.75 327 TYR A N 1
ATOM 2713 C CA . TYR A 1 327 ? 9.361 -3.912 -8.310 1.00 87.75 327 TYR A CA 1
ATOM 2714 C C . TYR A 1 327 ? 10.373 -2.806 -7.974 1.00 87.75 327 TYR A C 1
ATOM 2716 O O . TYR A 1 327 ? 11.403 -2.683 -8.636 1.00 87.75 327 TYR A O 1
ATOM 2724 N N . LEU A 1 328 ? 10.115 -2.003 -6.940 1.00 89.31 328 LEU A N 1
ATOM 2725 C CA . LEU A 1 328 ? 11.013 -0.914 -6.550 1.00 89.31 328 LEU A CA 1
ATOM 2726 C C . LEU A 1 328 ? 12.354 -1.436 -6.028 1.00 89.31 328 LEU A C 1
ATOM 2728 O O . LEU A 1 328 ? 13.398 -0.897 -6.385 1.00 89.31 328 LEU A O 1
ATOM 2732 N N . LEU A 1 329 ? 12.342 -2.505 -5.229 1.00 89.62 329 LEU A N 1
ATOM 2733 C CA . LEU A 1 329 ? 13.562 -3.150 -4.750 1.00 89.62 329 LEU A CA 1
ATOM 2734 C C . LEU A 1 329 ? 14.363 -3.778 -5.902 1.00 89.62 329 LEU A C 1
ATOM 2736 O O . LEU A 1 329 ? 15.591 -3.702 -5.903 1.00 89.62 329 LEU A O 1
ATOM 2740 N N . TYR A 1 330 ? 13.690 -4.344 -6.907 1.00 85.44 330 TYR A N 1
ATOM 2741 C CA . TYR A 1 330 ? 14.338 -4.840 -8.122 1.00 85.44 330 TYR A CA 1
ATOM 2742 C C . TYR A 1 330 ? 15.040 -3.719 -8.902 1.00 85.44 330 TYR A C 1
ATOM 2744 O O . TYR A 1 330 ? 16.208 -3.855 -9.265 1.00 85.44 330 TYR A O 1
ATOM 2752 N N . ASN A 1 331 ? 14.372 -2.579 -9.099 1.00 81.75 331 ASN A N 1
ATOM 2753 C CA . ASN A 1 331 ? 14.985 -1.425 -9.762 1.00 81.75 331 ASN A CA 1
ATOM 2754 C C . ASN A 1 331 ? 16.123 -0.813 -8.943 1.00 81.75 331 ASN A C 1
ATOM 2756 O O . ASN A 1 331 ? 17.123 -0.396 -9.524 1.00 81.75 331 ASN A O 1
ATOM 2760 N N . LEU A 1 332 ? 16.015 -0.799 -7.610 1.00 85.69 332 LEU A N 1
ATOM 2761 C CA . LEU A 1 332 ? 17.117 -0.407 -6.726 1.00 85.69 332 LEU A CA 1
ATOM 2762 C C . LEU A 1 332 ? 18.348 -1.286 -6.939 1.00 85.69 332 LEU A C 1
ATOM 2764 O O . LEU A 1 332 ? 19.456 -0.760 -7.002 1.00 85.69 332 LEU A O 1
ATOM 2768 N N . TYR A 1 333 ? 18.158 -2.601 -7.079 1.00 83.12 333 TYR A N 1
ATOM 2769 C CA . TYR A 1 333 ? 19.248 -3.535 -7.351 1.00 83.12 333 TYR A CA 1
ATOM 2770 C C . TYR A 1 333 ? 19.909 -3.272 -8.713 1.00 83.12 333 TYR A C 1
ATOM 2772 O O . TYR A 1 333 ? 21.130 -3.162 -8.778 1.00 83.12 333 TYR A O 1
ATOM 2780 N N . ILE A 1 334 ? 19.125 -3.089 -9.783 1.00 78.19 334 ILE A N 1
ATOM 2781 C CA . ILE A 1 334 ? 19.671 -2.759 -11.114 1.00 78.19 334 ILE A CA 1
ATOM 2782 C C . ILE A 1 334 ? 20.440 -1.436 -11.081 1.00 78.19 334 ILE A C 1
ATOM 2784 O O . ILE A 1 334 ? 21.579 -1.369 -11.533 1.00 78.19 334 ILE A O 1
ATOM 2788 N N . THR A 1 335 ? 19.843 -0.401 -10.488 1.00 77.31 335 THR A N 1
ATOM 2789 C CA . THR A 1 335 ? 20.464 0.929 -10.371 1.00 77.31 335 THR A CA 1
ATOM 2790 C C . THR A 1 335 ? 21.770 0.860 -9.574 1.00 77.31 335 THR A C 1
ATOM 2792 O O . THR A 1 335 ? 22.695 1.623 -9.833 1.00 77.31 335 THR A O 1
ATOM 2795 N N . PHE A 1 336 ? 21.858 -0.047 -8.595 1.00 79.19 336 PHE A N 1
ATOM 2796 C CA . PHE A 1 336 ? 23.071 -0.281 -7.816 1.00 79.19 336 PHE A CA 1
ATOM 2797 C C . PHE A 1 336 ? 24.181 -0.952 -8.641 1.00 79.19 336 PHE A C 1
ATOM 2799 O O . PHE A 1 336 ? 25.320 -0.500 -8.571 1.00 79.19 336 PHE A O 1
ATOM 2806 N N . GLU A 1 337 ? 23.862 -1.971 -9.445 1.00 73.06 337 GLU A N 1
ATOM 2807 C CA . GLU A 1 337 ? 24.821 -2.633 -10.352 1.00 73.06 337 GLU A CA 1
ATOM 2808 C C . GLU A 1 337 ? 25.349 -1.674 -11.440 1.00 73.06 337 GLU A C 1
ATOM 2810 O O . GLU A 1 337 ? 26.550 -1.633 -11.720 1.00 73.06 337 GLU A O 1
ATOM 2815 N N . GLU A 1 338 ? 24.480 -0.831 -12.009 1.00 67.56 338 GLU A N 1
ATOM 2816 C CA . GLU A 1 338 ? 24.847 0.162 -13.036 1.00 67.56 338 GLU A CA 1
ATOM 2817 C C . GLU A 1 338 ? 25.694 1.330 -12.492 1.00 67.56 338 GLU A C 1
ATOM 2819 O O . GLU A 1 338 ? 26.364 2.026 -13.255 1.00 67.56 338 GLU A O 1
ATOM 2824 N N . LYS A 1 339 ? 25.727 1.533 -11.167 1.00 55.94 339 LYS A N 1
ATOM 2825 C CA . LYS A 1 339 ? 26.428 2.643 -10.493 1.00 55.94 339 LYS A CA 1
ATOM 2826 C C . LYS A 1 339 ? 27.959 2.560 -10.550 1.00 55.94 339 LYS A C 1
ATOM 2828 O O . LYS A 1 339 ? 28.640 3.419 -9.993 1.00 55.94 339 LYS A O 1
ATOM 2833 N N . THR A 1 340 ? 28.510 1.540 -11.202 1.00 52.56 340 THR A N 1
ATOM 2834 C CA . THR A 1 340 ? 29.956 1.381 -11.400 1.00 52.56 340 THR A CA 1
ATOM 2835 C C . THR A 1 340 ? 30.549 2.388 -12.403 1.00 52.56 340 THR A C 1
ATOM 2837 O O . THR A 1 340 ? 31.762 2.581 -12.402 1.00 52.56 340 THR A O 1
ATOM 2840 N N . GLU A 1 341 ? 29.726 3.123 -13.169 1.00 51.31 341 GLU A N 1
ATOM 2841 C CA . GLU A 1 341 ? 30.142 4.285 -13.977 1.00 51.31 341 GLU A CA 1
ATOM 2842 C C . GLU A 1 341 ? 29.576 5.601 -13.378 1.00 51.31 341 GLU A C 1
ATOM 2844 O O . GLU A 1 341 ? 28.375 5.741 -13.151 1.00 51.31 341 GLU A O 1
ATOM 2849 N N . ASN A 1 342 ? 30.452 6.574 -13.083 1.00 50.44 342 ASN A N 1
ATOM 2850 C CA . ASN A 1 342 ? 30.175 7.841 -12.375 1.00 50.44 342 ASN A CA 1
ATOM 2851 C C . ASN A 1 342 ? 29.072 8.713 -13.033 1.00 50.44 342 ASN A C 1
ATOM 2853 O O . ASN A 1 342 ? 29.371 9.637 -13.786 1.00 50.44 342 ASN A O 1
ATOM 2857 N N . ASN A 1 343 ? 27.798 8.483 -12.692 1.00 58.62 343 ASN A N 1
ATOM 2858 C CA . ASN A 1 343 ? 26.660 9.317 -13.099 1.00 58.62 343 ASN A CA 1
ATOM 2859 C C . ASN A 1 343 ? 25.885 9.838 -11.873 1.00 58.62 343 ASN A C 1
ATOM 2861 O O . ASN A 1 343 ? 25.241 9.075 -11.151 1.00 58.62 343 ASN A O 1
ATOM 2865 N N . SER A 1 344 ? 25.889 11.158 -11.657 1.00 60.69 344 SER A N 1
ATOM 2866 C CA . SER A 1 344 ? 25.170 11.848 -10.565 1.00 60.69 344 SER A CA 1
ATOM 2867 C C . SER A 1 344 ? 23.648 11.624 -10.585 1.00 60.69 344 SER A C 1
ATOM 2869 O O . SER A 1 344 ? 22.999 11.669 -9.539 1.00 60.69 344 SER A O 1
ATOM 2871 N N . ASN A 1 345 ? 23.086 11.310 -11.752 1.00 64.75 345 ASN A N 1
ATOM 2872 C CA . ASN A 1 345 ? 21.658 11.054 -11.967 1.00 64.75 345 ASN A CA 1
ATOM 2873 C C . ASN A 1 345 ? 21.161 9.835 -11.176 1.00 64.75 345 ASN A C 1
ATOM 2875 O O . ASN A 1 345 ? 20.079 9.871 -10.593 1.00 64.75 345 ASN A O 1
ATOM 2879 N N . LEU A 1 346 ? 22.002 8.800 -11.070 1.00 69.94 346 LEU A N 1
ATOM 2880 C CA . LEU A 1 346 ? 21.667 7.537 -10.410 1.00 69.94 346 LEU A CA 1
ATOM 2881 C C . LEU A 1 346 ? 21.446 7.704 -8.900 1.00 69.94 346 LEU A C 1
ATOM 2883 O O . LEU A 1 346 ? 20.756 6.899 -8.280 1.00 69.94 346 LEU A O 1
ATOM 2887 N N . ILE A 1 347 ? 22.018 8.744 -8.279 1.00 76.25 347 ILE A N 1
ATOM 2888 C CA . ILE A 1 347 ? 21.859 8.995 -6.839 1.00 76.25 347 ILE A CA 1
ATOM 2889 C C . ILE A 1 347 ? 20.440 9.484 -6.524 1.00 76.25 347 ILE A C 1
ATOM 2891 O O . ILE A 1 347 ? 19.850 9.031 -5.544 1.00 76.25 347 ILE A O 1
ATOM 2895 N N . PHE A 1 348 ? 19.879 10.373 -7.347 1.00 75.69 348 PHE A N 1
ATOM 2896 C CA . PHE A 1 348 ? 18.525 10.893 -7.137 1.00 75.69 348 PHE A CA 1
ATOM 2897 C C . PHE A 1 348 ? 17.465 9.816 -7.365 1.00 75.69 348 PHE A C 1
ATOM 2899 O O . PHE A 1 348 ? 16.585 9.654 -6.520 1.00 75.69 348 PHE A O 1
ATOM 2906 N N . ASP A 1 349 ? 17.603 9.021 -8.428 1.00 76.00 349 ASP A N 1
ATOM 2907 C CA . ASP A 1 349 ? 16.703 7.893 -8.695 1.00 76.00 349 ASP A CA 1
ATOM 2908 C C . ASP A 1 349 ? 16.747 6.865 -7.553 1.00 76.00 349 ASP A C 1
ATOM 2910 O O . ASP A 1 349 ? 15.709 6.407 -7.073 1.00 76.00 349 ASP A O 1
ATOM 2914 N N . PHE A 1 350 ? 17.942 6.585 -7.019 1.00 83.56 350 PHE A N 1
ATOM 2915 C CA . PHE A 1 350 ? 18.119 5.716 -5.856 1.00 83.56 350 PHE A CA 1
ATOM 2916 C C . PHE A 1 350 ? 17.408 6.251 -4.600 1.00 83.56 350 PHE A C 1
ATOM 2918 O O . PHE A 1 350 ? 16.719 5.497 -3.910 1.00 83.56 350 PHE A O 1
ATOM 2925 N N . ILE A 1 351 ? 17.522 7.554 -4.312 1.00 83.31 351 ILE A N 1
ATOM 2926 C CA . ILE A 1 351 ? 16.820 8.192 -3.185 1.00 83.31 351 ILE A CA 1
ATOM 2927 C C . ILE A 1 351 ? 15.301 8.092 -3.370 1.00 83.31 351 ILE A C 1
ATOM 2929 O O . ILE A 1 351 ? 14.599 7.713 -2.432 1.00 83.31 351 ILE A O 1
ATOM 2933 N N . ILE A 1 352 ? 14.789 8.391 -4.569 1.00 83.00 352 ILE A N 1
ATOM 2934 C CA . ILE A 1 352 ? 13.354 8.314 -4.875 1.00 83.00 352 ILE A CA 1
ATOM 2935 C C . ILE A 1 352 ? 12.841 6.886 -4.670 1.00 83.00 352 ILE A C 1
ATOM 2937 O O . ILE A 1 352 ? 11.840 6.691 -3.979 1.00 83.00 352 ILE A O 1
ATOM 2941 N N . PHE A 1 353 ? 13.537 5.876 -5.197 1.00 86.38 353 PHE A N 1
ATOM 2942 C CA . PHE A 1 353 ? 13.125 4.487 -5.018 1.00 86.38 353 PHE A CA 1
ATOM 2943 C C . PHE A 1 353 ? 13.128 4.055 -3.547 1.00 86.38 353 PHE A C 1
ATOM 2945 O O . PHE A 1 353 ? 12.177 3.400 -3.118 1.00 86.38 353 PHE A O 1
ATOM 2952 N N . ILE A 1 354 ? 14.124 4.459 -2.746 1.00 88.12 354 ILE A N 1
ATOM 2953 C CA . ILE A 1 354 ? 14.134 4.187 -1.298 1.00 88.12 354 ILE A CA 1
ATOM 2954 C C . ILE A 1 354 ? 12.926 4.825 -0.610 1.00 88.12 354 ILE A C 1
ATOM 2956 O O . ILE A 1 354 ? 12.249 4.161 0.178 1.00 88.12 354 ILE A O 1
ATOM 2960 N N . LEU A 1 355 ? 12.632 6.095 -0.900 1.00 88.06 355 LEU A N 1
ATOM 2961 C CA . LEU A 1 355 ? 11.496 6.799 -0.302 1.00 88.06 355 LEU A CA 1
ATOM 2962 C C . LEU A 1 355 ? 10.165 6.128 -0.663 1.00 88.06 355 LEU A C 1
ATOM 2964 O O . LEU A 1 355 ? 9.313 5.958 0.212 1.00 88.06 355 LEU A O 1
ATOM 2968 N N . CYS A 1 356 ? 10.006 5.696 -1.915 1.00 88.19 356 CYS A N 1
ATOM 2969 C CA . CYS A 1 356 ? 8.832 4.956 -2.371 1.00 88.19 356 CYS A CA 1
ATOM 2970 C C . CYS A 1 356 ? 8.721 3.575 -1.696 1.00 88.19 356 CYS A C 1
ATOM 2972 O O . CYS A 1 356 ? 7.639 3.206 -1.240 1.00 88.19 356 CYS A O 1
ATOM 2974 N N . CYS A 1 357 ? 9.822 2.825 -1.554 1.00 91.12 357 CYS A N 1
ATOM 2975 C CA . CYS A 1 357 ? 9.839 1.558 -0.810 1.00 91.12 357 CYS A CA 1
ATOM 2976 C C . CYS A 1 357 ? 9.390 1.758 0.642 1.00 91.12 357 CYS A C 1
ATOM 2978 O O . CYS A 1 357 ? 8.487 1.076 1.129 1.00 91.12 357 CYS A O 1
ATOM 2980 N N . LEU A 1 358 ? 9.982 2.738 1.332 1.00 90.44 358 LEU A N 1
ATOM 2981 C CA . LEU A 1 358 ? 9.636 3.053 2.718 1.00 90.44 358 LEU A CA 1
ATOM 2982 C C . LEU A 1 358 ? 8.156 3.417 2.859 1.00 90.44 358 LEU A C 1
ATOM 2984 O O . LEU A 1 358 ? 7.507 2.952 3.796 1.00 90.44 358 LEU A O 1
ATOM 2988 N N . GLN A 1 359 ? 7.596 4.177 1.916 1.00 90.25 359 GLN A N 1
ATOM 2989 C CA . GLN A 1 359 ? 6.173 4.511 1.892 1.00 90.25 359 GLN A CA 1
ATOM 2990 C C . GLN A 1 359 ? 5.288 3.253 1.875 1.00 90.25 359 GLN A C 1
ATOM 2992 O O . GLN A 1 359 ? 4.393 3.124 2.716 1.00 90.25 359 GLN A O 1
ATOM 2997 N N . TYR A 1 360 ? 5.530 2.308 0.961 1.00 92.00 360 TYR A N 1
ATOM 2998 C CA . TYR A 1 360 ? 4.720 1.088 0.874 1.00 92.00 360 TYR A CA 1
ATOM 2999 C C . TYR A 1 360 ? 4.940 0.145 2.069 1.00 92.00 360 TYR A C 1
ATOM 3001 O O . TYR A 1 360 ? 3.981 -0.459 2.551 1.00 92.00 360 TYR A O 1
ATOM 3009 N N . ILE A 1 361 ? 6.165 0.036 2.598 1.00 92.50 361 ILE A N 1
ATOM 3010 C CA . ILE A 1 361 ? 6.450 -0.758 3.810 1.00 92.50 361 ILE A CA 1
ATOM 3011 C C . ILE A 1 361 ? 5.718 -0.177 5.026 1.00 92.50 361 ILE A C 1
ATOM 3013 O O . ILE A 1 361 ? 5.063 -0.912 5.770 1.00 92.50 361 ILE A O 1
ATOM 3017 N N . LEU A 1 362 ? 5.773 1.145 5.217 1.00 91.50 362 LEU A N 1
ATOM 3018 C CA . LEU A 1 362 ? 5.051 1.823 6.295 1.00 91.50 362 LEU A CA 1
ATOM 3019 C C . LEU A 1 362 ? 3.539 1.620 6.164 1.00 91.50 362 LEU A C 1
ATOM 3021 O O . LEU A 1 362 ? 2.871 1.391 7.173 1.00 91.50 362 LEU A O 1
ATOM 3025 N N . LYS A 1 363 ? 3.004 1.639 4.936 1.00 92.69 363 LYS A N 1
ATOM 3026 C CA . LYS A 1 363 ? 1.593 1.348 4.649 1.00 92.69 363 LYS A CA 1
ATOM 3027 C C . LYS A 1 363 ? 1.197 -0.049 5.157 1.00 92.69 363 LYS A C 1
ATOM 3029 O O . LYS A 1 363 ? 0.275 -0.163 5.970 1.00 92.69 363 LYS A O 1
ATOM 3034 N N . ILE A 1 364 ? 1.947 -1.083 4.757 1.00 94.44 364 ILE A N 1
ATOM 3035 C CA . ILE A 1 364 ? 1.765 -2.486 5.185 1.00 94.44 364 ILE A CA 1
ATOM 3036 C C . ILE A 1 364 ? 1.811 -2.599 6.714 1.00 94.44 364 ILE A C 1
ATOM 3038 O O . ILE A 1 364 ? 0.942 -3.227 7.328 1.00 94.44 364 ILE A O 1
ATOM 3042 N N . PHE A 1 365 ? 2.807 -1.969 7.341 1.00 94.50 365 PHE A N 1
ATOM 3043 C CA . PHE A 1 365 ? 3.009 -2.041 8.783 1.00 94.50 365 PHE A CA 1
ATOM 3044 C C . PHE A 1 365 ? 1.875 -1.367 9.563 1.00 94.50 365 PHE A C 1
ATOM 3046 O O . PHE A 1 365 ? 1.291 -1.978 10.457 1.00 94.50 365 PHE A O 1
ATOM 3053 N N . VAL A 1 366 ? 1.530 -0.119 9.224 1.00 92.75 366 VAL A N 1
ATOM 3054 C CA . VAL A 1 366 ? 0.547 0.683 9.972 1.00 92.75 366 VAL A CA 1
ATOM 3055 C C . VAL A 1 366 ? -0.835 0.034 9.957 1.00 92.75 366 VAL A C 1
ATOM 3057 O O . VAL A 1 366 ? -1.472 -0.027 11.012 1.00 92.75 366 VAL A O 1
ATOM 3060 N N . ILE A 1 367 ? -1.283 -0.466 8.798 1.00 93.44 367 ILE A N 1
ATOM 3061 C CA . ILE A 1 367 ? -2.594 -1.114 8.637 1.00 93.44 367 ILE A CA 1
ATOM 3062 C C . ILE A 1 367 ? -2.693 -2.358 9.526 1.00 93.44 367 ILE A C 1
ATOM 3064 O O . ILE A 1 367 ? -3.638 -2.496 10.303 1.00 93.44 367 ILE A O 1
ATOM 3068 N N . ASN A 1 368 ? -1.703 -3.246 9.465 1.00 95.12 368 ASN A N 1
ATOM 3069 C CA . ASN A 1 368 ? -1.740 -4.491 10.228 1.00 95.12 368 ASN A CA 1
ATOM 3070 C C . ASN A 1 368 ? -1.518 -4.269 11.724 1.00 95.12 368 ASN A C 1
ATOM 3072 O O . ASN A 1 368 ? -2.214 -4.863 12.546 1.00 95.12 368 ASN A O 1
ATOM 3076 N N . TYR A 1 369 ? -0.600 -3.373 12.091 1.00 94.81 369 TYR A N 1
ATOM 3077 C CA . TYR A 1 369 ? -0.295 -3.074 13.487 1.00 94.81 369 TYR A CA 1
ATOM 3078 C C . TYR A 1 369 ? -1.506 -2.500 14.227 1.00 94.81 369 TYR A C 1
ATOM 3080 O O . TYR A 1 369 ? -1.780 -2.890 15.363 1.00 94.81 369 TYR A O 1
ATOM 3088 N N . ILE A 1 370 ? -2.258 -1.575 13.613 1.00 93.88 370 ILE A N 1
ATOM 3089 C CA . ILE A 1 370 ? -3.418 -0.983 14.288 1.00 93.88 370 ILE A CA 1
ATOM 3090 C C . ILE A 1 370 ? -4.564 -1.987 14.452 1.00 93.88 370 ILE A C 1
ATOM 3092 O O . ILE A 1 370 ? -5.212 -1.993 15.502 1.00 93.88 370 ILE A O 1
ATOM 3096 N N . CYS A 1 371 ? -4.784 -2.851 13.457 1.00 94.88 371 CYS A N 1
ATOM 3097 C CA . CYS A 1 371 ? -5.776 -3.924 13.516 1.00 94.88 371 CYS A CA 1
ATOM 3098 C C . CYS A 1 371 ? -5.431 -4.946 14.610 1.00 94.88 371 CYS A C 1
ATOM 3100 O O . CYS A 1 371 ? -6.289 -5.269 15.435 1.00 94.88 371 CYS A O 1
ATOM 3102 N N . ASP A 1 372 ? -4.166 -5.374 14.688 1.00 95.38 372 ASP A N 1
ATOM 3103 C CA . ASP A 1 372 ? -3.661 -6.283 15.727 1.00 95.38 372 ASP A CA 1
ATOM 3104 C C . ASP A 1 372 ? -3.833 -5.681 17.124 1.00 95.38 372 ASP A C 1
ATOM 3106 O O . ASP A 1 372 ? -4.404 -6.296 18.024 1.00 95.38 372 ASP A O 1
ATOM 3110 N N . LYS A 1 373 ? -3.417 -4.421 17.295 1.00 94.56 373 LYS A N 1
ATOM 3111 C CA . LYS A 1 373 ? -3.513 -3.720 18.578 1.00 94.56 373 LYS A CA 1
ATOM 3112 C C . LYS A 1 373 ? -4.961 -3.564 19.038 1.00 94.56 373 LYS A C 1
ATOM 3114 O O . LYS A 1 373 ? -5.221 -3.593 20.236 1.00 94.56 373 LYS A O 1
ATOM 3119 N N . THR A 1 374 ? -5.888 -3.340 18.110 1.00 95.25 374 THR A N 1
ATOM 3120 C CA . THR A 1 374 ? -7.315 -3.168 18.421 1.00 95.25 374 THR A CA 1
ATOM 3121 C C . THR A 1 374 ? -7.967 -4.501 18.763 1.00 95.25 374 THR A C 1
ATOM 3123 O O . THR A 1 374 ? -8.733 -4.565 19.717 1.00 95.25 374 THR A O 1
ATOM 3126 N N . THR A 1 375 ? -7.589 -5.567 18.057 1.00 94.50 375 THR A N 1
ATOM 3127 C CA . THR A 1 375 ? -8.009 -6.942 18.360 1.00 94.50 375 THR A CA 1
ATOM 3128 C C . THR A 1 375 ? -7.554 -7.362 19.759 1.00 94.50 375 THR A C 1
ATOM 3130 O O . THR A 1 375 ? -8.377 -7.785 20.561 1.00 94.50 375 THR A O 1
ATOM 3133 N N . LYS A 1 376 ? -6.281 -7.130 20.103 1.00 94.56 376 LYS A N 1
ATOM 3134 C CA . LYS A 1 376 ? -5.745 -7.399 21.449 1.00 94.56 376 LYS A CA 1
ATOM 3135 C C . LYS A 1 376 ? -6.444 -6.600 22.548 1.00 94.56 376 LYS A C 1
ATOM 3137 O O . LYS A 1 376 ? -6.636 -7.096 23.649 1.00 94.56 376 LYS A O 1
ATOM 3142 N N . GLU A 1 377 ? -6.830 -5.355 22.268 1.00 94.69 377 GLU A N 1
ATOM 3143 C CA . GLU A 1 377 ? -7.562 -4.531 23.239 1.00 94.69 377 GLU A CA 1
ATOM 3144 C C . GLU A 1 377 ? -8.972 -5.068 23.509 1.00 94.69 377 GLU A C 1
ATOM 3146 O O . GLU A 1 377 ? -9.437 -5.010 24.641 1.00 94.69 377 GLU A O 1
ATOM 3151 N N . ALA A 1 378 ? -9.648 -5.605 22.497 1.00 93.00 378 ALA A N 1
ATOM 3152 C CA . ALA A 1 378 ? -10.932 -6.268 22.687 1.00 93.00 378 ALA A CA 1
ATOM 3153 C C . ALA A 1 378 ? -10.774 -7.636 23.384 1.00 93.00 378 ALA A C 1
ATOM 3155 O O . ALA A 1 378 ? -11.566 -7.979 24.253 1.00 93.00 378 ALA A O 1
ATOM 3156 N N . GLU A 1 379 ? -9.710 -8.393 23.090 1.00 92.56 379 GLU A N 1
ATOM 3157 C CA . GLU A 1 379 ? -9.399 -9.651 23.793 1.00 92.56 379 GLU A CA 1
ATOM 3158 C C . GLU A 1 379 ? -9.081 -9.430 25.281 1.00 92.56 379 GLU A C 1
ATOM 3160 O O . GLU A 1 379 ? -9.491 -10.231 26.122 1.00 92.56 379 GLU A O 1
ATOM 3165 N N . ARG A 1 380 ? -8.462 -8.295 25.633 1.00 92.75 380 ARG A N 1
ATOM 3166 C CA . ARG A 1 380 ? -8.228 -7.884 27.027 1.00 92.75 380 ARG A CA 1
ATOM 3167 C C . ARG A 1 380 ? -9.521 -7.794 27.847 1.00 92.75 380 ARG A C 1
ATOM 3169 O O . ARG A 1 380 ? -9.477 -8.010 29.056 1.00 92.75 380 ARG A O 1
ATOM 3176 N N . THR A 1 381 ? -10.677 -7.515 27.233 1.00 91.19 381 THR A N 1
ATOM 3177 C CA . THR A 1 381 ? -11.964 -7.569 27.950 1.00 91.19 381 THR A CA 1
ATOM 3178 C C . THR A 1 381 ? -12.188 -8.961 28.551 1.00 91.19 381 THR A C 1
ATOM 3180 O O . THR A 1 381 ? -12.626 -9.069 29.694 1.00 91.19 381 THR A O 1
ATOM 3183 N N . SER A 1 382 ? -11.796 -10.022 27.836 1.00 88.19 382 SER A N 1
ATOM 3184 C CA . SER A 1 382 ? -11.902 -11.404 28.311 1.00 88.19 382 SER A CA 1
ATOM 3185 C C . SER A 1 382 ? -11.001 -11.702 29.490 1.00 88.19 382 SER A C 1
ATOM 3187 O O . SER A 1 382 ? -11.444 -12.325 30.452 1.00 88.19 382 SER A O 1
ATOM 3189 N N . GLU A 1 383 ? -9.766 -11.213 29.451 1.00 87.88 383 GLU A N 1
ATOM 3190 C CA . GLU A 1 383 ? -8.829 -11.343 30.567 1.00 87.88 383 GLU A CA 1
ATOM 3191 C C . GLU A 1 383 ? -9.394 -10.686 31.833 1.00 87.88 383 GLU A C 1
ATOM 3193 O O . GLU A 1 383 ? -9.394 -11.300 32.897 1.00 87.88 383 GLU A O 1
ATOM 3198 N N . ILE A 1 384 ? -9.958 -9.476 31.712 1.00 87.25 384 ILE A N 1
ATOM 3199 C CA . ILE A 1 384 ? -10.571 -8.763 32.842 1.00 87.25 384 ILE A CA 1
ATOM 3200 C C . ILE A 1 384 ? -11.785 -9.535 33.372 1.00 87.25 384 ILE A C 1
ATOM 3202 O O . ILE A 1 384 ? -11.902 -9.723 34.579 1.00 87.25 384 ILE A O 1
ATOM 3206 N N . ILE A 1 385 ? -12.665 -10.034 32.501 1.00 87.25 385 ILE A N 1
ATOM 3207 C CA . ILE A 1 385 ? -13.838 -10.821 32.913 1.00 87.25 385 ILE A CA 1
ATOM 3208 C C . ILE A 1 385 ? -13.435 -12.104 33.650 1.00 87.25 385 ILE A C 1
ATOM 3210 O O . ILE A 1 385 ? -14.056 -12.439 34.657 1.00 87.25 385 ILE A O 1
ATOM 3214 N N . HIS A 1 386 ? -12.371 -12.791 33.223 1.00 82.62 386 HIS A N 1
ATOM 3215 C CA . HIS A 1 386 ? -11.902 -13.994 33.915 1.00 82.62 386 HIS A CA 1
ATOM 3216 C C . HIS A 1 386 ? -11.467 -13.730 35.360 1.00 82.62 386 HIS A C 1
ATOM 3218 O O . HIS A 1 386 ? -11.663 -14.593 36.215 1.00 82.62 386 HIS A O 1
ATOM 3224 N N . THR A 1 387 ? -10.962 -12.532 35.670 1.00 82.31 387 THR A N 1
ATOM 3225 C CA . THR A 1 387 ? -10.594 -12.188 37.054 1.00 82.31 387 THR A CA 1
ATOM 3226 C C . THR A 1 387 ? -11.792 -12.119 38.011 1.00 82.31 387 THR A C 1
ATOM 3228 O O . THR A 1 387 ? -11.613 -12.351 39.204 1.00 82.31 387 THR A O 1
ATOM 3231 N N . PHE A 1 388 ? -13.020 -11.912 37.512 1.00 77.38 388 PHE A N 1
ATOM 3232 C CA . PHE A 1 388 ? -14.230 -11.907 38.347 1.00 77.38 388 PHE A CA 1
ATOM 3233 C C . PHE A 1 388 ? -14.618 -13.299 38.868 1.00 77.38 388 PHE A C 1
ATOM 3235 O O . PHE A 1 388 ? -15.272 -13.391 39.904 1.00 77.38 388 PHE A O 1
ATOM 3242 N N . TYR A 1 389 ? -14.209 -14.385 38.198 1.00 70.50 389 TYR A N 1
ATOM 3243 C CA . TYR A 1 389 ? -14.512 -15.754 38.644 1.00 70.50 389 TYR A CA 1
ATOM 3244 C C . TYR A 1 389 ? -13.764 -16.155 39.924 1.00 70.50 389 TYR A C 1
ATOM 3246 O O . TYR A 1 389 ? -14.223 -17.041 40.638 1.00 70.50 389 TYR A O 1
ATOM 3254 N N . GLY A 1 390 ? -12.628 -15.511 40.219 1.00 61.53 390 GLY A N 1
ATOM 3255 C CA . GLY A 1 390 ? -11.812 -15.786 41.407 1.00 61.53 390 GLY A CA 1
ATOM 3256 C C . GLY A 1 390 ? -12.259 -15.052 42.676 1.00 61.53 390 GLY A C 1
ATOM 3257 O O . GLY A 1 390 ? -11.625 -15.209 43.716 1.00 61.53 390 GLY A O 1
ATOM 3258 N N . GLN A 1 391 ? -13.313 -14.233 42.610 1.00 62.09 391 GLN A N 1
ATOM 3259 C CA . GLN A 1 391 ? -13.812 -13.440 43.735 1.00 62.09 391 GLN A CA 1
ATOM 3260 C C . GLN A 1 391 ? -15.185 -13.958 44.191 1.00 62.09 391 GLN A C 1
ATOM 3262 O O . GLN A 1 391 ? -16.016 -14.309 43.351 1.00 62.09 391 GLN A O 1
ATOM 3267 N N . ASN A 1 392 ? -15.445 -13.969 45.510 1.00 52.25 392 ASN A N 1
ATOM 3268 C CA . ASN A 1 392 ? -16.766 -14.263 46.093 1.00 52.25 392 ASN A CA 1
ATOM 3269 C C . ASN A 1 392 ? -17.780 -13.214 45.609 1.00 52.25 392 ASN A C 1
ATOM 3271 O O . ASN A 1 392 ? -17.961 -12.159 46.218 1.00 52.25 392 ASN A O 1
ATOM 3275 N N . THR A 1 393 ? -18.377 -13.493 44.455 1.00 62.12 393 THR A N 1
ATOM 3276 C CA . THR A 1 393 ? -19.285 -12.617 43.728 1.00 62.12 393 THR A CA 1
ATOM 3277 C C . THR A 1 393 ? -20.722 -13.045 43.975 1.00 62.12 393 THR A C 1
ATOM 3279 O O . THR A 1 393 ? -21.063 -14.223 44.033 1.00 62.12 393 THR A O 1
ATOM 3282 N N . ASP A 1 394 ? -21.575 -12.045 44.121 1.00 68.56 394 ASP A N 1
ATOM 3283 C CA . ASP A 1 394 ? -23.023 -12.172 44.157 1.00 68.56 394 ASP A CA 1
ATOM 3284 C C . ASP A 1 394 ? -23.561 -12.982 42.955 1.00 68.56 394 ASP A C 1
ATOM 3286 O O . ASP A 1 394 ? -23.086 -12.822 41.826 1.00 68.56 394 ASP A O 1
ATOM 3290 N N . PHE A 1 395 ? -24.563 -13.839 43.187 1.00 73.81 395 PHE A N 1
ATOM 3291 C CA . PHE A 1 395 ? -25.095 -14.795 42.206 1.00 73.81 395 PHE A CA 1
ATOM 3292 C C . PHE A 1 395 ? -25.512 -14.129 40.886 1.00 73.81 395 PHE A C 1
ATOM 3294 O O . PHE A 1 395 ? -25.233 -14.648 39.804 1.00 73.81 395 PHE A O 1
ATOM 3301 N N . GLU A 1 396 ? -26.135 -12.948 40.947 1.00 75.06 396 GLU A N 1
ATOM 3302 C CA . GLU A 1 396 ? -26.527 -12.218 39.736 1.00 75.06 396 GLU A CA 1
ATOM 3303 C C . GLU A 1 396 ? -25.329 -11.660 38.957 1.00 75.06 396 GLU A C 1
ATOM 3305 O O . GLU A 1 396 ? -25.366 -11.628 37.726 1.00 75.06 396 GLU A O 1
ATOM 3310 N N . ILE A 1 397 ? -24.272 -11.223 39.652 1.00 78.38 397 ILE A N 1
ATOM 3311 C CA . ILE A 1 397 ? -23.035 -10.752 39.013 1.00 78.38 397 ILE A CA 1
ATOM 3312 C C . ILE A 1 397 ? -22.341 -11.930 38.340 1.00 78.38 397 ILE A C 1
ATOM 3314 O O . ILE A 1 397 ? -21.956 -11.813 37.180 1.00 78.38 397 ILE A O 1
ATOM 3318 N N . LYS A 1 398 ? -22.252 -13.077 39.023 1.00 81.88 398 LYS A N 1
ATOM 3319 C CA . LYS A 1 398 ? -21.688 -14.310 38.465 1.00 81.88 398 LYS A CA 1
ATOM 3320 C C . LYS A 1 398 ? -22.426 -14.743 37.195 1.00 81.88 398 LYS A C 1
ATOM 3322 O O . LYS A 1 398 ? -21.789 -14.992 36.176 1.00 81.88 398 LYS A O 1
ATOM 3327 N N . LYS A 1 399 ? -23.763 -14.730 37.214 1.00 84.31 399 LYS A N 1
ATOM 3328 C CA . LYS A 1 399 ? -24.586 -15.032 36.034 1.00 84.31 399 LYS A CA 1
ATOM 3329 C C . LYS A 1 399 ? -24.330 -14.058 34.877 1.00 84.31 399 LYS A C 1
ATOM 3331 O O . LYS A 1 399 ? -24.236 -14.475 33.727 1.00 84.31 399 LYS A O 1
ATOM 3336 N N . GLU A 1 400 ? -24.214 -12.758 35.151 1.00 85.69 400 GLU A N 1
ATOM 3337 C CA . GLU A 1 400 ? -23.920 -11.765 34.108 1.00 85.69 400 GLU A CA 1
ATOM 3338 C C . GLU A 1 400 ? -22.496 -11.922 33.546 1.00 85.69 400 GLU A C 1
ATOM 3340 O O . GLU A 1 400 ? -22.300 -11.797 32.338 1.00 85.69 400 GLU A O 1
ATOM 3345 N N . VAL A 1 401 ? -21.517 -12.237 34.400 1.00 87.62 401 VAL A N 1
ATOM 3346 C CA . VAL A 1 401 ? -20.131 -12.557 34.020 1.00 87.62 401 VAL A CA 1
ATOM 3347 C C . VAL A 1 401 ? -20.086 -13.790 33.115 1.00 87.62 401 VAL A C 1
ATOM 3349 O O . VAL A 1 401 ? -19.416 -13.746 32.086 1.00 87.62 401 VAL A O 1
ATOM 3352 N N . GLU A 1 402 ? -20.846 -14.843 33.426 1.00 87.50 402 GLU A N 1
ATOM 3353 C CA . GLU A 1 402 ? -20.979 -16.036 32.575 1.00 87.50 402 GLU A CA 1
ATOM 3354 C C . GLU A 1 402 ? -21.566 -15.701 31.202 1.00 87.50 402 GLU A C 1
ATOM 3356 O O . GLU A 1 402 ? -20.999 -16.079 30.175 1.00 87.50 402 GLU A O 1
ATOM 3361 N N . ILE A 1 403 ? -22.649 -14.918 31.161 1.00 89.62 403 ILE A N 1
ATOM 3362 C CA . ILE A 1 403 ? -23.248 -14.456 29.901 1.00 89.62 403 ILE A CA 1
ATOM 3363 C C . ILE A 1 403 ? -22.244 -13.618 29.098 1.00 89.62 403 ILE A C 1
ATOM 3365 O O . ILE A 1 403 ? -22.139 -13.771 27.880 1.00 89.62 403 ILE A O 1
ATOM 3369 N N . PHE A 1 404 ? -21.497 -12.729 29.754 1.00 90.75 404 PHE A N 1
ATOM 3370 C CA . PHE A 1 404 ? -20.512 -11.888 29.081 1.00 90.75 404 PHE A CA 1
ATOM 3371 C C . PHE A 1 404 ? -19.310 -12.707 28.580 1.00 90.75 404 PHE A C 1
ATOM 3373 O O . PHE A 1 404 ? -18.868 -12.514 27.448 1.00 90.75 404 PHE A O 1
ATOM 3380 N N . SER A 1 405 ? -18.825 -13.671 29.364 1.00 89.88 405 SER A N 1
ATOM 3381 C CA . SER A 1 405 ? -17.765 -14.598 28.956 1.00 89.88 405 SER A CA 1
ATOM 3382 C C . SER A 1 405 ? -18.168 -15.377 27.700 1.00 89.88 405 SER A C 1
ATOM 3384 O O . SER A 1 405 ? -17.471 -15.303 26.685 1.00 89.88 405 SER A O 1
ATOM 3386 N N . LEU A 1 406 ? -19.358 -15.993 27.704 1.00 90.31 406 LEU A N 1
ATOM 3387 C CA . LEU A 1 406 ? -19.919 -16.674 26.532 1.00 90.31 406 LEU A CA 1
ATOM 3388 C C . LEU A 1 406 ? -20.035 -15.736 25.322 1.00 90.31 406 LEU A C 1
ATOM 3390 O O . LEU A 1 406 ? -19.655 -16.103 24.208 1.00 90.31 406 LEU A O 1
ATOM 3394 N N . GLN A 1 407 ? -20.504 -14.503 25.536 1.00 91.81 407 GLN A N 1
ATOM 3395 C CA . GLN A 1 407 ? -20.614 -13.500 24.478 1.00 91.81 407 GLN A CA 1
ATOM 3396 C C . GLN A 1 407 ? -19.252 -13.189 23.844 1.00 91.81 407 GLN A C 1
ATOM 3398 O O . GLN A 1 407 ? -19.176 -13.086 22.625 1.00 91.81 407 GLN A O 1
ATOM 3403 N N . MET A 1 408 ? -18.180 -13.034 24.622 1.00 88.00 408 MET A N 1
ATOM 3404 C CA . MET A 1 408 ? -16.848 -12.746 24.070 1.00 88.00 408 MET A CA 1
ATOM 3405 C C . MET A 1 408 ? -16.228 -13.947 23.359 1.00 88.00 408 MET A C 1
ATOM 3407 O O . MET A 1 408 ? -15.555 -13.755 22.347 1.00 88.00 408 MET A O 1
ATOM 3411 N N . MET A 1 409 ? -16.490 -15.170 23.834 1.00 85.94 409 MET A N 1
ATOM 3412 C CA . MET A 1 409 ? -16.068 -16.387 23.133 1.00 85.94 409 MET A CA 1
ATOM 3413 C C . MET A 1 409 ? -16.714 -16.477 21.743 1.00 85.94 409 MET A C 1
ATOM 3415 O O . MET A 1 409 ? -16.044 -16.815 20.770 1.00 85.94 409 MET A O 1
ATOM 3419 N N . GLN A 1 410 ? -18.000 -16.126 21.632 1.00 87.25 410 GLN A N 1
ATOM 3420 C CA . GLN A 1 410 ? -18.734 -16.143 20.361 1.00 87.25 410 GLN A CA 1
ATOM 3421 C C . GLN A 1 410 ? -18.445 -14.914 19.479 1.00 87.25 410 GLN A C 1
ATOM 3423 O O . GLN A 1 410 ? -18.381 -15.020 18.255 1.00 87.25 410 GLN A O 1
ATOM 3428 N N . CYS A 1 411 ? -18.248 -13.739 20.080 1.00 86.38 411 CYS A N 1
ATOM 3429 C CA . CYS A 1 411 ? -18.079 -12.456 19.393 1.00 86.38 411 CYS A CA 1
ATOM 3430 C C . CYS A 1 411 ? -16.616 -11.993 19.393 1.00 86.38 411 CYS A C 1
ATOM 3432 O O . CYS A 1 411 ? -16.300 -10.882 19.830 1.00 86.38 411 CYS A O 1
ATOM 3434 N N . ARG A 1 412 ? -15.707 -12.825 18.875 1.00 85.81 412 ARG A N 1
ATOM 3435 C CA . ARG A 1 412 ? -14.292 -12.451 18.766 1.00 85.81 412 ARG A CA 1
ATOM 3436 C C . ARG A 1 412 ? -14.097 -11.388 17.687 1.00 85.81 412 ARG A C 1
ATOM 3438 O O . ARG A 1 412 ? -14.345 -11.626 16.503 1.00 85.81 412 ARG A O 1
ATOM 3445 N N . THR A 1 413 ? -13.642 -10.202 18.080 1.00 85.38 413 THR A N 1
ATOM 3446 C CA . THR A 1 413 ? -13.291 -9.144 17.129 1.00 85.38 413 THR A CA 1
ATOM 3447 C C . THR A 1 413 ? -12.058 -9.557 16.338 1.00 85.38 413 THR A C 1
ATOM 3449 O O . THR A 1 413 ? -10.993 -9.747 16.914 1.00 85.38 413 THR A O 1
ATOM 3452 N N . ALA A 1 414 ? -12.179 -9.655 15.022 1.00 86.50 414 ALA A N 1
ATOM 3453 C CA . ALA A 1 414 ? -11.042 -9.817 14.131 1.00 86.50 414 ALA A CA 1
ATOM 3454 C C . ALA A 1 414 ? -11.280 -8.975 12.881 1.00 86.50 414 ALA A C 1
ATOM 3456 O O . ALA A 1 414 ? -12.368 -9.010 12.297 1.00 86.50 414 ALA A O 1
ATOM 3457 N N . TYR A 1 415 ? -10.261 -8.219 12.479 1.00 89.50 415 TYR A N 1
ATOM 3458 C CA . TYR A 1 415 ? -10.275 -7.497 11.214 1.00 89.50 415 TYR A CA 1
ATOM 3459 C C . TYR A 1 415 ? -9.797 -8.443 10.121 1.00 89.50 415 TYR A C 1
ATOM 3461 O O . TYR A 1 415 ? -8.656 -8.903 10.141 1.00 89.50 415 TYR A O 1
ATOM 3469 N N . THR A 1 416 ? -10.691 -8.755 9.190 1.00 86.88 416 THR A N 1
ATOM 3470 C CA . THR A 1 416 ? -10.487 -9.801 8.188 1.00 86.88 416 THR A CA 1
ATOM 3471 C C . THR A 1 416 ? -10.767 -9.290 6.787 1.00 86.88 416 THR A C 1
ATOM 3473 O O . THR A 1 416 ? -11.758 -8.590 6.562 1.00 86.88 416 THR A O 1
ATOM 3476 N N . ALA A 1 417 ? -9.962 -9.743 5.839 1.00 84.06 417 ALA A N 1
ATOM 3477 C CA . ALA A 1 417 ? -10.182 -9.608 4.411 1.00 84.06 417 ALA A CA 1
ATOM 3478 C C . ALA A 1 417 ? -11.203 -10.649 3.926 1.00 84.06 417 ALA A C 1
ATOM 3480 O O . ALA A 1 417 ? -10.813 -11.735 3.513 1.00 84.06 417 ALA A O 1
ATOM 3481 N N . PHE A 1 418 ? -12.509 -10.376 4.035 1.00 72.50 418 PHE A N 1
ATOM 3482 C CA . PHE A 1 418 ? -13.563 -11.320 3.599 1.00 72.50 418 PHE A CA 1
ATOM 3483 C C . PHE A 1 418 ? -13.469 -12.721 4.239 1.00 72.50 418 PHE A C 1
ATOM 3485 O O . PHE A 1 418 ? -13.945 -13.704 3.687 1.00 72.50 418 PHE A O 1
ATOM 3492 N N . GLY A 1 419 ? -12.846 -12.825 5.416 1.00 75.12 419 GLY A N 1
ATOM 3493 C CA . GLY A 1 419 ? -12.578 -14.107 6.072 1.00 75.12 419 GLY A CA 1
ATOM 3494 C C . GLY A 1 419 ? -11.416 -14.917 5.477 1.00 75.12 419 GLY A C 1
ATOM 3495 O O . GLY A 1 419 ? -11.108 -15.966 6.026 1.00 75.12 419 GLY A O 1
ATOM 3496 N N . LEU A 1 420 ? -10.741 -14.437 4.423 1.00 77.69 420 LEU A N 1
ATOM 3497 C CA . LEU A 1 420 ? -9.591 -15.114 3.805 1.00 77.69 420 LEU A CA 1
ATOM 3498 C C . LEU A 1 420 ? -8.342 -15.055 4.690 1.00 77.69 420 LEU A C 1
ATOM 3500 O O . LEU A 1 420 ? -7.637 -16.046 4.853 1.00 77.69 420 LEU A O 1
ATOM 3504 N N . TYR A 1 421 ? -8.055 -13.883 5.258 1.00 86.06 421 TYR A N 1
ATOM 3505 C CA . TYR A 1 421 ? -6.946 -13.689 6.191 1.00 86.06 421 TYR A CA 1
ATOM 3506 C C . TYR A 1 421 ? -7.218 -12.535 7.159 1.00 86.06 421 TYR A C 1
ATOM 3508 O O . TYR A 1 421 ? -8.059 -11.665 6.910 1.00 86.06 421 TYR A O 1
ATOM 3516 N N . ASN A 1 422 ? -6.486 -12.535 8.275 1.00 90.50 422 ASN A N 1
ATOM 3517 C CA . ASN A 1 422 ? -6.611 -11.546 9.343 1.00 90.50 422 ASN A CA 1
ATOM 3518 C C . ASN A 1 422 ? -5.525 -10.475 9.216 1.00 90.50 422 ASN A C 1
ATOM 3520 O O . ASN A 1 422 ? -4.350 -10.803 9.052 1.00 90.50 422 ASN A O 1
ATOM 3524 N N . PHE A 1 423 ? -5.903 -9.207 9.371 1.00 92.06 423 PHE A N 1
ATOM 3525 C CA . PHE A 1 423 ? -4.956 -8.098 9.459 1.00 92.06 423 PHE A CA 1
ATOM 3526 C C . PHE A 1 423 ? -4.289 -8.107 10.838 1.00 92.06 423 PHE A C 1
ATOM 3528 O O . PHE A 1 423 ? -4.855 -7.627 11.823 1.00 92.06 423 PHE A O 1
ATOM 3535 N N . ASN A 1 424 ? -3.105 -8.709 10.924 1.00 93.19 424 ASN A N 1
ATOM 3536 C CA . ASN A 1 424 ? -2.357 -8.875 12.166 1.00 93.19 424 ASN A CA 1
ATOM 3537 C C . ASN A 1 424 ? -0.839 -8.871 11.925 1.00 93.19 424 ASN A C 1
ATOM 3539 O O . ASN A 1 424 ? -0.364 -8.849 10.789 1.00 93.19 424 ASN A O 1
ATOM 3543 N N . CYS A 1 425 ? -0.051 -8.936 12.999 1.00 91.06 425 CYS A N 1
ATOM 3544 C CA . CYS A 1 425 ? 1.410 -8.963 12.877 1.00 91.06 425 CYS A CA 1
ATOM 3545 C C . CYS A 1 425 ? 1.937 -10.197 12.118 1.00 91.06 425 CYS A C 1
ATOM 3547 O O . CYS A 1 425 ? 2.989 -10.111 11.492 1.00 91.06 425 CYS A O 1
ATOM 3549 N N . LYS A 1 426 ? 1.205 -11.324 12.100 1.00 93.25 426 LYS A N 1
ATOM 3550 C CA . LYS A 1 426 ? 1.585 -12.502 11.297 1.00 93.25 426 LYS A CA 1
ATOM 3551 C C . LYS A 1 426 ? 1.497 -12.210 9.796 1.00 93.25 426 LYS A C 1
ATOM 3553 O O . LYS A 1 426 ? 2.361 -12.652 9.042 1.00 93.25 426 LYS A O 1
ATOM 3558 N N . HIS A 1 427 ? 0.504 -11.429 9.367 1.00 92.56 427 HIS A N 1
ATOM 3559 C CA . HIS A 1 427 ? 0.388 -10.994 7.977 1.00 92.56 427 HIS A CA 1
ATOM 3560 C C . HIS A 1 427 ? 1.562 -10.097 7.559 1.00 92.56 427 HIS A C 1
ATOM 3562 O O . HIS A 1 427 ? 2.073 -10.260 6.457 1.00 92.56 427 HIS A O 1
ATOM 3568 N N . ILE A 1 428 ? 2.077 -9.241 8.455 1.00 93.62 428 ILE A N 1
ATOM 3569 C CA . ILE A 1 428 ? 3.298 -8.450 8.196 1.00 93.62 428 ILE A CA 1
ATOM 3570 C C . ILE A 1 428 ? 4.479 -9.373 7.875 1.00 93.62 428 ILE A C 1
ATOM 3572 O O . ILE A 1 428 ? 5.140 -9.185 6.856 1.00 93.62 428 ILE A O 1
ATOM 3576 N N . CYS A 1 429 ? 4.720 -10.394 8.706 1.00 93.00 429 CYS A N 1
ATOM 3577 C CA . CYS A 1 429 ? 5.796 -11.359 8.470 1.00 93.00 429 CYS A CA 1
ATOM 3578 C C . CYS A 1 429 ? 5.620 -12.100 7.136 1.00 93.00 429 CYS A C 1
ATOM 3580 O O . CYS A 1 429 ? 6.591 -12.295 6.412 1.00 93.00 429 CYS A O 1
ATOM 3582 N N . SER A 1 430 ? 4.382 -12.465 6.787 1.00 94.62 430 SER A N 1
ATOM 3583 C CA . SER A 1 430 ? 4.066 -13.094 5.501 1.00 94.62 430 SER A CA 1
ATOM 3584 C C . SER A 1 430 ? 4.365 -12.168 4.316 1.00 94.62 430 SER A C 1
ATOM 3586 O O . SER A 1 430 ? 5.029 -12.600 3.377 1.00 94.62 430 SER A O 1
ATOM 3588 N N . CYS A 1 431 ? 3.966 -10.891 4.370 1.00 94.25 431 CYS A N 1
ATOM 3589 C CA . CYS A 1 431 ? 4.294 -9.909 3.334 1.00 94.25 431 CYS A CA 1
ATOM 3590 C C . CYS A 1 431 ? 5.808 -9.729 3.174 1.00 94.25 431 CYS A C 1
ATOM 3592 O O . CYS A 1 431 ? 6.297 -9.708 2.048 1.00 94.25 431 CYS A O 1
ATOM 3594 N N . ILE A 1 432 ? 6.551 -9.632 4.282 1.00 92.25 432 ILE A N 1
ATOM 3595 C CA . ILE A 1 432 ? 8.017 -9.525 4.251 1.00 92.25 432 ILE A CA 1
ATOM 3596 C C . ILE A 1 432 ? 8.624 -10.768 3.596 1.00 92.25 432 ILE A C 1
ATOM 3598 O O . ILE A 1 432 ? 9.457 -10.619 2.710 1.00 92.25 432 ILE A O 1
ATOM 3602 N N . GLY A 1 433 ? 8.171 -11.968 3.974 1.00 93.50 433 GLY A N 1
ATOM 3603 C CA . GLY A 1 433 ? 8.621 -13.224 3.369 1.00 93.50 433 GLY A CA 1
ATOM 3604 C C . GLY A 1 433 ? 8.368 -13.277 1.862 1.00 93.50 433 GLY A C 1
ATOM 3605 O O . GLY A 1 433 ? 9.261 -13.621 1.101 1.00 93.50 433 GLY A O 1
ATOM 3606 N N . ILE A 1 434 ? 7.183 -12.858 1.408 1.00 94.62 434 ILE A N 1
ATOM 3607 C CA . ILE A 1 434 ? 6.858 -12.781 -0.024 1.00 94.62 434 ILE A CA 1
ATOM 3608 C C . ILE A 1 434 ? 7.819 -11.825 -0.743 1.00 94.62 434 ILE A C 1
ATOM 3610 O O . ILE A 1 434 ? 8.409 -12.196 -1.757 1.00 94.62 434 ILE A O 1
ATOM 3614 N N . ILE A 1 435 ? 8.005 -10.611 -0.213 1.00 93.44 435 ILE A N 1
ATOM 3615 C CA . ILE A 1 435 ? 8.890 -9.607 -0.816 1.00 93.44 435 ILE A CA 1
ATOM 3616 C C . ILE A 1 435 ? 10.321 -10.147 -0.914 1.00 93.44 435 ILE A C 1
ATOM 3618 O O . ILE A 1 435 ? 10.920 -10.081 -1.985 1.00 93.44 435 ILE A O 1
ATOM 3622 N N . THR A 1 436 ? 10.867 -10.718 0.164 1.00 91.31 436 THR A N 1
ATOM 3623 C CA . THR A 1 436 ? 12.245 -11.226 0.176 1.00 91.31 436 THR A CA 1
ATOM 3624 C C . THR A 1 436 ? 12.428 -12.428 -0.744 1.00 91.31 436 THR A C 1
ATOM 3626 O O . THR A 1 436 ? 13.395 -12.455 -1.500 1.00 91.31 436 THR A O 1
ATOM 3629 N N . THR A 1 437 ? 11.502 -13.392 -0.752 1.00 93.69 437 THR A N 1
ATOM 3630 C CA . THR A 1 437 ? 11.586 -14.569 -1.627 1.00 93.69 437 THR A CA 1
ATOM 3631 C C . THR A 1 437 ? 11.581 -14.173 -3.102 1.00 93.69 437 THR A C 1
ATOM 3633 O O . THR A 1 437 ? 12.469 -14.594 -3.844 1.00 93.69 437 THR A O 1
ATOM 3636 N N . TYR A 1 438 ? 10.644 -13.322 -3.537 1.00 89.38 438 TYR A N 1
ATOM 3637 C CA . TYR A 1 438 ? 10.608 -12.873 -4.934 1.00 89.38 438 TYR A CA 1
ATOM 3638 C C . TYR A 1 438 ? 11.824 -12.020 -5.306 1.00 89.38 438 TYR A C 1
ATOM 3640 O O . TYR A 1 438 ? 12.343 -12.155 -6.415 1.00 89.38 438 TYR A O 1
ATOM 3648 N N . MET A 1 439 ? 12.321 -11.197 -4.381 1.00 87.19 439 MET A N 1
ATOM 3649 C CA . MET A 1 439 ? 13.559 -10.444 -4.581 1.00 87.19 439 MET A CA 1
ATOM 3650 C C . MET A 1 439 ? 14.762 -11.360 -4.810 1.00 87.19 439 MET A C 1
ATOM 3652 O O . MET A 1 439 ? 15.491 -11.173 -5.782 1.00 87.19 439 MET A O 1
ATOM 3656 N N . VAL A 1 440 ? 14.945 -12.382 -3.970 1.00 87.12 440 VAL A N 1
ATOM 3657 C CA . VAL A 1 440 ? 16.040 -13.354 -4.116 1.00 87.12 440 VAL A CA 1
ATOM 3658 C C . VAL A 1 440 ? 15.947 -14.086 -5.455 1.00 87.12 440 VAL A C 1
ATOM 3660 O O . VAL A 1 440 ? 16.947 -14.172 -6.165 1.00 87.12 440 VAL A O 1
ATOM 3663 N N . ILE A 1 441 ? 14.753 -14.548 -5.840 1.00 87.94 441 ILE A N 1
ATOM 3664 C CA . ILE A 1 441 ? 14.529 -15.231 -7.125 1.00 87.94 441 ILE A CA 1
ATOM 3665 C C . ILE A 1 441 ? 14.928 -14.331 -8.304 1.00 87.94 441 ILE A C 1
ATOM 3667 O O . ILE A 1 441 ? 15.610 -14.778 -9.230 1.00 87.94 441 ILE A O 1
ATOM 3671 N N . MET A 1 442 ? 14.531 -13.056 -8.283 1.00 82.31 442 MET A N 1
ATOM 3672 C CA . MET A 1 442 ? 14.870 -12.124 -9.360 1.00 82.31 442 MET A CA 1
ATOM 3673 C C . MET A 1 442 ? 16.370 -11.822 -9.427 1.00 82.31 442 MET A C 1
ATOM 3675 O O . MET A 1 442 ? 16.930 -11.814 -10.525 1.00 82.31 442 MET A O 1
ATOM 3679 N N . ILE A 1 443 ? 17.032 -11.636 -8.282 1.00 81.19 443 ILE A N 1
ATOM 3680 C CA . ILE A 1 443 ? 18.483 -11.397 -8.218 1.00 81.19 443 ILE A CA 1
ATOM 3681 C C . ILE A 1 443 ? 19.257 -12.612 -8.749 1.00 81.19 443 ILE A C 1
ATOM 3683 O O . ILE A 1 443 ? 20.130 -12.458 -9.602 1.00 81.19 443 ILE A O 1
ATOM 3687 N N . GLN A 1 444 ? 18.905 -13.828 -8.319 1.00 80.94 444 GLN A N 1
ATOM 3688 C CA . GLN A 1 444 ? 19.546 -15.064 -8.789 1.00 80.94 444 GLN A CA 1
ATOM 3689 C C . GLN A 1 444 ? 19.418 -15.234 -10.309 1.00 80.94 444 GLN A C 1
ATOM 3691 O O . GLN A 1 444 ? 20.383 -15.596 -10.987 1.00 80.94 444 GLN A O 1
ATOM 3696 N N . LYS A 1 445 ? 18.240 -14.926 -10.870 1.00 77.81 445 LYS A N 1
ATOM 3697 C CA . LYS A 1 445 ? 18.021 -14.958 -12.321 1.00 77.81 445 LYS A CA 1
ATOM 3698 C C . LYS A 1 445 ? 18.926 -13.961 -13.054 1.00 77.81 445 LYS A C 1
ATOM 3700 O O . LYS A 1 445 ?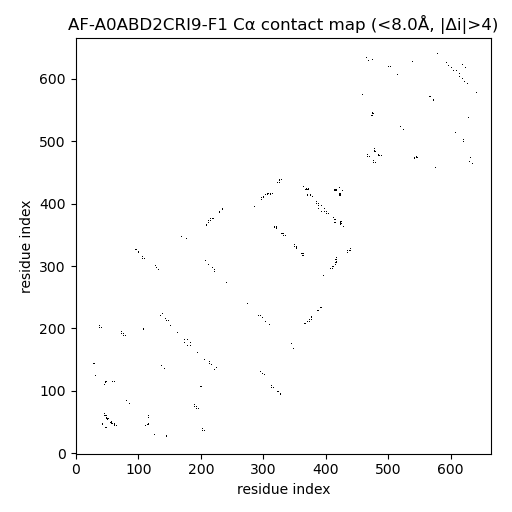 19.496 -14.317 -14.086 1.00 77.81 445 LYS A O 1
ATOM 3705 N N . ILE A 1 446 ? 19.088 -12.748 -12.518 1.00 68.62 446 ILE A N 1
ATOM 3706 C CA . ILE A 1 446 ? 19.989 -11.735 -13.084 1.00 68.62 446 ILE A CA 1
ATOM 3707 C C . ILE A 1 446 ? 21.436 -12.228 -13.056 1.00 68.62 446 ILE A C 1
ATOM 3709 O O . ILE A 1 446 ? 22.077 -12.247 -14.103 1.00 68.62 446 ILE A O 1
ATOM 3713 N N . GLN A 1 447 ? 21.939 -12.691 -11.912 1.00 65.69 447 GLN A N 1
ATOM 3714 C CA . GLN A 1 447 ? 23.324 -13.159 -11.787 1.00 65.69 447 GLN A CA 1
ATOM 3715 C C . GLN A 1 447 ? 23.644 -14.308 -12.753 1.00 65.69 447 GLN A C 1
ATOM 3717 O O . GLN A 1 447 ? 24.691 -14.299 -13.399 1.00 65.69 447 GLN A O 1
ATOM 3722 N N . ASN A 1 448 ? 22.716 -15.253 -12.929 1.00 60.31 448 ASN A N 1
ATOM 3723 C CA . ASN A 1 448 ? 22.871 -16.339 -13.898 1.00 60.31 448 ASN A CA 1
ATOM 3724 C C . ASN A 1 448 ? 22.896 -15.828 -15.348 1.00 60.31 448 ASN A C 1
ATOM 3726 O O . ASN A 1 448 ? 23.716 -16.285 -16.144 1.00 60.31 448 ASN A O 1
ATOM 3730 N N . SER A 1 449 ? 22.061 -14.839 -15.686 1.00 55.03 449 SER A N 1
ATOM 3731 C CA . SER A 1 449 ? 22.110 -14.194 -17.005 1.00 55.03 449 SER A CA 1
ATOM 3732 C C . SER A 1 449 ? 23.407 -13.402 -17.221 1.00 55.03 449 SER A C 1
ATOM 3734 O O . SER A 1 449 ? 24.026 -13.527 -18.273 1.00 55.03 449 SER A O 1
ATOM 3736 N N . PHE A 1 450 ? 23.902 -12.669 -16.218 1.00 48.06 450 PHE A N 1
ATOM 3737 C CA . PHE A 1 450 ? 25.175 -11.948 -16.301 1.00 48.06 450 PHE A CA 1
ATOM 3738 C C . PHE A 1 450 ? 26.371 -12.891 -16.423 1.00 48.06 450 PHE A C 1
ATOM 3740 O O . PHE A 1 450 ? 27.301 -12.593 -17.168 1.00 48.06 450 PHE A O 1
ATOM 3747 N N . LYS A 1 451 ? 26.342 -14.054 -15.764 1.00 44.00 451 LYS A N 1
ATOM 3748 C CA . LYS A 1 451 ? 27.367 -15.093 -15.932 1.00 44.00 451 LYS A CA 1
ATOM 3749 C C . LYS A 1 451 ? 27.386 -15.630 -17.368 1.00 44.00 451 LYS A C 1
ATOM 3751 O O . LYS A 1 451 ? 28.463 -15.766 -17.936 1.00 44.00 451 LYS A O 1
ATOM 3756 N N . MET A 1 452 ? 26.214 -15.802 -17.985 1.00 38.47 452 MET A N 1
ATOM 3757 C CA . MET A 1 452 ? 26.076 -16.133 -19.410 1.00 38.47 452 MET A CA 1
ATOM 3758 C C . MET A 1 452 ? 26.600 -15.013 -20.336 1.00 38.47 452 MET A C 1
ATOM 3760 O O . MET A 1 452 ? 27.127 -15.302 -21.405 1.00 38.47 452 MET A O 1
ATOM 3764 N N . PHE A 1 453 ? 26.519 -13.739 -19.925 1.00 41.12 453 PHE A N 1
ATOM 3765 C CA . PHE A 1 453 ? 27.087 -12.603 -20.670 1.00 41.12 453 PHE A CA 1
ATOM 3766 C C . PHE A 1 453 ? 28.593 -12.378 -20.437 1.00 41.12 453 PHE A C 1
ATOM 3768 O O . PHE A 1 453 ? 29.249 -11.803 -21.309 1.00 41.12 453 PHE A O 1
ATOM 3775 N N . ARG A 1 454 ? 29.148 -12.815 -19.297 1.00 39.16 454 ARG A N 1
ATOM 3776 C CA . ARG A 1 454 ? 30.569 -12.650 -18.937 1.00 39.16 454 ARG A CA 1
ATOM 3777 C C . ARG A 1 454 ? 31.476 -13.694 -19.594 1.00 39.16 454 ARG A C 1
ATOM 3779 O O . ARG A 1 454 ? 32.639 -13.397 -19.830 1.00 39.16 454 ARG A O 1
ATOM 3786 N N . SER A 1 455 ? 30.948 -14.858 -19.966 1.00 41.88 455 SER A N 1
ATOM 3787 C CA . SER A 1 455 ? 31.646 -15.849 -20.795 1.00 41.88 455 SER A CA 1
ATOM 3788 C C . SER A 1 455 ? 31.142 -15.802 -22.241 1.00 41.88 455 SER A C 1
ATOM 3790 O O . SER A 1 455 ? 30.526 -16.749 -22.733 1.00 41.88 455 SER A O 1
ATOM 3792 N N . LYS A 1 456 ? 31.356 -14.686 -22.945 1.00 51.62 456 LYS A N 1
ATOM 3793 C CA . LYS A 1 456 ? 31.231 -14.710 -24.407 1.00 51.62 456 LYS A CA 1
ATOM 3794 C C . LYS A 1 456 ? 32.501 -15.325 -24.977 1.00 51.62 456 LYS A C 1
ATOM 3796 O O . LYS A 1 456 ? 33.480 -14.616 -25.173 1.00 51.62 456 LYS A O 1
ATOM 3801 N N . GLU A 1 457 ? 32.466 -16.621 -25.278 1.00 58.88 457 GLU A N 1
ATOM 3802 C CA . GLU A 1 457 ? 33.420 -17.213 -26.219 1.00 58.88 457 GLU A CA 1
ATOM 3803 C C . GLU A 1 457 ? 33.436 -16.354 -27.495 1.00 58.88 457 GLU A C 1
ATOM 3805 O O . GLU A 1 457 ? 32.373 -15.941 -27.979 1.00 58.88 457 GLU A O 1
ATOM 3810 N N . LEU A 1 458 ? 34.621 -16.082 -28.054 1.00 59.97 458 LEU A N 1
ATOM 3811 C CA . LEU A 1 458 ? 34.830 -15.289 -29.276 1.00 59.97 458 LEU A CA 1
ATOM 3812 C C . LEU A 1 458 ? 33.788 -15.596 -30.366 1.00 59.97 458 LEU A C 1
ATOM 3814 O O . LEU A 1 458 ? 33.276 -14.684 -31.017 1.00 59.97 458 LEU A O 1
ATOM 3818 N N . GLN A 1 459 ? 33.396 -16.866 -30.496 1.00 61.72 459 GLN A N 1
ATOM 3819 C CA . GLN A 1 459 ? 32.366 -17.339 -31.419 1.00 61.72 459 GLN A CA 1
ATOM 3820 C C . GLN A 1 459 ? 31.047 -16.558 -31.328 1.00 61.72 459 GLN A C 1
ATOM 3822 O O . GLN A 1 459 ? 30.477 -16.207 -32.357 1.00 61.72 459 GLN A O 1
ATOM 3827 N N . GLN A 1 460 ? 30.557 -16.238 -30.127 1.00 63.69 460 GLN A N 1
ATOM 3828 C CA . GLN A 1 460 ? 29.299 -15.505 -29.957 1.00 63.69 460 GLN A CA 1
ATOM 3829 C C . GLN A 1 460 ? 29.432 -14.011 -30.276 1.00 63.69 460 GLN A C 1
ATOM 3831 O O . GLN A 1 460 ? 28.452 -13.390 -30.686 1.00 63.69 460 GLN A O 1
ATOM 3836 N N . SER A 1 461 ? 30.633 -13.436 -30.138 1.00 65.19 461 SER A N 1
ATOM 3837 C CA . SER A 1 461 ? 30.887 -12.032 -30.490 1.00 65.19 461 SER A CA 1
ATOM 3838 C C . SER A 1 461 ? 30.855 -11.801 -32.004 1.00 65.19 461 SER A C 1
ATOM 3840 O O . SER A 1 461 ? 30.313 -10.805 -32.468 1.00 65.19 461 SER A O 1
ATOM 3842 N N . VAL A 1 462 ? 31.342 -12.765 -32.789 1.00 69.75 462 VAL A N 1
ATOM 3843 C CA . VAL A 1 462 ? 31.420 -12.657 -34.252 1.00 69.75 462 VAL A CA 1
ATOM 3844 C C . VAL A 1 462 ? 30.076 -12.986 -34.923 1.00 69.75 462 VAL A C 1
ATOM 3846 O O . VAL A 1 462 ? 29.813 -12.522 -36.034 1.00 69.75 462 VAL A O 1
ATOM 3849 N N . ARG A 1 463 ? 29.184 -13.730 -34.246 1.00 68.75 463 ARG A N 1
ATOM 3850 C CA . ARG A 1 463 ? 27.902 -14.207 -34.802 1.00 68.75 463 ARG A CA 1
ATOM 3851 C C . ARG A 1 463 ? 27.127 -13.135 -35.578 1.00 68.75 463 ARG A C 1
ATOM 3853 O O . ARG A 1 463 ? 26.912 -13.378 -36.759 1.00 68.75 463 ARG A O 1
ATOM 3860 N N . PRO A 1 464 ? 26.766 -11.957 -35.025 1.00 72.44 464 PRO A N 1
ATOM 3861 C CA . PRO A 1 464 ? 25.951 -10.969 -35.746 1.00 72.44 464 PRO A CA 1
ATOM 3862 C C . PRO A 1 464 ? 26.556 -10.505 -37.079 1.00 72.44 464 PRO A C 1
ATOM 3864 O O . PRO A 1 464 ? 25.830 -10.274 -38.041 1.00 72.44 464 PRO A O 1
ATOM 3867 N N . LEU A 1 465 ? 27.887 -10.416 -37.157 1.00 74.44 465 LEU A N 1
ATOM 3868 C CA . LEU A 1 465 ? 28.603 -10.034 -38.375 1.00 74.44 465 LEU A CA 1
ATOM 3869 C C . LEU A 1 465 ? 28.509 -11.121 -39.448 1.00 74.44 465 LEU A C 1
ATOM 3871 O O . LEU A 1 465 ? 28.351 -10.833 -40.632 1.00 74.44 465 LEU A O 1
ATOM 3875 N N . ILE A 1 466 ? 28.582 -12.384 -39.030 1.00 72.12 466 ILE A N 1
ATOM 3876 C CA . ILE A 1 466 ? 28.399 -13.536 -39.914 1.00 72.12 466 ILE A CA 1
ATOM 3877 C C . ILE A 1 466 ? 26.956 -13.583 -40.425 1.00 72.12 466 ILE A C 1
ATOM 3879 O O . ILE A 1 466 ? 26.755 -13.822 -41.614 1.00 72.12 466 ILE A O 1
ATOM 3883 N N . ILE A 1 467 ? 25.962 -13.281 -39.575 1.00 73.44 467 ILE A N 1
ATOM 3884 C CA . ILE A 1 467 ? 24.556 -13.162 -40.004 1.00 73.44 467 ILE A CA 1
ATOM 3885 C C . ILE A 1 467 ? 24.419 -12.082 -41.084 1.00 73.44 467 ILE A C 1
ATOM 3887 O O . ILE A 1 467 ? 23.843 -12.346 -42.136 1.00 73.44 467 ILE A O 1
ATOM 3891 N N . ALA A 1 468 ? 24.989 -10.893 -40.865 1.00 72.88 468 ALA A N 1
ATOM 3892 C CA . ALA A 1 468 ? 24.924 -9.793 -41.828 1.00 72.88 468 ALA A CA 1
ATOM 3893 C C . ALA A 1 468 ? 25.551 -10.166 -43.186 1.00 72.88 468 ALA A C 1
ATOM 3895 O O . ALA A 1 468 ? 24.934 -9.965 -44.230 1.00 72.88 468 ALA A O 1
ATOM 3896 N N . ASN A 1 469 ? 26.729 -10.796 -43.181 1.00 74.94 469 ASN A N 1
ATOM 3897 C CA . ASN A 1 469 ? 27.372 -11.291 -44.405 1.00 74.94 469 ASN A CA 1
ATOM 3898 C C . ASN A 1 469 ? 26.582 -12.420 -45.089 1.00 74.94 469 ASN A C 1
ATOM 3900 O O . ASN A 1 469 ? 26.601 -12.550 -46.313 1.00 74.94 469 ASN A O 1
ATOM 3904 N N . SER A 1 470 ? 25.869 -13.237 -44.310 1.00 72.62 470 SER A N 1
ATOM 3905 C CA . SER A 1 470 ? 24.998 -14.290 -44.833 1.00 72.62 470 SER A CA 1
ATOM 3906 C C . SER A 1 470 ? 23.776 -13.717 -45.554 1.00 72.62 470 SER A C 1
ATOM 3908 O O . SER A 1 470 ? 23.422 -14.210 -46.622 1.00 72.62 470 SER A O 1
ATOM 3910 N N . ILE A 1 471 ? 23.147 -12.677 -44.997 1.00 73.94 471 ILE A N 1
ATOM 3911 C CA . ILE A 1 471 ? 21.991 -11.995 -45.606 1.00 73.94 471 ILE A CA 1
ATOM 3912 C C . ILE A 1 471 ? 22.380 -11.376 -46.952 1.00 73.94 471 ILE A C 1
ATOM 3914 O O . ILE A 1 471 ? 21.608 -11.418 -47.906 1.00 73.94 471 ILE A O 1
ATOM 3918 N N . VAL A 1 472 ? 23.599 -10.844 -47.040 1.00 73.44 472 VAL A N 1
ATOM 3919 C CA . VAL A 1 472 ? 24.072 -10.072 -48.196 1.00 73.44 472 VAL A CA 1
ATOM 3920 C C . VAL A 1 472 ? 24.883 -10.912 -49.195 1.00 73.44 472 VAL A C 1
ATOM 3922 O O . VAL A 1 472 ? 25.497 -10.407 -50.132 1.00 73.44 472 VAL A O 1
ATOM 3925 N N . CYS A 1 473 ? 24.816 -12.237 -49.047 1.00 69.44 473 CYS A N 1
ATOM 3926 C CA . CYS A 1 473 ? 25.323 -13.215 -50.012 1.00 69.44 473 CYS A CA 1
ATOM 3927 C C . CYS A 1 473 ? 26.844 -13.155 -50.269 1.00 69.44 473 CYS A C 1
ATOM 3929 O O . CYS A 1 473 ? 27.313 -13.686 -51.273 1.00 69.44 473 CYS A O 1
ATOM 3931 N N . THR A 1 474 ? 27.649 -12.607 -49.350 1.00 67.38 474 THR A N 1
ATOM 3932 C CA . THR A 1 474 ? 29.119 -12.489 -49.503 1.00 67.38 474 THR A CA 1
ATOM 3933 C C . THR A 1 474 ? 29.890 -13.783 -49.180 1.00 67.38 474 THR A C 1
ATOM 3935 O O . THR A 1 474 ? 31.121 -13.799 -49.166 1.00 67.38 474 THR A O 1
ATOM 3938 N N . GLY A 1 475 ? 29.190 -14.909 -48.975 1.00 59.59 475 GLY A N 1
ATOM 3939 C CA . GLY A 1 475 ? 29.791 -16.252 -48.945 1.00 59.59 475 GLY A CA 1
ATOM 3940 C C . GLY A 1 475 ? 30.140 -16.832 -47.565 1.00 59.59 475 GLY A C 1
ATOM 3941 O O . GLY A 1 475 ? 30.865 -17.823 -47.500 1.00 59.59 475 GLY A O 1
ATOM 3942 N N . LEU A 1 476 ? 29.615 -16.273 -46.468 1.00 55.84 476 LEU A N 1
ATOM 3943 C CA . LEU A 1 476 ? 29.869 -16.717 -45.078 1.00 55.84 476 LEU A CA 1
ATOM 3944 C C . LEU A 1 476 ? 28.739 -17.567 -44.452 1.00 55.84 476 LEU A C 1
ATOM 3946 O O . LEU A 1 476 ? 28.661 -17.717 -43.236 1.00 55.84 476 LEU A O 1
ATOM 3950 N N . LEU A 1 477 ? 27.869 -18.155 -45.275 1.00 52.72 477 LEU A N 1
ATOM 3951 C CA . LEU A 1 477 ? 26.673 -18.891 -44.832 1.00 52.72 477 LEU A CA 1
ATOM 3952 C C . LEU A 1 477 ? 26.993 -20.211 -44.088 1.00 52.72 477 LEU A C 1
ATOM 3954 O O . LEU A 1 477 ? 26.187 -20.699 -43.301 1.00 52.72 477 LEU A O 1
ATOM 3958 N N . GLU A 1 478 ? 28.191 -20.775 -44.295 1.00 52.78 478 GLU A N 1
ATOM 3959 C CA . GLU A 1 478 ? 28.620 -22.082 -43.756 1.00 52.78 478 GLU A CA 1
ATOM 3960 C C . GLU A 1 478 ? 28.751 -22.146 -42.219 1.00 52.78 478 GLU A C 1
ATOM 3962 O O . GLU A 1 478 ? 28.968 -23.228 -41.684 1.00 52.78 478 GLU A O 1
ATOM 3967 N N . TYR A 1 479 ? 28.628 -21.029 -41.498 1.00 52.00 479 TYR A N 1
ATOM 3968 C CA . TYR A 1 479 ? 28.860 -20.975 -40.046 1.00 52.00 479 TYR A CA 1
ATOM 3969 C C . TYR A 1 479 ? 27.574 -21.020 -39.198 1.00 52.00 479 TYR A C 1
ATOM 3971 O O . TYR A 1 479 ? 27.642 -21.137 -37.978 1.00 52.00 479 TYR A O 1
ATOM 3979 N N . PHE A 1 480 ? 26.390 -20.943 -39.816 1.00 47.25 480 PHE A N 1
ATOM 3980 C CA . PHE A 1 480 ? 25.112 -21.003 -39.088 1.00 47.25 480 PHE A CA 1
ATOM 3981 C C . PHE A 1 480 ? 24.697 -22.422 -38.684 1.00 47.25 480 PHE A C 1
ATOM 3983 O O . PHE A 1 480 ? 23.860 -22.592 -37.801 1.00 47.25 480 PHE A O 1
ATOM 3990 N N . ILE A 1 481 ? 25.244 -23.436 -39.357 1.00 46.91 481 ILE A N 1
ATOM 3991 C CA . ILE A 1 481 ? 24.786 -24.819 -39.261 1.00 46.91 481 ILE A CA 1
ATOM 3992 C C . ILE A 1 481 ? 26.003 -25.674 -38.924 1.00 46.91 481 ILE A C 1
ATOM 3994 O O . ILE A 1 481 ? 26.939 -25.763 -39.715 1.00 46.91 481 ILE A O 1
ATOM 3998 N N . GLU A 1 482 ? 25.978 -26.338 -37.768 1.00 46.75 482 GLU A N 1
ATOM 3999 C CA . GLU A 1 482 ? 27.025 -27.262 -37.291 1.00 46.75 482 GLU A CA 1
ATOM 4000 C C . GLU A 1 482 ? 27.346 -28.393 -38.294 1.00 46.75 482 GLU A C 1
ATOM 4002 O O . GLU A 1 482 ? 28.357 -29.084 -38.173 1.00 46.75 482 GLU A O 1
ATOM 4007 N N . ARG A 1 483 ? 26.513 -28.556 -39.333 1.00 48.94 483 ARG A N 1
ATOM 4008 C CA . ARG A 1 483 ? 26.764 -29.386 -40.511 1.00 48.94 483 ARG A CA 1
ATOM 4009 C C . ARG A 1 483 ? 26.749 -28.531 -41.788 1.00 48.94 483 ARG A C 1
ATOM 4011 O O . ARG A 1 483 ? 25.703 -27.982 -42.136 1.00 48.94 483 ARG A O 1
ATOM 4018 N N . PRO A 1 484 ? 27.861 -28.442 -42.540 1.00 52.03 484 PRO A N 1
ATOM 4019 C CA . PRO A 1 484 ? 27.919 -27.629 -43.747 1.00 52.03 484 PRO A CA 1
ATOM 4020 C C . PRO A 1 484 ? 27.166 -28.322 -44.886 1.00 52.03 484 PRO A C 1
ATOM 4022 O O . PRO A 1 484 ? 27.715 -29.185 -45.572 1.00 52.03 484 PRO A O 1
ATOM 4025 N N . ILE A 1 485 ? 25.920 -27.926 -45.146 1.00 56.78 485 ILE A N 1
ATOM 4026 C CA . ILE A 1 485 ? 25.230 -28.322 -46.380 1.00 56.78 485 ILE A CA 1
ATOM 4027 C C . ILE A 1 485 ? 25.701 -27.377 -47.495 1.00 56.78 485 ILE A C 1
ATOM 4029 O O . ILE A 1 485 ? 25.024 -26.419 -47.866 1.00 56.78 485 ILE A O 1
ATOM 4033 N N . ARG A 1 486 ? 26.920 -27.627 -47.997 1.00 58.78 486 ARG A N 1
ATOM 4034 C CA . ARG A 1 486 ? 27.630 -26.808 -49.007 1.00 58.78 486 ARG A CA 1
ATOM 4035 C C . ARG A 1 486 ? 26.787 -26.501 -50.250 1.00 58.78 486 ARG A C 1
ATOM 4037 O O . ARG A 1 486 ? 26.981 -25.475 -50.893 1.00 58.78 486 ARG A O 1
ATOM 4044 N N . THR A 1 487 ? 25.857 -27.390 -50.582 1.00 62.72 487 THR A N 1
ATOM 4045 C CA . THR A 1 487 ? 24.979 -27.284 -51.748 1.00 62.72 487 THR A CA 1
ATOM 4046 C C . THR A 1 487 ? 23.919 -26.195 -51.586 1.00 62.72 487 THR A C 1
ATOM 4048 O O . THR A 1 487 ? 23.699 -25.444 -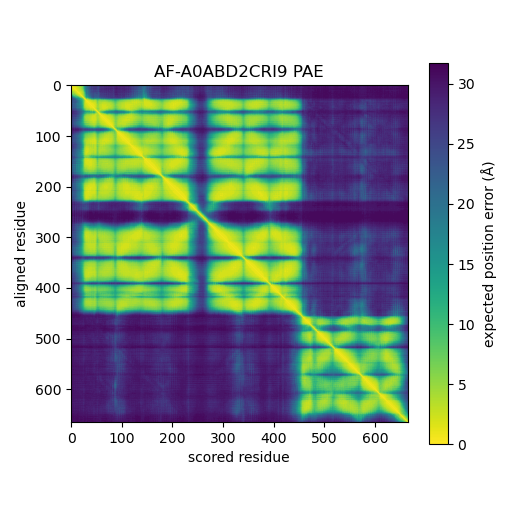52.528 1.00 62.72 487 THR A O 1
ATOM 4051 N N . ILE A 1 488 ? 23.323 -26.024 -50.400 1.00 66.19 488 ILE A N 1
ATOM 4052 C CA . ILE A 1 488 ? 22.245 -25.041 -50.176 1.00 66.19 488 ILE A CA 1
ATOM 4053 C C . ILE A 1 488 ? 22.781 -23.610 -50.256 1.00 66.19 488 ILE A C 1
ATOM 4055 O O . ILE A 1 488 ? 22.177 -22.768 -50.912 1.00 66.19 488 ILE A O 1
ATOM 4059 N N . GLY A 1 489 ? 23.940 -23.334 -49.648 1.00 68.06 489 GLY A N 1
ATOM 4060 C CA . GLY A 1 489 ? 24.560 -22.006 -49.721 1.00 68.06 489 GLY A CA 1
ATOM 4061 C C . GLY A 1 489 ? 24.986 -21.626 -51.143 1.00 68.06 489 GLY A C 1
ATOM 4062 O O . GLY A 1 489 ? 24.829 -20.479 -51.550 1.00 68.06 489 GLY A O 1
ATOM 4063 N N . PHE A 1 490 ? 25.477 -22.594 -51.923 1.00 70.94 490 PHE A N 1
ATOM 4064 C CA . PHE A 1 490 ? 25.846 -22.376 -53.323 1.00 70.94 490 PHE A CA 1
ATOM 4065 C C . PHE A 1 490 ? 24.619 -22.118 -54.207 1.00 70.94 490 PHE A C 1
ATOM 4067 O O . PHE A 1 490 ? 24.618 -21.176 -54.995 1.00 70.94 490 PHE A O 1
ATOM 4074 N N . VAL A 1 491 ? 23.550 -22.899 -54.018 1.00 75.31 491 VAL A N 1
ATOM 4075 C CA . VAL A 1 491 ? 22.262 -22.689 -54.696 1.00 75.31 491 VAL A CA 1
ATOM 4076 C C . VAL A 1 491 ? 21.670 -21.329 -54.323 1.00 75.31 491 VAL A C 1
ATOM 4078 O O . VAL A 1 491 ? 21.238 -20.605 -55.209 1.00 75.31 491 VAL A O 1
ATOM 4081 N N . TYR A 1 492 ? 21.723 -20.933 -53.048 1.00 77.56 492 TYR A N 1
ATOM 4082 C CA . TYR A 1 492 ? 21.248 -19.627 -52.582 1.00 77.56 492 TYR A CA 1
ATOM 4083 C C . TYR A 1 492 ? 21.962 -18.462 -53.283 1.00 77.56 492 TYR A C 1
ATOM 4085 O O . TYR A 1 492 ? 21.299 -17.572 -53.811 1.00 77.56 492 TYR A O 1
ATOM 4093 N N . ILE A 1 493 ? 23.297 -18.498 -53.366 1.00 77.06 493 ILE A N 1
ATOM 4094 C CA . ILE A 1 493 ? 24.084 -17.454 -54.044 1.00 77.06 493 ILE A CA 1
ATOM 4095 C C . ILE A 1 493 ? 23.776 -17.419 -55.546 1.00 77.06 493 ILE A C 1
ATOM 4097 O O . ILE A 1 493 ? 23.596 -16.338 -56.099 1.00 77.06 493 ILE A O 1
ATOM 4101 N N . ILE A 1 494 ? 23.677 -18.576 -56.211 1.00 80.00 494 ILE A N 1
ATOM 4102 C CA . ILE A 1 494 ? 23.360 -18.640 -57.646 1.00 80.00 494 ILE A CA 1
ATOM 4103 C C . ILE A 1 494 ? 21.949 -18.121 -57.923 1.00 80.00 494 ILE A C 1
ATOM 4105 O O . ILE A 1 494 ? 21.779 -17.284 -58.805 1.00 80.00 494 ILE A O 1
ATOM 4109 N N . CYS A 1 495 ? 20.947 -18.568 -57.164 1.00 81.12 495 CYS A N 1
ATOM 4110 C CA . CYS A 1 495 ? 19.573 -18.096 -57.318 1.00 81.12 495 CYS A CA 1
ATOM 4111 C C . CYS A 1 495 ? 19.474 -16.584 -57.107 1.00 81.12 495 CYS A C 1
ATOM 4113 O O . CYS A 1 495 ? 18.766 -15.916 -57.855 1.00 81.12 495 CYS A O 1
ATOM 4115 N N . PHE A 1 496 ? 20.211 -16.044 -56.133 1.00 79.50 496 PHE A N 1
ATOM 4116 C CA . PHE A 1 496 ? 20.229 -14.613 -55.857 1.00 79.50 496 PHE A CA 1
ATOM 4117 C C . PHE A 1 496 ? 20.977 -13.811 -56.936 1.00 79.50 496 PHE A C 1
ATOM 4119 O O . PHE A 1 496 ? 20.528 -12.744 -57.340 1.00 79.50 496 PHE A O 1
ATOM 4126 N N . LEU A 1 497 ? 22.088 -14.331 -57.468 1.00 81.06 497 LEU A N 1
ATOM 4127 C CA . LEU A 1 497 ? 22.781 -13.720 -58.607 1.00 81.06 497 LEU A CA 1
ATOM 4128 C C . LEU A 1 497 ? 21.893 -13.708 -59.859 1.00 81.06 497 LEU A C 1
ATOM 4130 O O . LEU A 1 497 ? 21.831 -12.697 -60.556 1.00 81.06 497 LEU A O 1
ATOM 4134 N N . ILE A 1 498 ? 21.172 -14.799 -60.133 1.00 82.38 498 ILE A N 1
ATOM 4135 C CA . ILE A 1 498 ? 20.231 -14.886 -61.259 1.00 82.38 498 ILE A CA 1
ATOM 4136 C C . ILE A 1 498 ? 19.056 -13.918 -61.054 1.00 82.38 498 ILE A C 1
ATOM 4138 O O . ILE A 1 498 ? 18.701 -13.183 -61.975 1.00 82.38 498 ILE A O 1
ATOM 4142 N N . SER A 1 499 ? 18.468 -13.855 -59.856 1.00 80.25 499 SER A N 1
ATOM 4143 C CA . SER A 1 499 ? 17.366 -12.924 -59.583 1.00 80.25 499 SER A CA 1
ATOM 4144 C C . SER A 1 499 ? 17.818 -11.463 -59.664 1.00 80.25 499 SER A C 1
ATOM 4146 O O . SER A 1 499 ? 17.138 -10.642 -60.270 1.00 80.25 499 SER A O 1
ATOM 4148 N N . TYR A 1 500 ? 18.998 -11.132 -59.142 1.00 81.50 500 TYR A N 1
ATOM 4149 C CA . TYR A 1 500 ? 19.533 -9.774 -59.194 1.00 81.50 500 TYR A CA 1
ATOM 4150 C C . TYR A 1 500 ? 19.893 -9.341 -60.623 1.00 81.50 500 TYR A C 1
ATOM 4152 O O . TYR A 1 500 ? 19.534 -8.247 -61.055 1.00 81.50 500 TYR A O 1
ATOM 4160 N N . THR A 1 501 ? 20.545 -10.211 -61.401 1.00 77.94 501 THR A N 1
ATOM 4161 C CA . THR A 1 501 ? 20.902 -9.913 -62.801 1.00 77.94 501 THR A CA 1
ATOM 4162 C C . THR A 1 501 ? 19.673 -9.765 -63.697 1.00 77.94 501 THR A C 1
ATOM 4164 O O . THR A 1 501 ? 19.633 -8.857 -64.527 1.00 77.94 501 THR A O 1
ATOM 4167 N N . THR A 1 502 ? 18.642 -10.592 -63.503 1.00 79.19 502 THR A N 1
ATOM 4168 C CA . THR A 1 502 ? 17.367 -10.461 -64.230 1.00 79.19 502 THR A CA 1
ATOM 4169 C C . THR A 1 502 ? 16.615 -9.182 -63.856 1.00 79.19 502 THR A C 1
ATOM 4171 O O . THR A 1 502 ? 16.081 -8.516 -64.745 1.00 79.19 502 THR A O 1
ATOM 4174 N N . LEU A 1 503 ? 16.632 -8.785 -62.578 1.00 77.62 503 LEU A N 1
ATOM 4175 C CA . LEU A 1 50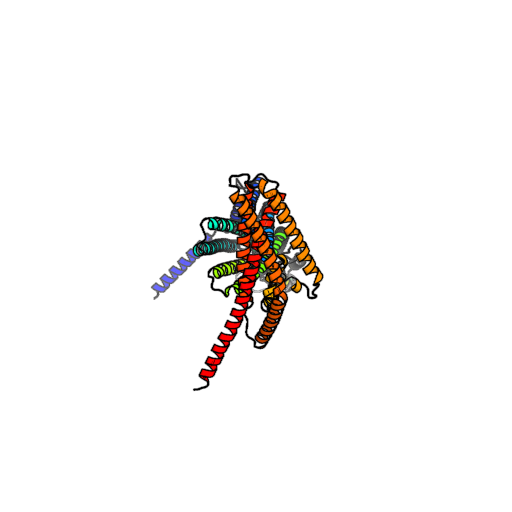3 ? 16.055 -7.521 -62.110 1.00 77.62 503 LEU A CA 1
ATOM 4176 C C . LEU A 1 503 ? 16.752 -6.298 -62.718 1.00 77.62 503 LEU A C 1
ATOM 4178 O O . LEU A 1 503 ? 16.073 -5.416 -63.245 1.00 77.62 503 LEU A O 1
ATOM 4182 N N . ILE A 1 504 ? 18.088 -6.271 -62.731 1.00 76.19 504 ILE A N 1
ATOM 4183 C CA . ILE A 1 504 ? 18.853 -5.184 -63.360 1.00 76.19 504 ILE A CA 1
ATOM 4184 C C . ILE A 1 504 ? 18.597 -5.122 -64.860 1.00 76.19 504 ILE A C 1
ATOM 4186 O O . ILE A 1 504 ? 18.375 -4.040 -65.396 1.00 76.19 504 ILE A O 1
ATOM 4190 N N . PHE A 1 505 ? 18.609 -6.259 -65.556 1.00 74.94 505 PHE A N 1
ATOM 4191 C CA . PHE A 1 505 ? 18.374 -6.273 -66.997 1.00 74.94 505 PHE A CA 1
ATOM 4192 C C . PHE A 1 505 ? 16.959 -5.780 -67.343 1.00 74.94 505 PHE A C 1
ATOM 4194 O O . PHE A 1 505 ? 16.779 -4.973 -68.257 1.00 74.94 505 PHE A O 1
ATOM 4201 N N . GLY A 1 506 ? 15.954 -6.193 -66.561 1.00 71.19 506 GLY A N 1
ATOM 4202 C CA . GLY A 1 506 ? 14.585 -5.688 -66.672 1.00 71.19 506 GLY A CA 1
ATOM 4203 C C . GLY A 1 506 ? 14.475 -4.183 -66.405 1.00 71.19 506 GLY A C 1
ATOM 4204 O O . GLY A 1 506 ? 13.727 -3.491 -67.098 1.00 71.19 506 GLY A O 1
ATOM 4205 N N . PHE A 1 507 ? 15.251 -3.665 -65.450 1.00 69.69 507 PHE A N 1
ATOM 4206 C CA . PHE A 1 507 ? 15.334 -2.237 -65.153 1.00 69.69 507 PHE A CA 1
ATOM 4207 C C . PHE A 1 507 ? 15.992 -1.434 -66.285 1.00 69.69 507 PHE A C 1
ATOM 4209 O O . PHE A 1 507 ? 15.425 -0.438 -66.736 1.00 69.69 507 PHE A O 1
ATOM 4216 N N . MET A 1 508 ? 17.136 -1.887 -66.803 1.00 68.00 508 MET A N 1
ATOM 4217 C CA . MET A 1 508 ? 17.880 -1.204 -67.872 1.00 68.00 508 MET A CA 1
ATOM 4218 C C . MET A 1 508 ? 17.039 -1.007 -69.140 1.00 68.00 508 MET A C 1
ATOM 4220 O O . MET A 1 508 ? 17.181 0.009 -69.821 1.00 68.00 508 MET A O 1
ATOM 4224 N N . ASN A 1 509 ? 16.113 -1.930 -69.417 1.00 67.69 509 ASN A N 1
ATOM 4225 C CA . ASN A 1 509 ? 15.176 -1.835 -70.538 1.00 67.69 509 ASN A CA 1
ATOM 4226 C C . ASN A 1 509 ? 14.039 -0.818 -70.316 1.00 67.69 509 ASN A C 1
ATOM 4228 O O . ASN A 1 509 ? 13.416 -0.385 -71.282 1.00 67.69 509 ASN A O 1
ATOM 4232 N N . LYS A 1 510 ? 13.757 -0.424 -69.066 1.00 65.44 510 LYS A N 1
ATOM 4233 C CA . LYS A 1 510 ? 12.680 0.514 -68.692 1.00 65.44 510 LYS A CA 1
ATOM 4234 C C . LYS A 1 510 ? 13.178 1.876 -68.200 1.00 65.44 510 LYS A C 1
ATOM 4236 O O . LYS A 1 510 ? 12.362 2.744 -67.906 1.00 65.44 510 LYS A O 1
ATOM 4241 N N . ILE A 1 511 ? 14.493 2.092 -68.156 1.00 64.19 511 ILE A N 1
ATOM 4242 C CA . ILE A 1 511 ? 15.117 3.318 -67.631 1.00 64.19 511 ILE A CA 1
ATOM 4243 C C . ILE A 1 511 ? 14.698 4.585 -68.400 1.00 64.19 511 ILE A C 1
ATOM 4245 O O . ILE A 1 511 ? 14.668 5.673 -67.836 1.00 64.19 511 ILE A O 1
ATOM 4249 N N . ASN A 1 512 ? 14.280 4.445 -69.662 1.00 57.47 512 ASN A N 1
ATOM 4250 C CA . ASN A 1 512 ? 13.828 5.561 -70.497 1.00 57.47 512 ASN A CA 1
ATOM 4251 C C . ASN A 1 512 ? 12.486 6.158 -70.032 1.00 57.47 512 ASN A C 1
ATOM 4253 O O . ASN A 1 512 ? 12.257 7.341 -70.242 1.00 57.47 512 ASN A O 1
ATOM 4257 N N . ILE A 1 513 ? 11.627 5.371 -69.369 1.00 58.06 513 ILE A N 1
ATOM 4258 C CA . ILE A 1 513 ? 10.360 5.847 -68.770 1.00 58.06 513 ILE A CA 1
ATOM 4259 C C . ILE A 1 513 ? 10.644 6.745 -67.552 1.00 58.06 513 ILE A C 1
ATOM 4261 O O . ILE A 1 513 ? 9.822 7.555 -67.142 1.00 58.06 513 ILE A O 1
ATOM 4265 N N . PHE A 1 514 ? 11.825 6.594 -66.956 1.00 55.03 514 PHE A N 1
ATOM 4266 C CA . PHE A 1 514 ? 12.205 7.242 -65.709 1.00 55.03 514 PHE A CA 1
ATOM 4267 C C . PHE A 1 514 ? 12.891 8.600 -65.922 1.00 55.03 514 PHE A C 1
ATOM 4269 O O . PHE A 1 514 ? 12.728 9.512 -65.116 1.00 55.03 514 PHE A O 1
ATOM 4276 N N . ILE A 1 515 ? 13.621 8.764 -67.029 1.00 55.22 515 ILE A N 1
ATOM 4277 C CA . ILE A 1 515 ? 14.345 9.999 -67.376 1.00 55.22 515 ILE A CA 1
ATOM 4278 C C . ILE A 1 515 ? 13.427 10.935 -68.188 1.00 55.22 515 ILE A C 1
ATOM 4280 O O . ILE A 1 515 ? 13.822 11.511 -69.196 1.00 55.22 515 ILE A O 1
ATOM 4284 N N . GLU A 1 516 ? 12.169 11.093 -67.772 1.00 50.78 516 GLU A N 1
ATOM 4285 C CA . GLU A 1 516 ? 11.223 12.010 -68.435 1.00 50.78 516 GLU A CA 1
ATOM 4286 C C . GLU A 1 516 ? 11.281 13.442 -67.865 1.00 50.78 516 GLU A C 1
ATOM 4288 O O . GLU A 1 516 ? 10.515 14.321 -68.251 1.00 50.78 516 GLU A O 1
ATOM 4293 N N . VAL A 1 517 ? 12.247 13.730 -66.983 1.00 52.53 517 VAL A N 1
ATOM 4294 C CA . VAL A 1 517 ? 12.500 15.084 -66.475 1.00 52.53 517 VAL A CA 1
ATOM 4295 C C . VAL A 1 517 ? 13.955 15.474 -66.746 1.00 52.53 517 VAL A C 1
ATOM 4297 O O . VAL A 1 517 ? 14.851 15.232 -65.946 1.00 52.53 517 VAL A O 1
ATOM 4300 N N . GLN A 1 518 ? 14.161 16.076 -67.921 1.00 52.25 518 GLN A N 1
ATOM 4301 C CA . GLN A 1 518 ? 15.309 16.905 -68.320 1.00 52.25 518 GLN A CA 1
ATOM 4302 C C . GLN A 1 518 ? 16.720 16.344 -68.063 1.00 52.25 518 GLN A C 1
ATOM 4304 O O . GLN A 1 518 ? 17.401 16.811 -67.160 1.00 52.25 518 GLN A O 1
ATOM 4309 N N . THR A 1 519 ? 17.253 15.486 -68.940 1.00 52.59 519 THR A N 1
ATOM 4310 C CA . THR A 1 519 ? 18.713 15.441 -69.180 1.00 52.59 519 THR A CA 1
ATOM 4311 C C . THR A 1 519 ? 19.057 14.970 -70.603 1.00 52.59 519 THR A C 1
ATOM 4313 O O . THR A 1 519 ? 18.243 14.383 -71.309 1.00 52.59 519 THR A O 1
ATOM 4316 N N . THR A 1 520 ? 20.265 15.303 -71.062 1.00 60.56 520 THR A N 1
ATOM 4317 C CA . THR A 1 520 ? 20.819 14.975 -72.387 1.00 60.56 520 THR A CA 1
ATOM 4318 C C . THR A 1 520 ? 21.054 13.463 -72.556 1.00 60.56 520 THR A C 1
ATOM 4320 O O . THR A 1 520 ? 21.256 12.760 -71.570 1.00 60.56 520 THR A O 1
ATOM 4323 N N . LYS A 1 521 ? 21.144 12.949 -73.800 1.00 65.06 521 LYS A N 1
ATOM 4324 C CA . LYS A 1 521 ? 21.526 11.539 -74.096 1.00 65.06 521 LYS A CA 1
ATOM 4325 C C . LYS A 1 521 ? 22.781 11.066 -73.338 1.00 65.06 521 LYS A C 1
ATOM 4327 O O . LYS A 1 521 ? 22.940 9.882 -73.067 1.00 65.06 521 LYS A O 1
ATOM 4332 N N . ILE A 1 522 ? 23.675 11.996 -72.997 1.00 68.12 522 ILE A N 1
ATOM 4333 C CA . ILE A 1 522 ? 24.899 11.742 -72.231 1.00 68.12 522 ILE A CA 1
ATOM 4334 C C . ILE A 1 522 ? 24.574 11.291 -70.799 1.00 68.12 522 ILE A C 1
ATOM 4336 O O . ILE A 1 522 ? 25.186 10.346 -70.315 1.00 68.12 522 ILE A O 1
ATOM 4340 N N . ALA A 1 523 ? 23.600 11.914 -70.131 1.00 63.09 523 ALA A N 1
ATOM 4341 C CA . ALA A 1 523 ? 23.213 11.544 -68.772 1.00 63.09 523 ALA A CA 1
ATOM 4342 C C . ALA A 1 523 ? 22.588 10.144 -68.716 1.00 63.09 523 ALA A C 1
ATOM 4344 O O . ALA A 1 523 ? 22.934 9.363 -67.838 1.00 63.09 523 ALA A O 1
ATOM 4345 N N . GLU A 1 524 ? 21.755 9.786 -69.697 1.00 66.38 524 GLU A N 1
ATOM 4346 C CA . GLU A 1 524 ? 21.206 8.430 -69.829 1.00 66.38 524 GLU A CA 1
ATOM 4347 C C . GLU A 1 524 ? 22.322 7.380 -69.961 1.00 66.38 524 GLU A C 1
ATOM 4349 O O . GLU A 1 524 ? 22.295 6.351 -69.284 1.00 66.38 524 GLU A O 1
ATOM 4354 N N . ILE A 1 525 ? 23.334 7.653 -70.794 1.00 73.12 525 ILE A N 1
ATOM 4355 C CA . ILE A 1 525 ? 24.502 6.777 -70.963 1.00 73.12 525 ILE A CA 1
ATOM 4356 C C . ILE A 1 525 ? 25.294 6.666 -69.654 1.00 73.12 525 ILE A C 1
ATOM 4358 O O . ILE A 1 525 ? 25.662 5.560 -69.260 1.00 73.12 525 ILE A O 1
ATOM 4362 N N . ILE A 1 526 ? 25.534 7.784 -68.962 1.00 73.25 526 ILE A N 1
ATOM 4363 C CA . ILE A 1 526 ? 26.267 7.808 -67.688 1.00 73.25 526 ILE A CA 1
ATOM 4364 C C . ILE A 1 526 ? 25.508 7.033 -66.603 1.00 73.25 526 ILE A C 1
ATOM 4366 O O . ILE A 1 526 ? 26.116 6.224 -65.906 1.00 73.25 526 ILE A O 1
ATOM 4370 N N . SER A 1 527 ? 24.190 7.209 -66.483 1.00 67.94 527 SER A N 1
ATOM 4371 C CA . SER A 1 527 ? 23.364 6.463 -65.528 1.00 67.94 527 SER A CA 1
ATOM 4372 C C . SER A 1 527 ? 23.365 4.965 -65.835 1.00 67.94 527 SER A C 1
ATOM 4374 O O . SER A 1 527 ? 23.591 4.157 -64.937 1.00 67.94 527 SER A O 1
ATOM 4376 N N . LYS A 1 528 ? 23.204 4.571 -67.107 1.00 72.94 528 LYS A N 1
ATOM 4377 C CA . LYS A 1 528 ? 23.314 3.165 -67.540 1.00 72.94 528 LYS A CA 1
ATOM 4378 C C . LYS A 1 528 ? 24.682 2.566 -67.190 1.00 72.94 528 LYS A C 1
ATOM 4380 O O . LYS A 1 528 ? 24.750 1.446 -66.682 1.00 72.94 528 LYS A O 1
ATOM 4385 N N . LEU A 1 529 ? 25.762 3.314 -67.423 1.00 78.38 529 LEU A N 1
ATOM 4386 C CA . LEU A 1 529 ? 27.124 2.901 -67.083 1.00 78.38 529 LEU A CA 1
ATOM 4387 C C . LEU A 1 529 ? 27.310 2.745 -65.566 1.00 78.38 529 LEU A C 1
ATOM 4389 O O . LEU A 1 529 ? 27.894 1.759 -65.126 1.00 78.38 529 LEU A O 1
ATOM 4393 N N . TYR A 1 530 ? 26.779 3.674 -64.769 1.00 77.69 530 TYR A N 1
ATOM 4394 C CA . TYR A 1 530 ? 26.818 3.624 -63.306 1.00 77.69 530 TYR A CA 1
ATOM 4395 C C . TYR A 1 530 ? 26.150 2.356 -62.752 1.00 77.69 530 TYR A C 1
ATOM 4397 O O . TYR A 1 530 ? 26.768 1.623 -61.977 1.00 77.69 530 TYR A O 1
ATOM 4405 N N . TYR A 1 531 ? 24.933 2.033 -63.204 1.00 75.00 531 TYR A N 1
ATOM 4406 C CA . TYR A 1 531 ? 24.239 0.814 -62.772 1.00 75.00 531 TYR A CA 1
ATOM 4407 C C . TYR A 1 531 ? 24.981 -0.461 -63.197 1.00 75.00 531 TYR A C 1
ATOM 4409 O O . TYR A 1 531 ? 25.073 -1.406 -62.411 1.00 75.00 531 TYR A O 1
ATOM 4417 N N . PHE A 1 532 ? 25.570 -0.481 -64.399 1.00 78.25 532 PHE A N 1
ATOM 4418 C CA . PHE A 1 532 ? 26.378 -1.612 -64.860 1.00 78.25 532 PHE A CA 1
ATOM 4419 C C . PHE A 1 532 ? 27.638 -1.812 -64.006 1.00 78.25 532 PHE A C 1
ATOM 4421 O O . PHE A 1 532 ? 27.935 -2.934 -63.594 1.00 78.25 532 PHE A O 1
ATOM 4428 N N . LEU A 1 533 ? 28.359 -0.730 -63.696 1.00 80.81 533 LEU A N 1
ATOM 4429 C CA . LEU A 1 533 ? 29.554 -0.778 -62.853 1.00 80.81 533 LEU A CA 1
ATOM 4430 C C . LEU A 1 533 ? 29.233 -1.252 -61.429 1.00 80.81 533 LEU A C 1
ATOM 4432 O O . LEU A 1 533 ? 29.970 -2.077 -60.891 1.00 80.81 533 LEU A O 1
ATOM 4436 N N . ASN A 1 534 ? 28.119 -0.809 -60.841 1.00 78.88 534 ASN A N 1
ATOM 4437 C CA . ASN A 1 534 ? 27.685 -1.266 -59.517 1.00 78.88 534 ASN A CA 1
ATOM 4438 C C . ASN A 1 534 ? 27.284 -2.748 -59.508 1.00 78.88 534 ASN A C 1
ATOM 4440 O O . ASN A 1 534 ? 27.655 -3.482 -58.590 1.00 78.88 534 ASN A O 1
ATOM 4444 N N . ALA A 1 535 ? 26.590 -3.215 -60.549 1.00 78.12 535 ALA A N 1
ATOM 4445 C CA . ALA A 1 535 ? 26.272 -4.632 -60.714 1.00 78.12 535 ALA A CA 1
ATOM 4446 C C . ALA A 1 535 ? 27.544 -5.483 -60.832 1.00 78.12 535 ALA A C 1
ATOM 4448 O O . ALA A 1 535 ? 27.671 -6.532 -60.198 1.00 78.12 535 ALA A O 1
ATOM 4449 N N . PHE A 1 536 ? 28.515 -5.004 -61.611 1.00 82.38 536 PHE A N 1
ATOM 4450 C CA . PHE A 1 536 ? 29.808 -5.651 -61.781 1.00 82.38 536 PHE A CA 1
ATOM 4451 C C . PHE A 1 536 ? 30.604 -5.700 -60.467 1.00 82.38 536 PHE A C 1
ATOM 4453 O O . PHE A 1 536 ? 31.127 -6.755 -60.103 1.00 82.38 536 PHE A O 1
ATOM 4460 N N . LEU A 1 537 ? 30.630 -4.598 -59.710 1.00 81.75 537 LEU A N 1
ATOM 4461 C CA . LEU A 1 537 ? 31.269 -4.522 -58.394 1.00 81.75 537 LEU A CA 1
ATOM 4462 C C . LEU A 1 537 ? 30.643 -5.505 -57.395 1.00 81.75 537 LEU A C 1
ATOM 4464 O O . LEU A 1 537 ? 31.364 -6.181 -56.656 1.00 81.75 537 LEU A O 1
ATOM 4468 N N . TYR A 1 538 ? 29.315 -5.628 -57.398 1.00 82.50 538 TYR A N 1
ATOM 4469 C CA . TYR A 1 538 ? 28.599 -6.599 -56.574 1.00 82.50 538 TYR A CA 1
ATOM 4470 C C . TYR A 1 538 ? 29.000 -8.043 -56.915 1.00 82.50 538 TYR A C 1
ATOM 4472 O O . TYR A 1 538 ? 29.390 -8.807 -56.027 1.00 82.50 538 TYR A O 1
ATOM 4480 N N . ILE A 1 539 ? 28.990 -8.397 -58.205 1.00 81.94 539 ILE A N 1
ATOM 4481 C CA . ILE A 1 539 ? 29.375 -9.734 -58.680 1.00 81.94 539 ILE A CA 1
ATOM 4482 C C . ILE A 1 539 ? 30.823 -10.051 -58.275 1.00 81.94 539 ILE A C 1
ATOM 4484 O O . ILE A 1 539 ? 31.088 -11.122 -57.721 1.00 81.94 539 ILE A O 1
ATOM 4488 N N . ILE A 1 540 ? 31.756 -9.110 -58.470 1.00 83.25 540 ILE A N 1
ATOM 4489 C CA . ILE A 1 540 ? 33.154 -9.269 -58.043 1.00 83.25 540 ILE A CA 1
ATOM 4490 C C . ILE A 1 540 ? 33.249 -9.480 -56.534 1.00 83.25 540 ILE A C 1
ATOM 4492 O O . ILE A 1 540 ? 33.988 -10.359 -56.095 1.00 83.25 540 ILE A O 1
ATOM 4496 N N . THR A 1 541 ? 32.510 -8.709 -55.734 1.00 80.75 541 THR A N 1
ATOM 4497 C CA . THR A 1 541 ? 32.541 -8.811 -54.267 1.00 80.75 541 THR A CA 1
ATOM 4498 C C . THR A 1 541 ? 32.111 -10.200 -53.794 1.00 80.75 541 THR A C 1
ATOM 4500 O O . THR A 1 541 ? 32.759 -10.778 -52.918 1.00 80.75 541 THR A O 1
ATOM 4503 N N . ILE A 1 542 ? 31.091 -10.793 -54.422 1.00 78.62 542 ILE A N 1
ATOM 4504 C CA . ILE A 1 542 ? 30.664 -12.170 -54.130 1.00 78.62 542 ILE A CA 1
ATOM 4505 C C . ILE A 1 542 ? 31.745 -13.184 -54.499 1.00 78.62 542 ILE A C 1
ATOM 4507 O O . ILE A 1 542 ? 32.097 -14.035 -53.676 1.00 78.62 542 ILE A O 1
ATOM 4511 N N . PHE A 1 543 ? 32.306 -13.098 -55.708 1.00 79.88 543 PHE A N 1
ATOM 4512 C CA . PHE A 1 543 ? 33.372 -14.012 -56.128 1.00 79.88 543 PHE A CA 1
ATOM 4513 C C . PHE A 1 543 ? 34.621 -13.875 -55.248 1.00 79.88 543 PHE A C 1
ATOM 4515 O O . PHE A 1 543 ? 35.224 -14.882 -54.868 1.00 79.88 543 PHE A O 1
ATOM 4522 N N . ALA A 1 544 ? 34.978 -12.651 -54.857 1.00 79.94 544 ALA A N 1
ATOM 4523 C CA . ALA A 1 544 ? 36.078 -12.374 -53.944 1.00 79.94 544 ALA A CA 1
ATOM 4524 C C . ALA A 1 544 ? 35.819 -12.960 -52.546 1.00 79.94 544 ALA A C 1
ATOM 4526 O O . ALA A 1 544 ? 36.711 -13.597 -51.978 1.00 79.94 544 ALA A O 1
ATOM 4527 N N . GLY A 1 545 ? 34.602 -12.813 -52.012 1.00 76.00 545 GLY A N 1
ATOM 4528 C CA . GLY A 1 545 ? 34.182 -13.437 -50.755 1.00 76.00 545 GLY A CA 1
ATOM 4529 C C . GLY A 1 545 ? 34.277 -14.964 -50.815 1.00 76.00 545 GLY A C 1
ATOM 4530 O O . GLY A 1 545 ? 34.890 -15.600 -49.952 1.00 76.00 545 GLY A O 1
ATOM 4531 N N . PHE A 1 546 ? 33.797 -15.560 -51.909 1.00 73.75 546 PHE A N 1
ATOM 4532 C CA . PHE A 1 546 ? 33.872 -17.002 -52.138 1.00 73.75 546 PHE A CA 1
ATOM 4533 C C . PHE A 1 546 ? 35.314 -17.514 -52.245 1.00 73.75 546 PHE A C 1
ATOM 4535 O O . PHE A 1 546 ? 35.633 -18.556 -51.664 1.00 73.75 546 PHE A O 1
ATOM 4542 N N . ALA A 1 547 ? 36.193 -16.789 -52.944 1.00 78.00 547 ALA A N 1
ATOM 4543 C CA . ALA A 1 547 ? 37.609 -17.131 -53.078 1.00 78.00 547 ALA A CA 1
ATOM 4544 C C . ALA A 1 547 ? 38.352 -17.063 -51.732 1.00 78.00 547 ALA A C 1
ATOM 4546 O O . ALA A 1 547 ? 39.243 -17.872 -51.460 1.00 78.00 547 ALA A O 1
ATOM 4547 N N . ARG A 1 548 ? 37.969 -16.125 -50.855 1.00 75.06 548 ARG A N 1
ATOM 4548 C CA . ARG A 1 548 ? 38.612 -15.907 -49.548 1.00 75.06 548 ARG A CA 1
ATOM 4549 C C . ARG A 1 548 ? 38.045 -16.777 -48.422 1.00 75.06 548 ARG A C 1
ATOM 4551 O O . ARG A 1 548 ? 38.713 -16.909 -47.396 1.00 75.06 548 ARG A O 1
ATOM 4558 N N . ARG A 1 549 ? 36.889 -17.432 -48.600 1.00 72.38 549 ARG A N 1
ATOM 4559 C CA . ARG A 1 549 ? 36.185 -18.162 -47.522 1.00 72.38 549 ARG A CA 1
ATOM 4560 C C . ARG A 1 549 ? 37.051 -19.164 -46.753 1.00 72.38 549 ARG A C 1
ATOM 4562 O O . ARG A 1 549 ? 37.007 -19.203 -45.529 1.00 72.38 549 ARG A O 1
ATOM 4569 N N . LYS A 1 550 ? 37.886 -19.944 -47.457 1.00 73.56 550 LYS A N 1
ATOM 4570 C CA . LYS A 1 550 ? 38.761 -20.950 -46.826 1.00 73.56 550 LYS A CA 1
ATOM 4571 C C . LYS A 1 550 ? 39.808 -20.294 -45.924 1.00 73.56 550 LYS A C 1
ATOM 4573 O O . LYS A 1 550 ? 40.070 -20.792 -44.836 1.00 73.56 550 LYS A O 1
ATOM 4578 N N . LYS A 1 551 ? 40.369 -19.162 -46.363 1.00 77.38 551 LYS A N 1
ATOM 4579 C CA . LYS A 1 551 ? 41.373 -18.402 -45.606 1.00 77.38 551 LYS A CA 1
ATOM 4580 C C . LYS A 1 551 ? 40.757 -17.749 -44.368 1.00 77.38 551 LYS A C 1
ATOM 4582 O O . LYS A 1 551 ? 41.339 -17.835 -43.297 1.00 77.38 551 LYS A O 1
ATOM 4587 N N . VAL A 1 552 ? 39.560 -17.169 -44.495 1.00 73.06 552 VAL A N 1
ATOM 4588 C CA . VAL A 1 552 ? 38.828 -16.570 -43.361 1.00 73.06 552 VAL A CA 1
ATOM 4589 C C . VAL A 1 552 ? 38.448 -17.629 -42.324 1.00 73.06 552 VAL A C 1
ATOM 4591 O O . VAL A 1 552 ? 38.572 -17.384 -41.128 1.00 73.06 552 VAL A O 1
ATOM 4594 N N . LYS A 1 553 ? 38.046 -18.828 -42.766 1.00 72.38 553 LYS A N 1
ATOM 4595 C CA . LYS A 1 553 ? 37.755 -19.950 -41.866 1.00 72.38 553 LYS A CA 1
ATOM 4596 C C . LYS A 1 553 ? 38.988 -20.390 -41.069 1.00 72.38 553 LYS A C 1
ATOM 4598 O O . LYS A 1 553 ? 38.904 -20.494 -39.851 1.00 72.38 553 LYS A O 1
ATOM 4603 N N . LEU A 1 554 ? 40.122 -20.588 -41.743 1.00 76.62 554 LEU A N 1
ATOM 4604 C CA . LEU A 1 554 ? 41.392 -20.926 -41.088 1.00 76.62 554 LEU A CA 1
ATOM 4605 C C . LEU A 1 554 ? 41.814 -19.852 -40.077 1.00 76.62 554 LEU A C 1
ATOM 4607 O O . LEU A 1 554 ? 42.177 -20.171 -38.951 1.00 76.62 554 LEU A O 1
ATOM 4611 N N . PHE A 1 555 ? 41.706 -18.579 -40.459 1.00 76.38 555 PHE A N 1
ATOM 4612 C CA . PHE A 1 555 ? 41.996 -17.451 -39.576 1.00 76.38 555 PHE A CA 1
ATOM 4613 C C . PHE A 1 555 ? 41.103 -17.445 -38.324 1.00 76.38 555 PHE A C 1
ATOM 4615 O O . PHE A 1 555 ? 41.573 -17.201 -37.217 1.00 76.38 555 PHE A O 1
ATOM 4622 N N . MET A 1 556 ? 39.822 -17.780 -38.481 1.00 70.25 556 MET A N 1
ATOM 4623 C CA . MET A 1 556 ? 38.879 -17.891 -37.371 1.00 70.25 556 MET A CA 1
ATOM 4624 C C . MET A 1 556 ? 39.186 -19.037 -36.415 1.00 70.25 556 MET A C 1
ATOM 4626 O O . MET A 1 556 ? 39.126 -18.862 -35.200 1.00 70.25 556 MET A O 1
ATOM 4630 N N . GLU A 1 557 ? 39.522 -20.206 -36.954 1.00 73.00 557 GLU A N 1
ATOM 4631 C CA . GLU A 1 557 ? 39.935 -21.361 -36.155 1.00 73.00 557 GLU A CA 1
ATOM 4632 C C . GLU A 1 557 ? 41.209 -21.044 -35.359 1.00 73.00 557 GLU A C 1
ATOM 4634 O O . GLU A 1 557 ? 41.272 -21.337 -34.166 1.00 73.00 557 GLU A O 1
ATOM 4639 N N . GLN A 1 558 ? 42.176 -20.355 -35.973 1.00 75.69 558 GLN A N 1
ATOM 4640 C CA . GLN A 1 558 ? 43.389 -19.885 -35.299 1.00 75.69 558 GLN A CA 1
ATOM 4641 C C . GLN A 1 558 ? 43.090 -18.878 -34.186 1.00 75.69 558 GLN A C 1
ATOM 4643 O O . GLN A 1 558 ? 43.614 -19.022 -33.083 1.00 75.69 558 GLN A O 1
ATOM 4648 N N . LEU A 1 559 ? 42.210 -17.902 -34.429 1.00 72.38 559 LEU A N 1
ATOM 4649 C CA . LEU A 1 559 ? 41.791 -16.956 -33.394 1.00 72.38 559 LEU A CA 1
ATOM 4650 C C . LEU A 1 559 ? 41.134 -17.669 -32.209 1.00 72.38 559 LEU A C 1
ATOM 4652 O O . LEU A 1 559 ? 41.462 -17.362 -31.069 1.00 72.38 559 LEU A O 1
ATOM 4656 N N . ILE A 1 560 ? 40.262 -18.651 -32.458 1.00 70.88 560 ILE A N 1
ATOM 4657 C CA . ILE A 1 560 ? 39.622 -19.437 -31.392 1.00 70.88 560 ILE A CA 1
ATOM 4658 C C . ILE A 1 560 ? 40.673 -20.186 -30.556 1.00 70.88 560 ILE A C 1
ATOM 4660 O O . ILE A 1 560 ? 40.575 -20.214 -29.328 1.00 70.88 560 ILE A O 1
ATOM 4664 N N . ILE A 1 561 ? 41.697 -20.761 -31.192 1.00 72.81 561 ILE A N 1
ATOM 4665 C CA . ILE A 1 561 ? 42.802 -21.426 -30.486 1.00 72.81 561 ILE A CA 1
ATOM 4666 C C . ILE A 1 561 ? 43.573 -20.422 -29.620 1.00 72.81 561 ILE A C 1
ATOM 4668 O O . ILE A 1 561 ? 43.786 -20.689 -28.439 1.00 72.81 561 ILE A O 1
ATOM 4672 N N . CYS A 1 562 ? 43.918 -19.247 -30.157 1.00 70.00 562 CYS A N 1
ATOM 4673 C CA . CYS A 1 562 ? 44.567 -18.189 -29.379 1.00 70.00 562 CYS A CA 1
ATOM 4674 C C . CYS A 1 562 ? 43.720 -17.772 -28.170 1.00 70.00 562 CYS A C 1
ATOM 4676 O O . CYS A 1 562 ? 44.256 -17.620 -27.077 1.00 70.00 562 CYS A O 1
ATOM 4678 N N . THR A 1 563 ? 42.399 -17.637 -28.333 1.00 65.81 563 THR A N 1
ATOM 4679 C CA . THR A 1 563 ? 41.508 -17.276 -27.220 1.00 65.81 563 THR A CA 1
ATOM 4680 C C . THR A 1 563 ? 41.457 -18.324 -26.124 1.00 65.81 563 THR A C 1
ATOM 4682 O O . THR A 1 563 ? 41.510 -17.956 -24.958 1.00 65.81 563 THR A O 1
ATOM 4685 N N . ARG A 1 564 ? 41.451 -19.615 -26.481 1.00 69.25 564 ARG A N 1
ATOM 4686 C CA . ARG A 1 564 ? 41.519 -20.697 -25.490 1.00 69.25 564 ARG A CA 1
ATOM 4687 C C . ARG A 1 564 ? 42.818 -20.641 -24.691 1.00 69.25 564 ARG A C 1
ATOM 4689 O O . ARG A 1 564 ? 42.772 -20.765 -23.476 1.00 69.25 564 ARG A O 1
ATOM 4696 N N . GLY A 1 565 ? 43.943 -20.359 -25.353 1.00 68.44 565 GLY A N 1
ATOM 4697 C CA . GLY A 1 565 ? 45.218 -20.135 -24.668 1.00 68.44 565 GLY A CA 1
ATOM 4698 C C . GLY A 1 565 ? 45.186 -18.932 -23.714 1.00 68.44 565 GLY A C 1
ATOM 4699 O O . GLY A 1 565 ? 45.699 -19.019 -22.605 1.00 68.44 565 GLY A O 1
ATOM 4700 N N . PHE A 1 566 ? 44.546 -17.819 -24.093 1.00 68.06 566 PHE A N 1
ATOM 4701 C CA . PHE A 1 566 ? 44.381 -16.664 -23.196 1.00 68.06 566 PHE A CA 1
ATOM 4702 C C . PHE A 1 566 ? 43.473 -16.960 -21.993 1.00 68.06 566 PHE A C 1
ATOM 4704 O O . PHE A 1 566 ? 43.766 -16.494 -20.890 1.00 68.06 566 PHE A O 1
ATOM 4711 N N . ASP A 1 567 ? 42.408 -17.740 -22.193 1.00 64.75 567 ASP A N 1
ATOM 4712 C CA . ASP A 1 567 ? 41.496 -18.162 -21.126 1.00 64.75 567 ASP A CA 1
ATOM 4713 C C . ASP A 1 567 ? 42.196 -19.121 -20.142 1.00 64.75 567 ASP A C 1
ATOM 4715 O O . ASP A 1 567 ? 42.049 -18.968 -18.930 1.00 64.75 567 ASP A O 1
ATOM 4719 N N . GLU A 1 568 ? 43.028 -20.047 -20.637 1.00 68.44 568 GLU A N 1
ATOM 4720 C CA . GLU A 1 568 ? 43.882 -20.924 -19.812 1.00 68.44 568 GLU A CA 1
ATOM 4721 C C . GLU A 1 568 ? 44.923 -20.136 -18.998 1.00 68.44 568 GLU A C 1
ATOM 4723 O O . GLU A 1 568 ? 45.254 -20.511 -17.873 1.00 68.44 568 GLU A O 1
ATOM 4728 N N . LEU A 1 569 ? 45.396 -19.005 -19.527 1.00 64.88 569 LEU A N 1
ATOM 4729 C CA . LEU A 1 569 ? 46.320 -18.089 -18.853 1.00 64.88 569 LEU A CA 1
ATOM 4730 C C . LEU A 1 569 ? 45.622 -17.090 -17.903 1.00 64.88 569 LEU A C 1
ATOM 4732 O O . LEU A 1 569 ? 46.286 -16.203 -17.365 1.00 64.88 569 LEU A O 1
ATOM 4736 N N . ASN A 1 570 ? 44.304 -17.208 -17.675 1.00 57.75 570 ASN A N 1
ATOM 4737 C CA . ASN A 1 570 ? 43.486 -16.282 -16.869 1.00 57.75 570 ASN A CA 1
ATOM 4738 C C . ASN A 1 570 ? 43.572 -14.805 -17.310 1.00 57.75 570 ASN A C 1
ATOM 4740 O O . ASN A 1 570 ? 43.329 -13.884 -16.523 1.00 57.75 570 ASN A O 1
ATOM 4744 N N . ILE A 1 571 ? 43.889 -14.546 -18.579 1.00 61.75 571 ILE A N 1
ATOM 4745 C CA . ILE A 1 571 ? 43.954 -13.186 -19.110 1.00 61.75 571 ILE A CA 1
ATOM 4746 C C . ILE A 1 571 ? 42.530 -12.774 -19.461 1.00 61.75 571 ILE A C 1
ATOM 4748 O O . ILE A 1 571 ? 41.973 -13.198 -20.472 1.00 61.75 571 ILE A O 1
ATOM 4752 N N . SER A 1 572 ? 41.923 -11.940 -18.612 1.00 54.91 572 SER A N 1
ATOM 4753 C CA . SER A 1 572 ? 40.572 -11.429 -18.834 1.00 54.91 572 SER A CA 1
ATOM 4754 C C . SER A 1 572 ? 40.529 -10.587 -20.110 1.00 54.91 572 SER A C 1
ATOM 4756 O O . SER A 1 572 ? 40.834 -9.393 -20.116 1.00 54.91 572 SER A O 1
ATOM 4758 N N . THR A 1 573 ? 40.149 -11.213 -21.211 1.00 57.75 573 THR A N 1
ATOM 4759 C CA . THR A 1 573 ? 39.972 -10.559 -22.499 1.00 57.75 573 THR A CA 1
ATOM 4760 C C . THR A 1 573 ? 38.566 -9.966 -22.529 1.00 57.75 573 THR A C 1
ATOM 4762 O O . THR A 1 573 ? 37.555 -10.654 -22.395 1.00 57.75 573 THR A O 1
ATOM 4765 N N . ASN A 1 574 ? 38.473 -8.639 -22.636 1.00 60.94 574 ASN A N 1
ATOM 4766 C CA . ASN A 1 574 ? 37.208 -7.920 -22.499 1.00 60.94 574 ASN A CA 1
ATOM 4767 C C . ASN A 1 574 ? 36.379 -7.975 -23.802 1.00 60.94 574 ASN A C 1
ATOM 4769 O O . ASN A 1 574 ? 36.108 -6.945 -24.424 1.00 60.94 574 ASN A O 1
ATOM 4773 N N . TYR A 1 575 ? 35.969 -9.179 -24.232 1.00 61.72 575 TYR A N 1
ATOM 4774 C CA . TYR A 1 575 ? 35.177 -9.415 -25.455 1.00 61.72 575 TYR A CA 1
ATOM 4775 C C . TYR A 1 575 ? 33.864 -8.621 -25.488 1.00 61.72 575 TYR A C 1
ATOM 4777 O O . TYR A 1 575 ? 33.333 -8.311 -26.557 1.00 61.72 575 TYR A O 1
ATOM 4785 N N . TYR A 1 576 ? 33.348 -8.244 -24.315 1.00 62.09 576 TYR A N 1
ATOM 4786 C CA . TYR A 1 576 ? 32.176 -7.389 -24.181 1.00 62.09 576 TYR A CA 1
ATOM 4787 C C . TYR A 1 576 ? 32.393 -5.993 -24.783 1.00 62.09 576 TYR A C 1
ATOM 4789 O O . TYR A 1 576 ? 31.500 -5.475 -25.452 1.00 62.09 576 TYR A O 1
ATOM 4797 N N . SER A 1 577 ? 33.580 -5.403 -24.610 1.00 65.06 577 SER A N 1
ATOM 4798 C CA . SER A 1 577 ? 33.907 -4.079 -25.158 1.00 65.06 577 SER A CA 1
ATOM 4799 C C . SER A 1 577 ? 33.898 -4.072 -26.695 1.00 65.06 577 SER A C 1
ATOM 4801 O O . SER A 1 577 ? 33.327 -3.174 -27.318 1.00 65.06 577 SER A O 1
ATOM 4803 N N . LEU A 1 578 ? 34.444 -5.127 -27.306 1.00 65.31 578 LEU A N 1
ATOM 4804 C CA . LEU A 1 578 ? 34.471 -5.342 -28.754 1.00 65.31 578 LEU A CA 1
ATOM 4805 C C . LEU A 1 578 ? 33.064 -5.575 -29.317 1.00 65.31 578 LEU A C 1
ATOM 4807 O O . LEU A 1 578 ? 32.693 -4.975 -30.324 1.00 65.31 578 LEU A O 1
ATOM 4811 N N . PHE A 1 579 ? 32.254 -6.384 -28.630 1.00 67.69 579 PHE A N 1
ATOM 4812 C CA . PHE A 1 579 ? 30.859 -6.613 -29.000 1.00 67.69 579 PHE A CA 1
ATOM 4813 C C . PHE A 1 579 ? 30.008 -5.338 -28.886 1.00 67.69 579 PHE A C 1
ATOM 4815 O O . PHE A 1 579 ? 29.234 -5.029 -29.787 1.00 67.69 579 PHE A O 1
ATOM 4822 N N . ARG A 1 580 ? 30.168 -4.558 -27.808 1.00 69.50 580 ARG A N 1
ATOM 4823 C CA . ARG A 1 580 ? 29.453 -3.284 -27.612 1.00 69.50 580 ARG A CA 1
ATOM 4824 C C . ARG A 1 580 ? 29.783 -2.295 -28.730 1.00 69.50 580 ARG A C 1
ATOM 4826 O O . ARG A 1 580 ? 28.876 -1.680 -29.282 1.00 69.50 580 ARG A O 1
ATOM 4833 N N . TYR A 1 581 ? 31.057 -2.194 -29.109 1.00 72.31 581 TYR A N 1
ATOM 4834 C CA . TYR A 1 581 ? 31.492 -1.384 -30.248 1.00 72.31 581 TYR A CA 1
ATOM 4835 C C . TYR A 1 581 ? 30.855 -1.844 -31.568 1.00 72.31 581 TYR A C 1
ATOM 4837 O O . TYR A 1 581 ? 30.347 -1.018 -32.323 1.00 72.31 581 TYR A O 1
ATOM 4845 N N . GLN A 1 582 ? 30.815 -3.155 -31.820 1.00 72.12 582 GLN A N 1
ATOM 4846 C CA . GLN A 1 582 ? 30.172 -3.719 -33.006 1.00 72.12 582 GLN A CA 1
ATOM 4847 C C . GLN A 1 582 ? 28.675 -3.394 -33.060 1.00 72.12 582 GLN A C 1
ATOM 4849 O O . GLN A 1 582 ? 28.172 -3.037 -34.122 1.00 72.12 582 GLN A O 1
ATOM 4854 N N . CYS A 1 583 ? 27.965 -3.475 -31.932 1.00 73.19 583 CYS A N 1
ATOM 4855 C CA . CYS A 1 583 ? 26.556 -3.097 -31.869 1.00 73.19 583 CYS A CA 1
ATOM 4856 C C . CYS A 1 583 ? 26.351 -1.600 -32.131 1.00 73.19 583 CYS A C 1
ATOM 4858 O O . CYS A 1 583 ? 25.457 -1.255 -32.892 1.00 73.19 583 CYS A O 1
ATOM 4860 N N . ILE A 1 584 ? 27.183 -0.726 -31.552 1.00 76.62 584 ILE A N 1
ATOM 4861 C CA . ILE A 1 584 ? 27.075 0.733 -31.734 1.00 76.62 584 ILE A CA 1
ATOM 4862 C C . ILE A 1 584 ? 27.351 1.136 -33.186 1.00 76.62 584 ILE A C 1
ATOM 4864 O O . ILE A 1 584 ? 26.609 1.924 -33.760 1.00 76.62 584 ILE A O 1
ATOM 4868 N N . ILE A 1 585 ? 28.401 0.601 -33.810 1.00 75.38 585 ILE A N 1
ATOM 4869 C CA . ILE A 1 585 ? 28.669 0.919 -35.218 1.00 75.38 585 ILE A CA 1
ATOM 4870 C C . ILE A 1 585 ? 27.637 0.268 -36.129 1.00 75.38 585 ILE A C 1
ATOM 4872 O O . ILE A 1 585 ? 27.174 0.912 -37.064 1.00 75.38 585 ILE A O 1
ATOM 4876 N N . GLY A 1 586 ? 27.224 -0.966 -35.837 1.00 76.06 586 GLY A N 1
ATOM 4877 C CA . GLY A 1 586 ? 26.162 -1.637 -36.577 1.00 76.06 586 GLY A CA 1
ATOM 4878 C C . GLY A 1 586 ? 24.866 -0.825 -36.586 1.00 76.06 586 GLY A C 1
ATOM 4879 O O . GLY A 1 586 ? 24.268 -0.658 -37.644 1.00 76.06 586 GLY A O 1
ATOM 4880 N N . THR A 1 587 ? 24.458 -0.250 -35.448 1.00 75.19 587 THR A N 1
ATOM 4881 C CA . THR A 1 587 ? 23.271 0.616 -35.399 1.00 75.19 587 THR A CA 1
ATOM 4882 C C . THR A 1 587 ? 23.471 1.904 -36.188 1.00 75.19 587 THR A C 1
ATOM 4884 O O . THR A 1 587 ? 22.584 2.265 -36.955 1.00 75.19 587 THR A O 1
ATOM 4887 N N . ILE A 1 588 ? 24.630 2.563 -36.079 1.00 78.38 588 ILE A N 1
ATOM 4888 C CA . ILE A 1 588 ? 24.946 3.764 -36.872 1.00 78.38 588 ILE A CA 1
ATOM 4889 C C . ILE A 1 588 ? 24.869 3.463 -38.376 1.00 78.38 588 ILE A C 1
ATOM 4891 O O . ILE A 1 588 ? 24.227 4.206 -39.114 1.00 78.38 588 ILE A O 1
ATOM 4895 N N . LEU A 1 589 ? 25.461 2.354 -38.828 1.00 77.31 589 LEU A N 1
ATOM 4896 C CA . LEU A 1 589 ? 25.424 1.939 -40.232 1.00 77.31 589 LEU A CA 1
ATOM 4897 C C . LEU A 1 589 ? 23.997 1.636 -40.701 1.00 77.31 589 LEU A C 1
ATOM 4899 O O . LEU A 1 589 ? 23.625 2.051 -41.794 1.00 77.31 589 LEU A O 1
ATOM 4903 N N . ILE A 1 590 ? 23.173 0.989 -39.869 1.00 77.38 590 ILE A N 1
ATOM 4904 C CA . ILE A 1 590 ? 21.753 0.755 -40.173 1.00 77.38 590 ILE A CA 1
ATOM 4905 C C . ILE A 1 590 ? 21.001 2.082 -40.329 1.00 77.38 590 ILE A C 1
ATOM 4907 O O . ILE A 1 590 ? 20.235 2.227 -41.276 1.00 77.38 590 ILE A O 1
ATOM 4911 N N . PHE A 1 591 ? 21.232 3.067 -39.456 1.00 76.75 591 PHE A N 1
ATOM 4912 C CA . PHE A 1 591 ? 20.607 4.389 -39.580 1.00 76.75 591 PHE A CA 1
ATOM 4913 C C . PHE A 1 591 ? 21.060 5.142 -40.834 1.00 76.75 591 PHE A C 1
ATOM 4915 O O . PHE A 1 591 ? 20.236 5.800 -41.464 1.00 76.75 591 PHE A O 1
ATOM 4922 N N . ILE A 1 592 ? 22.332 5.023 -41.228 1.00 77.56 592 ILE A N 1
ATOM 4923 C CA . ILE A 1 592 ? 22.842 5.606 -42.478 1.00 77.56 592 ILE A CA 1
ATOM 4924 C C . ILE A 1 592 ? 22.168 4.943 -43.684 1.00 77.56 592 ILE A C 1
ATOM 4926 O O . ILE A 1 592 ? 21.650 5.647 -44.546 1.00 77.56 592 ILE A O 1
ATOM 4930 N N . ILE A 1 593 ? 22.104 3.608 -43.716 1.00 77.62 593 ILE A N 1
ATOM 4931 C CA . ILE A 1 593 ? 21.440 2.853 -44.790 1.00 77.62 593 ILE A CA 1
ATOM 4932 C C . ILE A 1 593 ? 19.953 3.226 -44.867 1.00 77.62 593 ILE A C 1
ATOM 4934 O O . ILE A 1 593 ? 19.456 3.532 -45.945 1.00 77.62 593 ILE A O 1
ATOM 4938 N N . LEU A 1 594 ? 19.248 3.277 -43.733 1.00 75.19 594 LEU A N 1
ATOM 4939 C CA . LEU A 1 594 ? 17.846 3.703 -43.682 1.00 75.19 594 LEU A CA 1
ATOM 4940 C C . LEU A 1 594 ? 17.668 5.153 -44.146 1.00 75.19 594 LEU A C 1
ATOM 4942 O O . LEU A 1 594 ? 16.706 5.446 -44.847 1.00 75.19 594 LEU A O 1
ATOM 4946 N N . GLY A 1 595 ? 18.589 6.051 -43.792 1.00 77.94 595 GLY A N 1
ATOM 4947 C CA . GLY A 1 595 ? 18.582 7.438 -44.255 1.00 77.94 595 GLY A CA 1
ATOM 4948 C C . GLY A 1 595 ? 18.735 7.553 -45.772 1.00 77.94 595 GLY A C 1
ATOM 4949 O O . GLY A 1 595 ? 17.994 8.311 -46.394 1.00 77.94 595 GLY A O 1
ATOM 4950 N N . ILE A 1 596 ? 19.634 6.763 -46.367 1.00 75.75 596 ILE A N 1
ATOM 4951 C CA . ILE A 1 596 ? 19.829 6.685 -47.824 1.00 75.75 596 ILE A CA 1
ATOM 4952 C C . ILE A 1 596 ? 18.565 6.143 -48.500 1.00 75.75 596 ILE A C 1
ATOM 4954 O O . ILE A 1 596 ? 18.050 6.779 -49.416 1.00 75.75 596 ILE A O 1
ATOM 4958 N N . ILE A 1 597 ? 17.995 5.049 -47.982 1.00 71.38 597 ILE A N 1
ATOM 4959 C CA . ILE A 1 597 ? 16.747 4.466 -48.500 1.00 71.38 597 ILE A CA 1
ATOM 4960 C C . ILE A 1 597 ? 15.605 5.490 -48.434 1.00 71.38 597 ILE A C 1
ATOM 4962 O O . ILE A 1 597 ? 14.896 5.687 -49.415 1.00 71.38 597 ILE A O 1
ATOM 4966 N N . VAL A 1 598 ? 15.423 6.184 -47.305 1.00 72.06 598 VAL A N 1
ATOM 4967 C CA . VAL A 1 598 ? 14.360 7.194 -47.145 1.00 72.06 598 VAL A CA 1
ATOM 4968 C C . VAL A 1 598 ? 14.574 8.384 -48.082 1.00 72.06 598 VAL A C 1
ATOM 4970 O O . VAL A 1 598 ? 13.613 8.843 -48.698 1.00 72.06 598 VAL A O 1
ATOM 4973 N N . ALA A 1 599 ? 15.809 8.870 -48.230 1.00 71.56 599 ALA A N 1
ATOM 4974 C CA . ALA A 1 599 ? 16.130 9.943 -49.169 1.00 71.56 599 ALA A CA 1
ATOM 4975 C C . ALA A 1 599 ? 15.804 9.536 -50.615 1.00 71.56 599 ALA A C 1
ATOM 4977 O O . ALA A 1 599 ? 15.154 10.299 -51.335 1.00 71.56 599 ALA A O 1
ATOM 4978 N N . ASN A 1 600 ? 16.158 8.306 -50.998 1.00 69.31 600 ASN A N 1
ATOM 4979 C CA . ASN A 1 600 ? 15.840 7.744 -52.304 1.00 69.31 600 ASN A CA 1
ATOM 4980 C C . ASN A 1 600 ? 14.321 7.595 -52.489 1.00 69.31 600 ASN A C 1
ATOM 4982 O O . ASN A 1 600 ? 13.793 8.009 -53.520 1.00 69.31 600 ASN A O 1
ATOM 4986 N N . VAL A 1 601 ? 13.578 7.095 -51.491 1.00 66.50 601 VAL A N 1
ATOM 4987 C CA . VAL A 1 601 ? 12.102 6.972 -51.526 1.00 66.50 601 VAL A CA 1
ATOM 4988 C C . VAL A 1 601 ? 11.429 8.334 -51.706 1.00 66.50 601 VAL A C 1
ATOM 4990 O O . VAL A 1 601 ? 10.522 8.476 -52.527 1.00 66.50 601 VAL A O 1
ATOM 4993 N N . VAL A 1 602 ? 11.880 9.359 -50.979 1.00 68.00 602 VAL A N 1
ATOM 4994 C CA . VAL A 1 602 ? 11.348 10.725 -51.098 1.00 68.00 602 VAL A CA 1
ATOM 4995 C C . VAL A 1 602 ? 11.658 11.315 -52.475 1.00 68.00 602 VAL A C 1
ATOM 4997 O O . VAL A 1 602 ? 10.789 11.957 -53.067 1.00 68.00 602 VAL A O 1
ATOM 5000 N N . TRP A 1 603 ? 12.850 11.076 -53.024 1.00 65.56 603 TRP A N 1
ATOM 5001 C CA . TRP A 1 603 ? 13.206 11.535 -54.367 1.00 65.56 603 TRP A CA 1
ATOM 5002 C C . TRP A 1 603 ? 12.352 10.858 -55.453 1.00 65.56 603 TRP A C 1
ATOM 5004 O O . TRP A 1 603 ? 11.747 11.552 -56.271 1.00 65.56 603 TRP A O 1
ATOM 5014 N N . LEU A 1 604 ? 12.190 9.532 -55.394 1.00 62.06 604 LEU A N 1
ATOM 5015 C CA . LEU A 1 604 ? 11.372 8.749 -56.332 1.00 62.06 604 LEU A CA 1
ATOM 5016 C C . LEU A 1 604 ? 9.855 8.951 -56.168 1.00 62.06 604 LEU A C 1
ATOM 5018 O O . LEU A 1 604 ? 9.096 8.698 -57.107 1.00 62.06 604 LEU A O 1
ATOM 5022 N N . SER A 1 605 ? 9.386 9.444 -55.015 1.00 60.47 605 SER A N 1
ATOM 5023 C CA . SER A 1 605 ? 7.973 9.803 -54.813 1.00 60.47 605 SER A CA 1
ATOM 5024 C C . SER A 1 605 ? 7.495 10.917 -55.755 1.00 60.47 605 SER A C 1
ATOM 5026 O O . SER A 1 605 ? 6.303 10.998 -56.042 1.00 60.47 605 SER A O 1
ATOM 5028 N N . LYS A 1 606 ? 8.426 11.718 -56.296 1.00 61.25 606 LYS A N 1
ATOM 5029 C CA . LYS A 1 606 ? 8.152 12.780 -57.277 1.00 61.25 606 LYS A CA 1
ATOM 5030 C C . LYS A 1 606 ? 7.860 12.254 -58.688 1.00 61.25 606 LYS A C 1
ATOM 5032 O O . LYS A 1 606 ? 7.462 13.036 -59.543 1.00 61.25 606 LYS A O 1
ATOM 5037 N N . ILE A 1 607 ? 8.059 10.958 -58.939 1.00 63.00 607 ILE A N 1
ATOM 5038 C CA . ILE A 1 607 ? 7.935 10.337 -60.263 1.00 63.00 607 ILE A CA 1
ATOM 5039 C C . ILE A 1 607 ? 6.620 9.544 -60.337 1.00 63.00 607 ILE A C 1
ATOM 5041 O O . ILE A 1 607 ? 6.329 8.705 -59.475 1.00 63.00 607 ILE A O 1
ATOM 5045 N N . ASN A 1 608 ? 5.812 9.792 -61.372 1.00 60.97 608 ASN A N 1
ATOM 5046 C CA . ASN A 1 608 ? 4.541 9.098 -61.617 1.00 60.97 608 ASN A CA 1
ATOM 5047 C C . ASN A 1 608 ? 4.789 7.694 -62.199 1.00 60.97 608 ASN A C 1
ATOM 5049 O O . ASN A 1 608 ? 4.696 7.471 -63.400 1.00 60.97 608 ASN A O 1
ATOM 5053 N N . CYS A 1 609 ? 5.129 6.736 -61.337 1.00 64.50 609 CYS A N 1
ATOM 5054 C CA . CYS A 1 609 ? 5.323 5.324 -61.680 1.00 64.50 609 CYS A CA 1
ATOM 5055 C C . CYS A 1 609 ? 4.642 4.402 -60.659 1.00 64.50 609 CYS A C 1
ATOM 5057 O O . CYS A 1 609 ? 4.414 4.803 -59.513 1.00 64.50 609 CYS A O 1
ATOM 5059 N N . ASP A 1 610 ? 4.368 3.163 -61.080 1.00 70.25 610 ASP A N 1
ATOM 5060 C CA . ASP A 1 610 ? 3.804 2.100 -60.242 1.00 70.25 610 ASP A CA 1
ATOM 5061 C C . ASP A 1 610 ? 4.674 1.833 -58.996 1.00 70.25 610 ASP A C 1
ATOM 5063 O O . ASP A 1 610 ? 5.907 1.834 -59.053 1.00 70.25 610 ASP A O 1
ATOM 5067 N N . ASN A 1 611 ? 4.026 1.591 -57.858 1.00 65.38 611 ASN A N 1
ATOM 5068 C CA . ASN A 1 611 ? 4.669 1.403 -56.559 1.00 65.38 611 ASN A CA 1
ATOM 5069 C C . ASN A 1 611 ? 5.531 0.134 -56.516 1.00 65.38 611 ASN A C 1
ATOM 5071 O O . ASN A 1 611 ? 6.572 0.125 -55.859 1.00 65.38 611 ASN A O 1
ATOM 5075 N N . VAL A 1 612 ? 5.139 -0.918 -57.244 1.00 68.25 612 VAL A N 1
ATOM 5076 C CA . VAL A 1 612 ? 5.943 -2.146 -57.363 1.00 68.25 612 VAL A CA 1
ATOM 5077 C C . VAL A 1 612 ? 7.244 -1.859 -58.110 1.00 68.25 612 VAL A C 1
ATOM 5079 O O . VAL A 1 612 ? 8.311 -2.302 -57.689 1.00 68.25 612 VAL A O 1
ATOM 5082 N N . LEU A 1 613 ? 7.176 -1.056 -59.176 1.00 67.50 613 LEU A N 1
ATOM 5083 C CA . LEU A 1 613 ? 8.357 -0.638 -59.924 1.00 67.50 613 LEU A CA 1
ATOM 5084 C C . LEU A 1 613 ? 9.282 0.212 -59.043 1.00 67.50 613 LEU A C 1
ATOM 5086 O O . LEU A 1 613 ? 10.472 -0.068 -58.988 1.00 67.50 613 LEU A O 1
ATOM 5090 N N . LYS A 1 614 ? 8.740 1.167 -58.274 1.00 68.69 614 LYS A N 1
ATOM 5091 C CA . LYS A 1 614 ? 9.507 1.978 -57.306 1.00 68.69 614 LYS A CA 1
ATOM 5092 C C . LYS A 1 614 ? 10.247 1.130 -56.269 1.00 68.69 614 LYS A C 1
ATOM 5094 O O . LYS A 1 614 ? 11.426 1.361 -56.025 1.00 68.69 614 LYS A O 1
ATOM 5099 N N . LEU A 1 615 ? 9.594 0.117 -55.697 1.00 67.19 615 LEU A N 1
ATOM 5100 C CA . LEU A 1 615 ? 10.226 -0.788 -54.730 1.00 67.19 615 LEU A CA 1
ATOM 5101 C C . LEU A 1 615 ? 11.398 -1.571 -55.350 1.00 67.19 615 LEU A C 1
ATOM 5103 O O . LEU A 1 615 ? 12.456 -1.703 -54.735 1.00 67.19 615 LEU A O 1
ATOM 5107 N N . LEU A 1 616 ? 11.224 -2.070 -56.578 1.00 67.25 616 LEU A N 1
ATOM 5108 C CA . LEU A 1 616 ? 12.270 -2.800 -57.300 1.00 67.25 616 LEU A CA 1
ATOM 5109 C C . LEU A 1 616 ? 13.461 -1.897 -57.660 1.00 67.25 616 LEU A C 1
ATOM 5111 O O . LEU A 1 616 ? 14.599 -2.365 -57.647 1.00 67.25 616 LEU A O 1
ATOM 5115 N N . LEU A 1 617 ? 13.211 -0.610 -57.926 1.00 66.56 617 LEU A N 1
ATOM 5116 C CA . LEU A 1 617 ? 14.247 0.397 -58.180 1.00 66.56 617 LEU A CA 1
ATOM 5117 C C . LEU A 1 617 ? 15.131 0.626 -56.954 1.00 66.56 617 LEU A C 1
ATOM 5119 O O . LEU A 1 617 ? 16.351 0.512 -57.067 1.00 66.56 617 LEU A O 1
ATOM 5123 N N . HIS A 1 618 ? 14.521 0.849 -55.784 1.00 71.19 618 HIS A N 1
ATOM 5124 C CA . HIS A 1 618 ? 15.254 0.972 -54.517 1.00 71.19 618 HIS A CA 1
ATOM 5125 C C . HIS A 1 618 ? 16.160 -0.230 -54.280 1.00 71.19 618 HIS A C 1
ATOM 5127 O O . HIS A 1 618 ? 17.336 -0.091 -53.958 1.00 71.19 618 HIS A O 1
ATOM 5133 N N . PHE A 1 619 ? 15.628 -1.428 -54.514 1.00 73.31 619 PHE A N 1
ATOM 5134 C CA . PHE A 1 619 ? 16.396 -2.644 -54.321 1.00 73.31 619 PHE A CA 1
ATOM 5135 C C . PHE A 1 619 ? 17.590 -2.757 -55.282 1.00 73.31 619 PHE A C 1
ATOM 5137 O O . PHE A 1 619 ? 18.655 -3.201 -54.871 1.00 73.31 619 PHE A O 1
ATOM 5144 N N . CYS A 1 620 ? 17.461 -2.353 -56.548 1.00 72.94 620 CYS A N 1
ATOM 5145 C CA . CYS A 1 620 ? 18.569 -2.452 -57.504 1.00 72.94 620 CYS A CA 1
ATOM 5146 C C . CYS A 1 620 ? 19.705 -1.460 -57.204 1.00 72.94 620 CYS A C 1
ATOM 5148 O O . CYS A 1 620 ? 20.873 -1.818 -57.375 1.00 72.94 620 CYS A O 1
ATOM 5150 N N . GLU A 1 621 ? 19.365 -0.246 -56.761 1.00 71.75 621 GLU A N 1
ATOM 5151 C CA . GLU A 1 621 ? 20.314 0.841 -56.497 1.00 71.75 621 GLU A CA 1
ATOM 5152 C C . GLU A 1 621 ? 21.009 0.710 -55.137 1.00 71.75 621 GLU A C 1
ATOM 5154 O O . GLU A 1 621 ? 22.235 0.798 -55.058 1.00 71.75 621 GLU A O 1
ATOM 5159 N N . ASP A 1 622 ? 20.246 0.438 -54.077 1.00 77.31 622 ASP A N 1
ATOM 5160 C CA . ASP A 1 622 ? 20.766 0.460 -52.707 1.00 77.31 622 ASP A CA 1
ATOM 5161 C C . ASP A 1 622 ? 21.522 -0.831 -52.353 1.00 77.31 622 ASP A C 1
ATOM 5163 O O . ASP A 1 622 ? 22.406 -0.841 -51.494 1.00 77.31 622 ASP A O 1
ATOM 5167 N N . TYR A 1 623 ? 21.207 -1.947 -53.015 1.00 79.50 623 TYR A N 1
ATOM 5168 C CA . TYR A 1 623 ? 21.719 -3.255 -52.616 1.00 79.50 623 TYR A CA 1
ATOM 5169 C C . TYR A 1 623 ? 23.247 -3.422 -52.778 1.00 79.50 623 TYR A C 1
ATOM 5171 O O . TYR A 1 623 ? 23.879 -3.852 -51.810 1.00 79.50 623 TYR A O 1
ATOM 5179 N N . PRO A 1 624 ? 23.903 -3.034 -53.896 1.00 81.25 624 PRO A N 1
ATOM 5180 C CA . PRO A 1 624 ? 25.369 -3.053 -54.000 1.00 81.25 624 PRO A CA 1
ATOM 5181 C C . PRO A 1 624 ? 26.071 -2.225 -52.925 1.00 81.25 624 PRO A C 1
ATOM 5183 O O . PRO A 1 624 ? 27.113 -2.636 -52.417 1.00 81.25 624 PRO A O 1
ATOM 5186 N N . LEU A 1 625 ? 25.488 -1.083 -52.552 1.00 78.19 625 LEU A N 1
ATOM 5187 C CA . LEU A 1 625 ? 26.023 -0.208 -51.514 1.00 78.19 625 LEU A CA 1
ATOM 5188 C C . LEU A 1 625 ? 25.941 -0.871 -50.130 1.00 78.19 625 LEU A C 1
ATOM 5190 O O . LEU A 1 625 ? 26.885 -0.817 -49.346 1.00 78.19 625 LEU A O 1
ATOM 5194 N N . ILE A 1 626 ? 24.833 -1.553 -49.835 1.00 80.69 626 ILE A N 1
ATOM 5195 C CA . ILE A 1 626 ? 24.681 -2.329 -48.597 1.00 80.69 626 ILE A CA 1
ATOM 5196 C C . ILE A 1 626 ? 25.740 -3.445 -48.528 1.00 80.69 626 ILE A C 1
ATOM 5198 O O . ILE A 1 626 ? 26.322 -3.685 -47.467 1.00 80.69 626 ILE A O 1
ATOM 5202 N N . VAL A 1 627 ? 26.034 -4.096 -49.660 1.00 81.62 627 VAL A N 1
ATOM 5203 C CA . VAL A 1 627 ? 27.056 -5.153 -49.765 1.00 81.62 627 VAL A CA 1
ATOM 5204 C C . VAL A 1 627 ? 28.451 -4.631 -49.444 1.00 81.62 627 VAL A C 1
ATOM 5206 O O . VAL A 1 627 ? 29.164 -5.254 -48.652 1.00 81.62 627 VAL A O 1
ATOM 5209 N N . THR A 1 628 ? 28.845 -3.495 -50.018 1.00 78.94 628 THR A N 1
ATOM 5210 C CA . THR A 1 628 ? 30.172 -2.914 -49.776 1.00 78.94 628 THR A CA 1
ATOM 5211 C C . THR A 1 628 ? 30.322 -2.443 -48.333 1.00 78.94 628 THR A C 1
ATOM 5213 O O . THR A 1 628 ? 31.304 -2.804 -47.687 1.00 78.94 628 THR A O 1
ATOM 5216 N N . ILE A 1 629 ? 29.311 -1.766 -47.774 1.00 80.88 629 ILE A N 1
ATOM 5217 C CA . ILE A 1 629 ? 29.315 -1.302 -46.376 1.00 80.88 629 ILE A CA 1
ATOM 5218 C C . ILE A 1 629 ? 29.507 -2.468 -45.396 1.00 80.88 629 ILE A C 1
ATOM 5220 O O . ILE A 1 629 ? 30.308 -2.376 -44.462 1.00 80.88 629 ILE A O 1
ATOM 5224 N N . ILE A 1 630 ? 28.795 -3.582 -45.592 1.00 81.06 630 ILE A N 1
ATOM 5225 C CA . ILE A 1 630 ? 28.911 -4.753 -44.711 1.00 81.06 630 ILE A CA 1
ATOM 5226 C C . ILE A 1 630 ? 30.283 -5.414 -44.850 1.00 81.06 630 ILE A C 1
ATOM 5228 O O . ILE A 1 630 ? 30.865 -5.830 -43.843 1.00 81.06 630 ILE 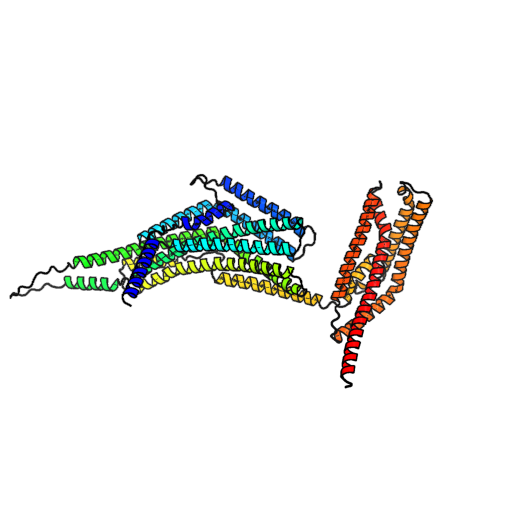A O 1
ATOM 5232 N N . ASN A 1 631 ? 30.824 -5.494 -46.065 1.00 79.06 631 ASN A N 1
ATOM 5233 C CA . ASN A 1 631 ? 32.148 -6.062 -46.298 1.00 79.06 631 ASN A CA 1
ATOM 5234 C C . ASN A 1 631 ? 33.260 -5.210 -45.654 1.00 79.06 631 ASN A C 1
ATOM 5236 O O . ASN A 1 631 ? 34.130 -5.752 -44.967 1.00 79.06 631 ASN A O 1
ATOM 5240 N N . ASP A 1 632 ? 33.188 -3.885 -45.781 1.00 82.06 632 ASP A N 1
ATOM 5241 C CA . ASP A 1 632 ? 34.141 -2.955 -45.167 1.00 82.06 632 ASP A CA 1
ATOM 5242 C C . ASP A 1 632 ? 34.055 -2.995 -43.638 1.00 82.06 632 ASP A C 1
ATOM 5244 O O . ASP A 1 632 ? 35.073 -3.101 -42.948 1.00 82.06 632 ASP A O 1
ATOM 5248 N N . PHE A 1 633 ? 32.837 -3.015 -43.088 1.00 81.75 633 PHE A N 1
ATOM 5249 C CA . PHE A 1 633 ? 32.625 -3.174 -41.651 1.00 81.75 633 PHE A CA 1
ATOM 5250 C C . PHE A 1 633 ? 33.197 -4.499 -41.131 1.00 81.75 633 PHE A C 1
ATOM 5252 O O . PHE A 1 633 ? 33.824 -4.543 -40.069 1.00 81.75 633 PHE A O 1
ATOM 5259 N N . THR A 1 634 ? 33.042 -5.573 -41.907 1.00 79.62 634 THR A N 1
ATOM 5260 C CA . THR A 1 634 ? 33.604 -6.889 -41.586 1.00 79.62 634 THR A CA 1
ATOM 5261 C C . THR A 1 634 ? 35.125 -6.846 -41.534 1.00 79.62 634 THR A C 1
ATOM 5263 O O . THR A 1 634 ? 35.726 -7.376 -40.600 1.00 79.62 634 THR A O 1
ATOM 5266 N N . PHE A 1 635 ? 35.758 -6.178 -42.495 1.00 80.38 635 PHE A N 1
ATOM 5267 C CA . PHE A 1 635 ? 37.206 -6.010 -42.531 1.00 80.38 635 PHE A CA 1
ATOM 5268 C C . PHE A 1 635 ? 37.736 -5.196 -41.340 1.00 80.38 635 PHE A C 1
ATOM 5270 O O . PHE A 1 635 ? 38.654 -5.642 -40.647 1.00 80.38 635 PHE A O 1
ATOM 5277 N N . VAL A 1 636 ? 37.120 -4.046 -41.048 1.00 79.44 636 VAL A N 1
ATOM 5278 C CA . VAL A 1 636 ? 37.497 -3.186 -39.911 1.00 79.44 636 VAL A CA 1
ATOM 5279 C C . VAL A 1 636 ? 37.360 -3.932 -38.585 1.00 79.44 636 VAL A C 1
ATOM 5281 O O . VAL A 1 636 ? 38.227 -3.823 -37.714 1.00 79.44 636 VAL A O 1
ATOM 5284 N N . PHE A 1 637 ? 36.299 -4.727 -38.435 1.00 78.44 637 PHE A N 1
ATOM 5285 C CA . PHE A 1 637 ? 36.101 -5.554 -37.253 1.00 78.44 637 PHE A CA 1
ATOM 5286 C C . PHE A 1 637 ? 37.244 -6.557 -37.061 1.00 78.44 637 PHE A C 1
ATOM 5288 O O . PHE A 1 637 ? 37.798 -6.637 -35.963 1.00 78.44 637 PHE A O 1
ATOM 5295 N N . TRP A 1 638 ? 37.645 -7.276 -38.116 1.00 77.44 638 TRP A N 1
ATOM 5296 C CA . TRP A 1 638 ? 38.753 -8.232 -38.035 1.00 77.44 638 TRP A CA 1
ATOM 5297 C C . TRP A 1 638 ? 40.075 -7.573 -37.648 1.00 77.44 638 TRP A C 1
ATOM 5299 O O . TRP A 1 638 ? 40.770 -8.082 -36.771 1.00 77.44 638 TRP A O 1
ATOM 5309 N N . ILE A 1 639 ? 40.394 -6.414 -38.229 1.00 78.88 639 ILE A N 1
ATOM 5310 C CA . ILE A 1 639 ? 41.598 -5.653 -37.864 1.00 78.88 639 ILE A CA 1
ATOM 5311 C C . ILE A 1 639 ? 41.564 -5.254 -36.392 1.00 78.88 639 ILE A C 1
ATOM 5313 O O . ILE A 1 639 ? 42.552 -5.403 -35.676 1.00 78.88 639 ILE A O 1
ATOM 5317 N N . ARG A 1 640 ? 40.421 -4.762 -35.912 1.00 76.25 640 ARG A N 1
ATOM 5318 C CA . ARG A 1 640 ? 40.286 -4.328 -34.521 1.00 76.25 640 ARG A CA 1
ATOM 5319 C C . ARG A 1 640 ? 40.419 -5.491 -33.541 1.00 76.25 640 ARG A C 1
ATOM 5321 O O . ARG A 1 640 ? 41.014 -5.307 -32.483 1.00 76.25 640 ARG A O 1
ATOM 5328 N N . GLN A 1 641 ? 39.908 -6.669 -33.899 1.00 73.94 641 GLN A N 1
ATOM 5329 C CA . GLN A 1 641 ? 40.094 -7.887 -33.111 1.00 73.94 641 GLN A CA 1
ATOM 5330 C C . GLN A 1 641 ? 41.576 -8.239 -32.989 1.00 73.94 641 GLN A C 1
ATOM 5332 O O . GLN A 1 641 ? 42.079 -8.390 -31.879 1.00 73.94 641 GLN A O 1
ATOM 5337 N N . VAL A 1 642 ? 42.299 -8.275 -34.112 1.00 75.56 642 VAL A N 1
ATOM 5338 C CA . VAL A 1 642 ? 43.748 -8.527 -34.119 1.00 75.56 642 VAL A CA 1
ATOM 5339 C C . VAL A 1 642 ? 44.497 -7.483 -33.291 1.00 75.56 642 VAL A C 1
ATOM 5341 O O . VAL A 1 642 ? 45.311 -7.850 -32.449 1.00 75.56 642 VAL A O 1
ATOM 5344 N N . ASN A 1 643 ? 44.177 -6.196 -33.442 1.00 73.62 643 ASN A N 1
ATOM 5345 C CA . ASN A 1 643 ? 44.803 -5.127 -32.660 1.00 73.62 643 ASN A CA 1
ATOM 5346 C C . ASN A 1 643 ? 44.536 -5.258 -31.156 1.00 73.62 643 ASN A C 1
ATOM 5348 O O . ASN A 1 643 ? 45.429 -4.994 -30.356 1.00 73.62 643 ASN A O 1
ATOM 5352 N N . HIS A 1 644 ? 43.334 -5.679 -30.759 1.00 72.06 644 HIS A N 1
ATOM 5353 C CA . HIS A 1 644 ? 43.010 -5.926 -29.356 1.00 72.06 644 HIS A CA 1
ATOM 5354 C C . HIS A 1 644 ? 43.819 -7.102 -28.788 1.00 72.06 644 HIS A C 1
ATOM 5356 O O . HIS A 1 644 ? 44.314 -7.017 -27.665 1.00 72.06 644 HIS A O 1
ATOM 5362 N N . PHE A 1 645 ? 44.018 -8.171 -29.567 1.00 70.31 645 PHE A N 1
ATOM 5363 C CA . PHE A 1 645 ? 44.913 -9.264 -29.174 1.00 70.31 645 PHE A CA 1
ATOM 5364 C C . PHE A 1 645 ? 46.367 -8.805 -29.052 1.00 70.31 645 PHE A C 1
ATOM 5366 O O . PHE A 1 645 ? 46.994 -9.078 -28.031 1.00 70.31 645 PHE A O 1
ATOM 5373 N N . ILE A 1 646 ? 46.873 -8.049 -30.033 1.00 69.69 646 ILE A N 1
ATOM 5374 C CA . ILE A 1 646 ? 48.237 -7.502 -30.008 1.00 69.69 646 ILE A CA 1
ATOM 5375 C C . ILE A 1 646 ? 48.436 -6.626 -28.769 1.00 69.69 646 ILE A C 1
ATOM 5377 O O . ILE A 1 646 ? 49.402 -6.828 -28.042 1.00 69.69 646 ILE A O 1
ATOM 5381 N N . TYR A 1 647 ? 47.510 -5.707 -28.484 1.00 68.44 647 TYR A N 1
ATOM 5382 C CA . TYR A 1 647 ? 47.587 -4.817 -27.324 1.00 68.44 647 TYR A CA 1
ATOM 5383 C C . TYR A 1 647 ? 47.631 -5.581 -25.993 1.00 68.44 647 TYR A C 1
ATOM 5385 O O . TYR A 1 647 ? 48.430 -5.268 -25.109 1.00 68.44 647 TYR A O 1
ATOM 5393 N N . ASN A 1 648 ? 46.819 -6.632 -25.858 1.00 65.38 648 ASN A N 1
ATOM 5394 C CA . ASN A 1 648 ? 46.826 -7.452 -24.650 1.00 65.38 648 ASN A CA 1
ATOM 5395 C C . ASN A 1 648 ? 48.147 -8.222 -24.504 1.00 65.38 648 ASN A C 1
ATOM 5397 O O . ASN A 1 648 ? 48.715 -8.231 -23.415 1.00 65.38 648 ASN A O 1
ATOM 5401 N N . THR A 1 649 ? 48.705 -8.765 -25.592 1.00 62.78 649 THR A N 1
ATOM 5402 C CA . THR A 1 649 ? 50.027 -9.420 -25.554 1.00 62.78 649 THR A CA 1
ATOM 5403 C C . THR A 1 649 ? 51.185 -8.455 -25.288 1.00 62.78 649 THR A C 1
ATOM 5405 O O . THR A 1 649 ? 52.095 -8.787 -24.533 1.00 62.78 649 THR A O 1
ATOM 5408 N N . THR A 1 650 ? 51.171 -7.244 -25.856 1.00 59.75 650 THR A N 1
ATOM 5409 C CA . THR A 1 650 ? 52.246 -6.260 -25.653 1.00 59.75 650 THR A CA 1
ATOM 5410 C C . THR A 1 650 ? 52.196 -5.635 -24.267 1.00 59.75 650 THR A C 1
ATOM 5412 O O . THR A 1 650 ? 53.251 -5.450 -23.668 1.00 59.75 650 THR A O 1
ATOM 5415 N N . SER A 1 651 ? 51.004 -5.377 -23.715 1.00 57.81 651 SER A N 1
ATOM 5416 C CA . SER A 1 651 ? 50.864 -4.929 -22.321 1.00 57.81 651 SER A CA 1
ATOM 5417 C C . SER A 1 651 ? 51.402 -5.963 -21.326 1.00 57.81 651 SER A C 1
ATOM 5419 O O . SER A 1 651 ? 52.067 -5.588 -20.363 1.00 57.81 651 SER A O 1
ATOM 5421 N N . GLN A 1 652 ? 51.213 -7.261 -21.594 1.00 55.69 652 GLN A N 1
ATOM 5422 C CA . GLN A 1 652 ? 51.811 -8.330 -20.797 1.00 55.69 652 GLN A CA 1
ATOM 5423 C C . GLN A 1 652 ? 53.322 -8.448 -20.986 1.00 55.69 652 GLN A C 1
ATOM 5425 O O . GLN A 1 652 ? 54.023 -8.629 -19.999 1.00 55.69 652 GLN A O 1
ATOM 5430 N N . ASN A 1 653 ? 53.846 -8.307 -22.206 1.00 54.59 653 ASN A N 1
ATOM 5431 C CA . ASN A 1 653 ? 55.297 -8.283 -22.423 1.00 54.59 653 ASN A CA 1
ATOM 5432 C C . ASN A 1 653 ? 55.956 -7.072 -21.749 1.00 54.59 653 ASN A C 1
ATOM 5434 O O . ASN A 1 653 ? 57.064 -7.196 -21.245 1.00 54.59 653 ASN A O 1
ATOM 5438 N N . LEU A 1 654 ? 55.273 -5.925 -21.681 1.00 49.44 654 LEU A N 1
ATOM 5439 C CA . LEU A 1 654 ? 55.705 -4.758 -20.904 1.00 49.44 654 LEU A CA 1
ATOM 5440 C C . LEU A 1 654 ? 55.662 -5.026 -19.393 1.00 49.44 654 LEU A C 1
ATOM 5442 O O . LEU A 1 654 ? 56.608 -4.680 -18.696 1.00 49.44 654 LEU A O 1
ATOM 5446 N N . LEU A 1 655 ? 54.612 -5.678 -18.882 1.00 48.16 655 LEU A N 1
ATOM 5447 C CA . LEU A 1 655 ? 54.521 -6.097 -17.475 1.00 48.16 655 LEU A CA 1
ATOM 5448 C C . LEU A 1 655 ? 55.593 -7.132 -17.105 1.00 48.16 655 LEU A C 1
ATOM 5450 O O . LEU A 1 655 ? 56.238 -6.989 -16.070 1.00 48.16 655 LEU A O 1
ATOM 5454 N N . ASN A 1 656 ? 55.828 -8.130 -17.958 1.00 49.62 656 ASN A N 1
ATOM 5455 C CA . ASN A 1 656 ? 56.867 -9.134 -17.751 1.00 49.62 656 ASN A CA 1
ATOM 5456 C C . ASN A 1 656 ? 58.263 -8.516 -17.871 1.00 49.62 656 ASN A C 1
ATOM 5458 O O . ASN A 1 656 ? 59.067 -8.728 -16.975 1.00 49.62 656 ASN A O 1
ATOM 5462 N N . ASN A 1 657 ? 58.561 -7.707 -18.893 1.00 49.03 657 ASN A N 1
ATOM 5463 C CA . ASN A 1 657 ? 59.865 -7.039 -19.009 1.00 49.03 657 ASN A CA 1
ATOM 5464 C C . ASN A 1 657 ? 60.130 -6.073 -17.846 1.00 49.03 657 ASN A C 1
ATOM 5466 O O . ASN A 1 657 ? 61.263 -5.989 -17.383 1.00 49.03 657 ASN A O 1
ATOM 5470 N N . ASN A 1 658 ? 59.099 -5.399 -17.325 1.00 48.06 658 ASN A N 1
ATOM 5471 C CA . ASN A 1 658 ? 59.231 -4.580 -16.121 1.00 48.06 658 ASN A CA 1
ATOM 5472 C C . ASN A 1 658 ? 59.490 -5.435 -14.869 1.00 48.06 658 ASN A C 1
ATOM 5474 O O . ASN A 1 658 ? 60.312 -5.040 -14.046 1.00 48.06 658 ASN A O 1
ATOM 5478 N N . MET A 1 659 ? 58.867 -6.616 -14.743 1.00 40.09 659 MET A N 1
ATOM 5479 C CA . MET A 1 659 ? 59.188 -7.559 -13.661 1.00 40.09 659 MET A CA 1
ATOM 5480 C C . MET A 1 659 ? 60.609 -8.123 -13.777 1.00 40.09 659 MET A C 1
ATOM 5482 O O . MET A 1 659 ? 61.302 -8.187 -12.770 1.00 40.09 659 MET A O 1
ATOM 5486 N N . TRP A 1 660 ? 61.085 -8.471 -14.976 1.00 42.19 660 TRP A N 1
ATOM 5487 C CA . TRP A 1 660 ? 62.468 -8.926 -15.170 1.00 42.19 660 TRP A CA 1
ATOM 5488 C C . TRP A 1 660 ? 63.487 -7.798 -14.931 1.00 42.19 660 TRP A C 1
ATOM 5490 O O . TRP A 1 660 ? 64.528 -8.047 -14.336 1.00 42.19 660 TRP A O 1
ATOM 5500 N N . SER A 1 661 ? 63.162 -6.541 -15.261 1.00 41.94 661 SER A N 1
ATOM 5501 C CA . SER A 1 661 ? 64.015 -5.382 -14.930 1.00 41.94 661 SER A CA 1
ATOM 5502 C C . SER A 1 661 ? 64.089 -5.064 -13.429 1.00 41.94 661 SER A C 1
ATOM 5504 O O . SER A 1 661 ? 65.000 -4.366 -12.997 1.00 41.94 661 SER A O 1
ATOM 5506 N N . GLN A 1 662 ? 63.140 -5.571 -12.634 1.00 43.75 662 GLN A N 1
ATOM 5507 C CA . GLN A 1 662 ? 63.150 -5.466 -11.172 1.00 43.75 662 GLN A CA 1
ATOM 5508 C C . GLN A 1 662 ? 63.860 -6.644 -10.487 1.00 43.75 662 GLN A C 1
ATOM 5510 O O . GLN A 1 662 ? 63.989 -6.623 -9.268 1.00 43.75 662 GLN A O 1
ATOM 5515 N N . ILE A 1 663 ? 64.301 -7.658 -11.243 1.00 45.91 663 ILE A N 1
ATOM 5516 C CA . ILE A 1 663 ? 64.999 -8.840 -10.711 1.00 45.91 663 ILE A CA 1
ATOM 5517 C C . ILE A 1 663 ? 66.531 -8.744 -10.909 1.00 45.91 663 ILE A C 1
ATOM 5519 O O . ILE A 1 663 ? 67.261 -9.458 -10.232 1.00 45.91 663 ILE A O 1
ATOM 5523 N N . ASP A 1 664 ? 67.028 -7.818 -11.742 1.00 39.00 664 ASP A N 1
ATOM 5524 C CA . ASP A 1 664 ? 68.471 -7.594 -11.986 1.00 39.00 664 ASP A CA 1
ATOM 5525 C C . ASP A 1 664 ? 69.102 -6.435 -11.163 1.00 39.00 664 ASP A C 1
ATOM 5527 O O . ASP A 1 664 ? 70.095 -5.831 -11.576 1.00 39.00 664 ASP A O 1
ATOM 5531 N N . ILE A 1 665 ? 68.567 -6.126 -9.975 1.00 36.53 665 ILE A N 1
ATOM 5532 C CA . ILE A 1 665 ? 69.230 -5.312 -8.929 1.00 36.53 665 ILE A CA 1
ATOM 5533 C C . ILE A 1 665 ? 69.071 -6.042 -7.600 1.00 36.53 665 ILE A C 1
ATOM 5535 O O . ILE A 1 665 ? 70.083 -6.156 -6.870 1.00 36.53 665 ILE A O 1
#

InterPro domains:
  IPR013604 7TM chemosensory receptor [PF08395] (35-444)